Protein AF-A0A963KQA6-F1 (afdb_monomer)

Solvent-accessible surface area (backbone atoms only — not comparable to full-atom values): 34069 Å² total; per-residue (Å²): 137,82,85,87,90,82,85,82,78,75,80,79,76,77,71,79,74,76,83,60,56,83,59,70,49,80,40,62,25,62,43,46,56,51,53,88,53,93,81,78,79,62,32,14,60,64,45,44,49,56,56,30,46,63,32,47,53,59,20,36,39,36,57,32,83,93,31,38,45,35,68,31,43,32,53,55,78,69,81,72,63,94,81,64,87,68,85,68,62,51,34,57,47,72,38,65,25,22,33,32,41,41,26,44,66,65,81,31,28,20,30,44,28,44,71,58,74,77,36,32,26,26,52,39,36,36,47,64,23,48,37,36,42,32,26,32,35,39,42,31,41,10,44,42,56,64,24,28,32,35,31,35,51,18,41,40,36,38,32,45,28,37,37,40,23,70,6,51,32,16,21,33,33,36,30,39,29,44,30,39,40,38,34,46,26,36,38,44,19,40,12,47,70,32,28,26,32,36,32,45,61,17,39,37,40,38,31,28,22,35,36,32,10,59,11,89,56,19,26,25,15,34,33,44,31,34,37,42,38,40,31,25,24,21,40,36,8,32,31,32,77,47,8,23,22,31,35,40,34,36,40,39,40,40,30,22,21,34,42,30,20,47,63,72,81,78,89,82,78,85,91,55,71,38,33,24,32,32,36,33,37,58,76,12,43,36,40,37,34,18,28,26,37,39,58,26,39,85,35,75,84,40,26,18,27,29,38,32,32,70,60,9,36,40,37,43,24,19,20,24,40,30,34,40,36,55,68,46,72,60,26,47,80,42,82,70,47,20,60,34,43,13,76,84,71,75,44,53,46,51,62,37,40,34,83,83,65,64,80,35,80,78,81,32,71,29,48,39,61,66,51,50,76,45,97,81,18,71,39,60,51,37,19,42,62,93,77,54,67,69,46,31,28,51,66,46,76,46,69,88,54,24,29,19,14,16,45,60,58,78,62,56,79,56,64,87,66,39,64,49,72,90,67,42,90,82,41,57,62,58,73,93,67,43,58,14,41,58,42,85,68,33,28,26,14,78,90,37,36,36,37,45,27,43,53,50,52,46,36,80,50,38,24,20,37,30,36,31,39,34,47,95,84,38,31,46,38,75,43,45,74,76,36,73,52,47,36,39,41,56,51,63,86,55,90,86,62,54,58,69,29,24,64,35,71,38,82,40,53,71,69,45,68,49,44,48,65,80,80,42,59,89,86,75,52,50,55,68,35,37,39,35,40,34,36,24,33,34,19,40,77,63,36,64,86,62,58,83,78,52,63,44,47,37,43,19,65,89,50,85,91,33,72,42,79,44,45,63,82,74,55,58,79,75,71,70,45,66,37,50,28,39,32,40,90,88,65,53,57,42,77,56,49,54,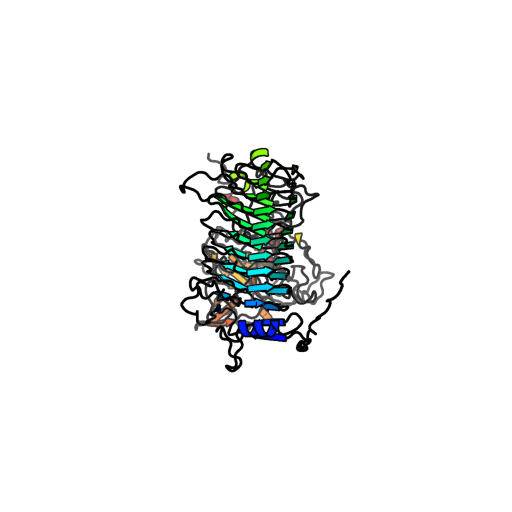55,60,42,54,56,48,32,86,42,53,92,38,25,60,36,19,56,58,18,65,80,29,44,43,48,33,31,43,19,37,46,99,86,71,42,36,36,38,25,25,44,68,45,72,81,59,69,89,71,65,103,71,86,70,57,58,54,26,29,42,36,37,29,36,35,46,50,30,66,94,44,63,74,68,57,73,67,66,75,78,81,86,133

Nearest PDB structures (foldseek):
  5awg-assembly2_F  TM=1.498E-01  e=8.376E+00  Escherichia coli K-12

pLDDT: mean 83.91, std 16.39, range [33.97, 98.62]

Structure (mmCIF, N/CA/C/O backbone):
data_AF-A0A963KQA6-F1
#
_entry.id   AF-A0A963KQA6-F1
#
loop_
_atom_site.group_PDB
_atom_site.id
_atom_site.type_symbol
_atom_site.label_atom_id
_atom_site.label_alt_id
_atom_site.label_comp_id
_atom_site.label_asym_id
_atom_site.label_entity_id
_atom_site.label_seq_id
_atom_site.pdbx_PDB_ins_code
_atom_site.Cartn_x
_atom_site.Cartn_y
_atom_site.Cartn_z
_atom_site.occupancy
_atom_site.B_iso_or_equiv
_atom_site.auth_seq_id
_atom_site.auth_comp_id
_atom_site.auth_asym_id
_atom_site.auth_atom_id
_atom_site.pdbx_PDB_model_num
ATOM 1 N N . MET A 1 1 ? 10.680 71.873 30.614 1.00 52.44 1 MET A N 1
ATOM 2 C CA . MET A 1 1 ? 10.136 72.318 31.913 1.00 52.44 1 MET A CA 1
ATOM 3 C C . MET A 1 1 ? 8.728 71.774 31.989 1.00 52.44 1 MET A C 1
ATOM 5 O O . MET A 1 1 ? 7.930 72.170 31.145 1.00 52.44 1 MET A O 1
ATOM 9 N N . ASN A 1 2 ? 8.526 70.881 32.966 1.00 46.56 2 ASN A N 1
ATOM 10 C CA . ASN A 1 2 ? 7.350 70.056 33.291 1.00 46.56 2 ASN A CA 1
ATOM 11 C C . ASN A 1 2 ? 7.265 68.816 32.386 1.00 46.56 2 ASN A C 1
ATOM 13 O O . ASN A 1 2 ? 6.827 68.946 31.248 1.00 46.56 2 ASN A O 1
ATOM 17 N N . ASP A 1 3 ? 7.879 67.670 32.706 1.00 50.66 3 ASP A N 1
ATOM 18 C CA . ASP A 1 3 ? 7.925 66.838 33.940 1.00 50.66 3 ASP A CA 1
ATOM 19 C C . ASP A 1 3 ? 6.566 66.278 34.403 1.00 50.66 3 ASP A C 1
ATOM 21 O O . ASP A 1 3 ? 5.619 67.037 34.606 1.00 50.66 3 ASP A O 1
ATOM 25 N N . ASP A 1 4 ? 6.600 64.953 34.605 1.00 52.75 4 ASP A N 1
ATOM 26 C CA . ASP A 1 4 ? 5.781 64.067 35.448 1.00 52.75 4 ASP A CA 1
ATOM 27 C C . ASP A 1 4 ? 4.352 63.684 35.015 1.00 52.75 4 ASP A C 1
ATOM 29 O O . ASP A 1 4 ? 3.392 64.418 35.229 1.00 52.75 4 ASP A O 1
ATOM 33 N N . ASP A 1 5 ? 4.205 62.470 34.458 1.00 51.72 5 ASP A N 1
ATOM 34 C CA . ASP A 1 5 ? 3.664 61.334 35.235 1.00 51.72 5 ASP A CA 1
ATOM 35 C C . ASP A 1 5 ? 3.871 59.997 34.487 1.00 51.72 5 ASP A C 1
ATOM 37 O O . ASP A 1 5 ? 3.194 59.672 33.509 1.00 51.72 5 ASP A O 1
ATOM 41 N N . HIS A 1 6 ? 4.857 59.236 34.968 1.00 47.31 6 HIS A N 1
ATOM 42 C CA . HIS A 1 6 ? 5.099 57.825 34.676 1.00 47.31 6 HIS A CA 1
ATOM 43 C C . HIS A 1 6 ? 4.475 56.959 35.789 1.00 47.31 6 HIS A C 1
ATOM 45 O O . HIS A 1 6 ? 4.415 57.370 36.944 1.00 47.31 6 HIS A O 1
ATOM 51 N N . ASP A 1 7 ? 4.123 55.727 35.423 1.00 48.31 7 ASP A N 1
ATOM 52 C CA . ASP A 1 7 ? 3.939 54.553 36.289 1.00 48.31 7 ASP A CA 1
ATOM 53 C C . ASP A 1 7 ? 2.629 54.397 37.078 1.00 48.31 7 ASP A C 1
ATOM 55 O O . ASP A 1 7 ? 2.525 54.651 38.276 1.00 48.31 7 ASP A O 1
ATOM 59 N N . ALA A 1 8 ? 1.673 53.732 36.423 1.00 40.78 8 ALA A N 1
ATOM 60 C CA . ALA A 1 8 ? 0.770 52.796 37.087 1.00 40.78 8 ALA A CA 1
ATOM 61 C C . ALA A 1 8 ? 0.924 51.405 36.449 1.00 40.78 8 ALA A C 1
ATOM 63 O O . ALA A 1 8 ? 0.098 50.964 35.652 1.00 40.78 8 ALA A O 1
ATOM 64 N N . HIS A 1 9 ? 2.007 50.705 36.803 1.00 42.94 9 HIS A N 1
ATOM 65 C CA . HIS A 1 9 ? 2.104 49.258 36.627 1.00 42.94 9 HIS A CA 1
ATOM 66 C C . HIS A 1 9 ? 1.026 48.593 37.492 1.00 42.94 9 HIS A C 1
ATOM 68 O O . HIS A 1 9 ? 1.182 48.439 38.705 1.00 42.94 9 HIS A O 1
ATOM 74 N N . ALA A 1 10 ? -0.085 48.207 36.865 1.00 42.97 10 ALA A N 1
ATOM 75 C CA . ALA A 1 10 ? -1.043 47.302 37.471 1.00 42.97 10 ALA A CA 1
ATOM 76 C C . ALA A 1 10 ? -0.316 45.990 37.797 1.00 42.97 10 ALA A C 1
ATOM 78 O O . ALA A 1 10 ? 0.193 45.299 36.916 1.00 42.97 10 ALA A O 1
ATOM 79 N N . SER A 1 11 ? -0.226 45.688 39.090 1.00 44.25 11 SER A N 1
ATOM 80 C CA . SER A 1 11 ? 0.264 44.421 39.613 1.00 44.25 11 SER A CA 1
ATOM 81 C C . SER A 1 11 ? -0.606 43.299 39.041 1.00 44.25 11 SER A C 1
ATOM 83 O O . SER A 1 11 ? -1.733 43.086 39.484 1.00 44.25 11 SER A O 1
ATOM 85 N N . SER A 1 12 ? -0.077 42.620 38.019 1.00 42.97 12 SER A N 1
ATOM 86 C CA . SER A 1 12 ? -0.545 41.321 37.547 1.00 42.97 12 SER A CA 1
ATOM 87 C C . SER A 1 12 ? -0.531 40.377 38.744 1.00 42.97 12 SER A C 1
ATOM 89 O O . SER A 1 12 ? 0.520 39.880 39.155 1.00 42.97 12 SER A O 1
ATOM 91 N N . THR A 1 13 ? -1.700 40.170 39.339 1.00 38.72 13 THR A N 1
ATOM 92 C CA . THR A 1 13 ? -1.926 39.074 40.269 1.00 38.72 13 THR A CA 1
ATOM 93 C C . THR A 1 13 ? -1.781 37.800 39.448 1.00 38.72 13 THR A C 1
ATOM 95 O O . THR A 1 13 ? -2.663 37.450 38.673 1.00 38.72 13 THR A O 1
ATOM 98 N N . SER A 1 14 ? -0.617 37.151 39.542 1.00 38.91 14 SER A N 1
ATOM 99 C CA . SER A 1 14 ? -0.393 35.840 38.947 1.00 38.91 14 SER A CA 1
ATOM 100 C C . SER A 1 14 ? -1.414 34.890 39.563 1.00 38.91 14 SER A C 1
ATOM 102 O O . SER A 1 14 ? -1.260 34.469 40.714 1.00 38.91 14 SER A O 1
ATOM 104 N N . VAL A 1 15 ? -2.489 34.611 38.828 1.00 48.22 15 VAL A N 1
ATOM 105 C CA . VAL A 1 15 ? -3.376 33.493 39.133 1.00 48.22 15 VAL A CA 1
ATOM 106 C C . VAL A 1 15 ? -2.466 32.265 39.206 1.00 48.22 15 VAL A C 1
ATOM 108 O O . VAL A 1 15 ? -1.697 32.052 38.266 1.00 48.22 15 VAL A O 1
ATOM 111 N N . PRO A 1 16 ? -2.456 31.508 40.317 1.00 39.22 16 PRO A N 1
ATOM 112 C CA . PRO A 1 16 ? -1.673 30.286 40.396 1.00 39.22 16 PRO A CA 1
ATOM 113 C C . PRO A 1 16 ? -2.120 29.390 39.245 1.00 39.22 16 PRO A C 1
ATOM 115 O O . PRO A 1 16 ? -3.266 28.942 39.233 1.00 39.22 16 PRO A O 1
ATOM 118 N N . GLN A 1 17 ? -1.247 29.184 38.258 1.00 47.00 17 GLN A N 1
ATOM 119 C CA . GLN A 1 17 ? -1.469 28.159 37.249 1.00 47.00 17 GLN A CA 1
ATOM 120 C C . GLN A 1 17 ? -1.639 26.838 38.011 1.00 47.00 17 GLN A C 1
ATOM 122 O O . GLN A 1 17 ? -0.791 26.529 38.861 1.00 47.00 17 GLN A O 1
ATOM 127 N N . PRO A 1 18 ? -2.755 26.114 37.818 1.00 51.25 18 PRO A N 1
ATOM 128 C CA . PRO A 1 18 ? -2.941 24.819 38.450 1.00 51.25 18 PRO A CA 1
ATOM 129 C C . PRO A 1 18 ? -1.727 23.954 38.110 1.00 51.25 18 PRO A C 1
ATOM 131 O O . PRO A 1 18 ? -1.306 23.883 36.960 1.00 51.25 18 PRO A O 1
ATOM 134 N N . SER A 1 19 ? -1.103 23.357 39.126 1.00 52.91 19 SER A N 1
ATOM 135 C CA . SER A 1 19 ? 0.041 22.475 38.917 1.00 52.91 19 SER A CA 1
ATOM 136 C C . SER A 1 19 ? -0.415 21.299 38.056 1.00 52.91 19 SER A C 1
ATOM 138 O O . SER A 1 19 ? -1.158 20.447 38.549 1.00 52.91 19 SER A O 1
ATOM 140 N N . HIS A 1 20 ? -0.006 21.268 36.789 1.00 57.28 20 HIS A N 1
ATOM 141 C CA . HIS A 1 20 ? -0.283 20.143 35.908 1.00 57.28 20 HIS A CA 1
ATOM 142 C C . HIS A 1 20 ? 0.322 18.868 36.501 1.00 57.28 20 HIS A C 1
ATOM 144 O O . HIS A 1 20 ? 1.460 18.861 36.981 1.00 57.28 20 HIS A O 1
ATOM 150 N N . ALA A 1 21 ? -0.458 17.791 36.504 1.00 58.19 21 ALA A N 1
ATOM 151 C CA . ALA A 1 21 ? 0.044 16.483 36.883 1.00 58.19 21 ALA A CA 1
ATOM 152 C C . ALA A 1 21 ? 1.054 16.018 35.823 1.00 58.19 21 ALA A C 1
ATOM 154 O O . ALA A 1 21 ? 0.752 16.024 34.634 1.00 58.19 21 ALA A O 1
ATOM 155 N N . THR A 1 22 ? 2.254 15.634 36.254 1.00 58.62 22 THR A N 1
ATOM 156 C CA . THR A 1 22 ? 3.278 15.050 35.382 1.00 58.62 22 THR A CA 1
ATOM 157 C C . THR A 1 22 ? 3.061 13.542 35.307 1.00 58.62 22 THR A C 1
ATOM 159 O O . THR A 1 22 ? 3.328 12.836 36.284 1.00 58.62 22 THR A O 1
ATOM 162 N N . GLY A 1 23 ? 2.569 13.048 34.176 1.00 75.19 23 GLY A N 1
ATOM 163 C CA . GLY A 1 23 ? 2.398 11.621 33.920 1.00 75.19 23 GLY A CA 1
ATOM 164 C C . GLY A 1 23 ? 1.507 11.375 32.707 1.00 75.19 23 GLY A C 1
ATOM 165 O O . GLY A 1 23 ? 0.468 12.012 32.592 1.00 75.19 23 GLY A O 1
ATOM 166 N N . HIS A 1 24 ? 1.919 10.440 31.851 1.00 86.62 24 HIS A N 1
ATOM 167 C CA . HIS A 1 24 ? 1.147 9.993 30.694 1.00 86.62 24 HIS A CA 1
ATOM 168 C C . HIS A 1 24 ? 0.010 9.076 31.155 1.00 86.62 24 HIS A C 1
ATOM 170 O O . HIS A 1 24 ? 0.245 8.103 31.880 1.00 86.62 24 HIS A O 1
ATOM 176 N N . ALA A 1 25 ? -1.215 9.375 30.744 1.00 91.44 25 ALA A N 1
ATOM 177 C CA . ALA A 1 25 ? -2.385 8.540 30.951 1.00 91.44 25 ALA A CA 1
ATOM 178 C C . ALA A 1 25 ? -2.748 7.787 29.665 1.00 91.44 25 ALA A C 1
ATOM 180 O O . ALA A 1 25 ? -2.559 8.279 28.555 1.00 91.44 25 ALA A O 1
ATOM 181 N N . THR A 1 26 ? -3.310 6.587 29.821 1.00 96.50 26 THR A N 1
ATOM 182 C CA . THR A 1 26 ? -4.077 5.937 28.754 1.00 96.50 26 THR A CA 1
ATOM 183 C C . THR A 1 26 ? -5.556 6.184 29.015 1.00 96.50 26 THR A C 1
ATOM 185 O O . THR A 1 26 ? -6.080 5.772 30.051 1.00 96.50 26 THR A O 1
ATOM 188 N N . LEU A 1 27 ? -6.208 6.881 28.093 1.00 97.19 27 LEU A N 1
ATOM 189 C CA . LEU A 1 27 ? -7.629 7.195 28.102 1.00 97.19 27 LEU A CA 1
ATOM 190 C C . LEU A 1 27 ? -8.317 6.256 27.114 1.00 97.19 27 LEU A C 1
ATOM 192 O O . LEU A 1 27 ? -7.967 6.237 25.939 1.00 97.19 27 LEU A O 1
ATOM 196 N N . VAL A 1 28 ? -9.252 5.441 27.597 1.00 97.88 28 VAL A N 1
ATOM 197 C CA . VAL A 1 28 ? -9.955 4.465 26.757 1.00 97.88 28 VAL A CA 1
ATOM 198 C C . VAL A 1 28 ? -11.353 4.989 26.476 1.00 97.88 28 VAL A C 1
ATOM 200 O O . VAL A 1 28 ? -12.156 5.074 27.401 1.00 97.88 28 VAL A O 1
ATOM 203 N N . VAL A 1 29 ? -11.628 5.346 25.224 1.00 98.12 29 VAL A N 1
ATOM 204 C CA . VAL A 1 29 ? -12.957 5.744 24.750 1.00 98.12 29 VAL A CA 1
ATOM 205 C C . VAL A 1 29 ? -13.867 4.520 24.785 1.00 98.12 29 VAL A C 1
ATOM 207 O O . VAL A 1 29 ? -13.525 3.471 24.235 1.00 98.12 29 VAL A O 1
ATOM 210 N N . THR A 1 30 ? -15.003 4.634 25.470 1.00 98.00 30 THR A N 1
ATOM 211 C CA . THR A 1 30 ? -15.922 3.511 25.734 1.00 98.00 30 THR A CA 1
ATOM 212 C C . THR A 1 30 ? -17.311 3.693 25.135 1.00 98.00 30 THR A C 1
ATOM 214 O O . THR A 1 30 ? -18.152 2.811 25.298 1.00 98.00 30 THR A O 1
ATOM 217 N N . THR A 1 31 ? -17.557 4.802 24.438 1.00 97.44 31 THR A N 1
ATOM 218 C CA . THR A 1 31 ? -18.813 5.074 23.734 1.00 97.44 31 THR A CA 1
ATOM 219 C C . THR A 1 31 ? -18.548 5.737 22.383 1.00 97.44 31 THR A C 1
ATOM 221 O O . THR A 1 31 ? -17.563 6.461 22.229 1.00 97.44 31 THR A O 1
ATOM 224 N N . THR A 1 32 ? -19.430 5.491 21.414 1.00 97.25 32 THR A N 1
ATOM 225 C CA . THR A 1 32 ? -19.478 6.203 20.125 1.00 97.25 32 THR A CA 1
ATOM 226 C C . THR A 1 32 ? -20.261 7.513 20.210 1.00 97.25 32 THR A C 1
ATOM 228 O O . THR A 1 32 ? -20.186 8.332 19.297 1.00 97.25 32 THR A O 1
ATOM 231 N N . GLU A 1 33 ? -21.008 7.724 21.298 1.00 94.81 33 GLU A N 1
ATOM 232 C CA . GLU A 1 33 ? -21.764 8.952 21.527 1.00 94.81 33 GLU A CA 1
ATOM 233 C C . GLU A 1 33 ? -20.811 10.111 21.862 1.00 94.81 33 GLU A C 1
ATOM 235 O O . GLU A 1 33 ? -20.040 10.046 22.823 1.00 94.81 33 GLU A O 1
ATOM 240 N N . ASP A 1 34 ? -20.886 11.206 21.103 1.00 93.75 34 ASP A N 1
ATOM 241 C CA . ASP A 1 34 ? -20.150 12.445 21.379 1.00 93.75 34 ASP A CA 1
ATOM 242 C C . ASP A 1 34 ? -20.886 13.314 22.415 1.00 93.75 34 ASP A C 1
ATOM 244 O O . ASP A 1 34 ? -21.336 14.430 22.149 1.00 93.75 34 ASP A O 1
ATOM 248 N N . ILE A 1 35 ? -21.054 12.761 23.617 1.00 92.38 35 ILE A N 1
ATOM 249 C CA . ILE A 1 35 ? -21.665 13.435 24.766 1.00 92.38 35 ILE A CA 1
ATOM 250 C C . ILE A 1 35 ? -20.576 13.728 25.801 1.00 92.38 35 ILE A C 1
ATOM 252 O O . ILE A 1 35 ? -19.715 12.898 26.084 1.00 92.38 35 ILE A O 1
ATOM 256 N N . VAL A 1 36 ? -20.596 14.942 26.356 1.00 92.00 36 VAL A N 1
ATOM 257 C CA . VAL A 1 36 ? -19.707 15.357 27.450 1.00 92.00 36 VAL A CA 1
ATOM 258 C C . VAL A 1 36 ? -20.507 15.335 28.753 1.00 92.00 36 VAL A C 1
ATOM 260 O O . VAL A 1 36 ? -21.131 16.333 29.122 1.00 92.00 36 VAL A O 1
ATOM 263 N N . ASP A 1 37 ? -20.509 14.194 29.439 1.00 92.62 37 ASP A N 1
ATOM 264 C CA . ASP A 1 37 ? -21.144 13.986 30.739 1.00 92.62 37 ASP A CA 1
ATOM 265 C C . ASP A 1 37 ? -20.314 13.030 31.605 1.00 92.62 37 ASP A C 1
ATOM 267 O O . ASP A 1 37 ? -20.575 11.836 31.698 1.00 92.62 37 ASP A O 1
ATOM 271 N N . ALA A 1 38 ? -19.393 13.594 32.387 1.00 90.88 38 ALA A N 1
ATOM 272 C CA . ALA A 1 38 ? -18.542 12.830 33.300 1.00 90.88 38 ALA A CA 1
ATOM 273 C C . ALA A 1 38 ? -19.295 11.999 34.375 1.00 90.88 38 ALA A C 1
ATOM 275 O O . ALA A 1 38 ? -18.648 11.363 35.214 1.00 90.88 38 ALA A O 1
ATOM 276 N N . SER A 1 39 ? -20.633 12.048 34.438 1.00 94.19 39 SER A N 1
ATOM 277 C CA . SER A 1 39 ? -21.463 11.282 35.373 1.00 94.19 39 SER A CA 1
ATOM 278 C C . SER A 1 39 ? -22.161 10.055 34.774 1.00 94.19 39 SER A C 1
ATOM 280 O O . SER A 1 39 ? -22.719 9.264 35.543 1.00 94.19 39 SER 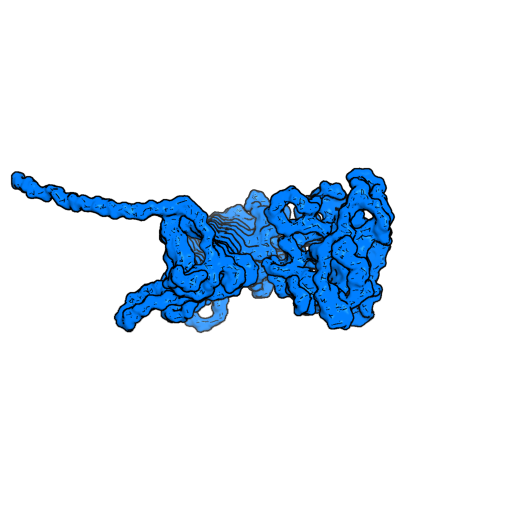A O 1
ATOM 282 N N . ASP A 1 40 ? -22.113 9.863 33.455 1.00 95.56 40 ASP A N 1
ATOM 283 C CA . ASP A 1 40 ? -22.796 8.763 32.761 1.00 95.56 40 ASP A CA 1
ATOM 284 C C . ASP A 1 40 ? -22.058 7.410 32.859 1.00 95.56 40 ASP A C 1
ATOM 286 O O . ASP A 1 40 ? -22.653 6.346 32.670 1.00 95.56 40 ASP A O 1
ATOM 290 N N . GLY A 1 41 ? -20.787 7.437 33.268 1.00 96.44 41 GLY A N 1
ATOM 291 C CA . GLY A 1 41 ? -19.959 6.252 33.476 1.00 96.44 41 GLY A CA 1
ATOM 292 C C . GLY A 1 41 ? -19.290 5.716 32.210 1.00 96.44 41 GLY A C 1
ATOM 293 O O . GLY A 1 41 ? -18.676 4.646 32.283 1.00 96.44 41 GLY A O 1
ATOM 294 N N . VAL A 1 42 ? -19.371 6.434 31.091 1.00 97.31 42 VAL A N 1
ATOM 295 C CA . VAL A 1 42 ? -18.594 6.179 29.875 1.00 97.31 42 VAL A CA 1
ATOM 296 C C . VAL A 1 42 ? -17.585 7.314 29.648 1.00 97.31 42 VAL A C 1
ATOM 298 O O . VAL A 1 42 ? -17.481 8.232 30.455 1.00 97.31 42 VAL A O 1
ATOM 301 N N . LEU A 1 43 ? -16.729 7.173 28.637 1.00 97.56 43 LEU A N 1
ATOM 302 C CA . LEU A 1 43 ? -15.776 8.199 28.220 1.00 97.56 43 LEU A CA 1
ATOM 303 C C . LEU A 1 43 ? -15.922 8.392 26.714 1.00 97.56 43 LEU A C 1
ATOM 305 O O . LEU A 1 43 ? -15.591 7.475 25.955 1.00 97.56 43 LEU A O 1
ATOM 309 N N . SER A 1 44 ? -16.399 9.559 26.287 1.00 97.19 44 SER A N 1
ATOM 310 C CA . SER A 1 44 ? -16.451 9.917 24.865 1.00 97.19 44 SER A CA 1
ATOM 311 C C . SER A 1 44 ? -15.083 10.372 24.344 1.00 97.19 44 SER A C 1
ATOM 313 O O . SER A 1 44 ? -14.173 10.709 25.112 1.00 97.19 44 SER A O 1
ATOM 315 N N . LEU A 1 45 ? -14.912 10.411 23.018 1.00 97.19 45 LEU A N 1
ATOM 316 C CA . LEU A 1 45 ? -13.677 10.907 22.397 1.00 97.19 45 LEU A CA 1
ATOM 317 C C . LEU A 1 45 ? -13.387 12.363 22.798 1.00 97.19 45 LEU A C 1
ATOM 319 O O . LEU A 1 45 ? -12.252 12.706 23.131 1.00 97.19 45 LEU A O 1
ATOM 323 N N . ARG A 1 46 ? -14.416 13.215 22.836 1.00 95.56 46 ARG A N 1
ATOM 324 C CA . ARG A 1 46 ? -14.283 14.628 23.209 1.00 95.56 46 ARG A CA 1
ATOM 325 C C . ARG A 1 46 ? -13.884 14.812 24.667 1.00 95.56 46 ARG A C 1
ATOM 327 O O . ARG A 1 46 ? -13.054 15.673 24.975 1.00 95.56 46 ARG A O 1
ATOM 334 N N . GLU A 1 47 ? -14.411 13.989 25.568 1.00 96.19 47 GLU A N 1
ATOM 335 C CA . GLU A 1 47 ? -13.965 13.961 26.961 1.00 96.19 47 GLU A CA 1
ATOM 336 C C . GLU A 1 47 ? -12.517 13.488 27.090 1.00 96.19 47 GLU A C 1
ATOM 338 O O . GLU A 1 47 ? -11.748 14.079 27.852 1.00 96.19 47 GLU A O 1
ATOM 343 N N . ALA A 1 48 ? -12.119 12.468 26.323 1.00 97.38 48 ALA A N 1
ATOM 344 C CA . ALA A 1 48 ? -10.749 11.973 26.312 1.00 97.38 48 ALA A CA 1
ATOM 345 C C . ALA A 1 48 ? -9.757 13.051 25.831 1.00 97.38 48 ALA A C 1
ATOM 347 O O . ALA A 1 48 ? -8.767 13.309 26.516 1.00 97.38 48 ALA A O 1
ATOM 348 N N . VAL A 1 49 ? -10.051 13.751 24.729 1.00 96.75 49 VAL A N 1
ATOM 349 C CA . VAL A 1 49 ? -9.231 14.878 24.236 1.00 96.75 49 VAL A CA 1
ATOM 350 C C . VAL A 1 49 ? -9.181 16.013 25.262 1.00 96.75 49 VAL A C 1
ATOM 352 O O . VAL A 1 49 ? -8.105 16.513 25.588 1.00 96.75 49 VAL A O 1
ATOM 355 N N . THR A 1 50 ? -10.324 16.374 25.853 1.00 95.44 50 THR A N 1
ATOM 356 C CA . THR A 1 50 ? -10.382 17.410 26.898 1.00 95.44 50 THR A CA 1
ATOM 357 C C . THR A 1 50 ? -9.520 17.035 28.106 1.00 95.44 50 THR A C 1
ATOM 359 O O . THR A 1 50 ? -8.809 17.878 28.653 1.00 95.44 50 THR A O 1
ATOM 362 N N . ALA A 1 51 ? -9.549 15.768 28.524 1.00 94.94 51 ALA A N 1
ATOM 363 C CA . ALA A 1 51 ? -8.729 15.280 29.623 1.00 94.94 51 ALA A CA 1
ATOM 364 C C . ALA A 1 51 ? -7.230 15.272 29.280 1.00 94.94 51 ALA A C 1
ATOM 366 O O . ALA A 1 51 ? -6.429 15.586 30.163 1.00 94.94 51 ALA A O 1
ATOM 367 N N . ALA A 1 52 ? -6.861 14.949 28.036 1.00 95.75 52 ALA A N 1
ATOM 368 C CA . ALA A 1 52 ? -5.480 14.991 27.553 1.00 95.75 52 ALA A CA 1
ATOM 369 C C . ALA A 1 52 ? -4.916 16.422 27.552 1.00 95.75 52 ALA A C 1
ATOM 371 O O . ALA A 1 52 ? -3.857 16.664 28.127 1.00 95.75 52 ALA A O 1
ATOM 372 N N . ASN A 1 53 ? -5.683 17.399 27.055 1.00 95.25 53 ASN A N 1
ATOM 373 C CA . ASN A 1 53 ? -5.295 18.818 27.033 1.00 95.25 53 ASN A CA 1
ATOM 374 C C . ASN A 1 53 ? -4.982 19.408 28.425 1.00 95.25 53 ASN A C 1
ATOM 376 O O . ASN A 1 53 ? -4.310 20.433 28.536 1.00 95.25 53 ASN A O 1
ATOM 380 N N . LEU A 1 54 ? -5.477 18.799 29.509 1.00 94.12 54 LEU A N 1
ATOM 381 C CA . LEU A 1 54 ? -5.236 19.259 30.882 1.00 94.12 54 LEU A CA 1
ATOM 382 C C . LEU A 1 54 ? -3.933 18.718 31.495 1.00 94.12 54 LEU A C 1
ATOM 384 O O . LEU A 1 54 ? -3.521 19.187 32.567 1.00 94.12 54 LEU A O 1
ATOM 388 N N . ARG A 1 55 ? -3.284 17.731 30.868 1.00 89.88 55 ARG A N 1
ATOM 389 C CA . ARG A 1 55 ? -2.060 17.091 31.371 1.00 89.88 55 ARG A CA 1
ATOM 390 C C . ARG A 1 55 ? -0.839 17.548 30.578 1.00 89.88 55 ARG A C 1
ATOM 392 O O . ARG A 1 55 ? -0.942 18.026 29.459 1.00 89.88 55 ARG A O 1
ATOM 399 N N . VAL A 1 56 ? 0.332 17.450 31.207 1.00 88.06 56 VAL A N 1
ATOM 400 C CA . VAL A 1 56 ? 1.612 17.726 30.540 1.00 88.06 56 VAL A CA 1
ATOM 401 C C . VAL A 1 56 ? 2.209 16.406 30.068 1.00 88.06 56 VAL A C 1
ATOM 403 O O . VAL A 1 56 ? 2.411 15.503 30.885 1.00 88.06 56 VAL A O 1
ATOM 406 N N . GLY A 1 57 ? 2.562 16.352 28.783 1.00 85.75 57 GLY A N 1
ATOM 407 C CA . GLY A 1 57 ? 3.104 15.180 28.096 1.00 85.75 57 GLY A CA 1
ATOM 408 C C . GLY A 1 57 ? 2.060 14.470 27.232 1.00 85.75 57 GLY A C 1
ATOM 409 O O . GLY A 1 57 ? 0.867 14.691 27.393 1.00 85.75 57 GLY A O 1
ATOM 410 N N . ALA A 1 58 ? 2.531 13.614 26.321 1.00 86.94 58 ALA A N 1
ATOM 411 C CA . ALA A 1 58 ? 1.685 12.911 25.357 1.00 86.94 58 ALA A CA 1
ATOM 412 C C . ALA A 1 58 ? 0.805 11.840 26.020 1.00 86.94 58 ALA A C 1
ATOM 414 O O . ALA A 1 58 ? 1.288 10.750 26.341 1.00 86.94 58 ALA A O 1
ATOM 415 N N . ASP A 1 59 ? -0.472 12.134 26.244 1.00 95.94 59 ASP A N 1
ATOM 416 C CA . ASP A 1 59 ? -1.447 11.120 26.654 1.00 95.94 59 ASP A CA 1
ATOM 417 C C . ASP A 1 59 ? -1.790 10.202 25.469 1.00 95.94 59 ASP A C 1
ATOM 419 O O . ASP A 1 59 ? -1.770 10.626 24.314 1.00 95.94 59 ASP A O 1
ATOM 423 N N . ARG A 1 60 ? -2.118 8.933 25.746 1.00 96.88 60 ARG A N 1
ATOM 424 C CA . ARG A 1 60 ? -2.594 7.983 24.728 1.00 96.88 60 ARG A CA 1
ATOM 425 C C . ARG A 1 60 ? -4.105 7.830 24.829 1.00 96.88 60 ARG A C 1
ATOM 427 O O . ARG A 1 60 ? -4.599 7.366 25.854 1.00 96.88 60 ARG A O 1
ATOM 434 N N . ILE A 1 61 ? -4.822 8.137 23.761 1.00 98.00 61 ILE A N 1
ATOM 435 C CA . ILE A 1 61 ? -6.227 7.792 23.568 1.00 98.00 61 ILE A CA 1
ATOM 436 C C . ILE A 1 61 ? -6.295 6.488 22.766 1.00 98.00 61 ILE A C 1
ATOM 438 O O . ILE A 1 61 ? -5.652 6.352 21.728 1.00 98.00 61 ILE A O 1
ATOM 442 N N . ALA A 1 62 ? -7.056 5.523 23.270 1.00 96.88 62 ALA A N 1
ATOM 443 C CA . ALA A 1 62 ? -7.358 4.262 22.600 1.00 96.88 62 ALA A CA 1
ATOM 444 C C . ALA A 1 62 ? -8.866 3.996 22.659 1.00 96.88 62 ALA A C 1
ATOM 446 O O . ALA A 1 62 ? -9.563 4.575 23.490 1.00 96.88 62 ALA A O 1
ATOM 447 N N . PHE A 1 63 ? -9.361 3.081 21.834 1.00 97.00 63 PHE A N 1
ATOM 448 C CA . PHE A 1 63 ? -10.772 2.690 21.826 1.00 97.00 63 PHE A CA 1
ATOM 449 C C . PHE A 1 63 ? -10.967 1.327 22.497 1.00 97.00 63 PHE A C 1
ATOM 451 O O . PHE A 1 63 ? -10.122 0.430 22.375 1.00 97.00 63 PHE A O 1
ATOM 458 N N . ALA A 1 64 ? -12.053 1.191 23.258 1.00 97.00 64 ALA A N 1
ATOM 459 C CA . ALA A 1 64 ? -12.503 -0.091 23.787 1.00 97.00 64 ALA A CA 1
ATOM 460 C C . ALA A 1 64 ? -12.989 -1.001 22.650 1.00 97.00 64 ALA A C 1
ATOM 462 O O . ALA A 1 64 ? -13.423 -0.512 21.611 1.00 97.00 64 ALA A O 1
ATOM 463 N N . ASP A 1 65 ? -12.987 -2.317 22.869 1.00 93.19 65 ASP A N 1
ATOM 464 C CA . ASP A 1 65 ? -13.350 -3.297 21.832 1.00 93.19 65 ASP A CA 1
ATOM 465 C C . ASP A 1 65 ? -14.773 -3.094 21.277 1.00 93.19 65 ASP A C 1
ATOM 467 O O . ASP A 1 65 ? -15.026 -3.401 20.124 1.00 93.19 65 ASP A O 1
ATOM 471 N N . GLY A 1 66 ? -15.700 -2.536 22.070 1.00 92.25 66 GLY A N 1
ATOM 472 C CA . GLY A 1 66 ? -17.059 -2.204 21.614 1.00 92.25 66 GLY A CA 1
ATOM 473 C C . GLY A 1 66 ? -17.192 -0.881 20.846 1.00 92.25 66 GLY A C 1
ATOM 474 O O . GLY A 1 66 ? -18.310 -0.502 20.521 1.00 92.25 66 GLY A O 1
ATOM 475 N N . VAL A 1 67 ? -16.089 -0.155 20.640 1.00 95.50 67 VAL A N 1
ATOM 476 C CA . VAL A 1 67 ? -16.023 1.098 19.862 1.00 95.50 67 VAL A CA 1
ATOM 477 C C . VAL A 1 67 ? -15.095 0.951 18.650 1.00 95.50 67 VAL A C 1
ATOM 479 O O . VAL A 1 67 ? -15.258 1.662 17.666 1.00 95.50 67 VAL A O 1
ATOM 482 N N . ARG A 1 68 ? -14.121 0.035 18.693 1.00 92.19 68 ARG A N 1
ATOM 483 C CA . ARG A 1 68 ? -13.267 -0.260 17.535 1.00 92.19 68 ARG A CA 1
ATOM 484 C C . ARG A 1 68 ? -14.090 -0.773 16.357 1.00 92.19 68 ARG A C 1
ATOM 486 O O . ARG A 1 68 ? -15.006 -1.564 16.545 1.00 92.19 68 ARG A O 1
ATOM 493 N N . GLY A 1 69 ? -13.740 -0.322 15.157 1.00 90.12 69 GLY A N 1
ATOM 494 C CA . GLY A 1 69 ? -14.482 -0.602 13.925 1.00 90.12 69 GLY A CA 1
ATOM 495 C C . GLY A 1 69 ? -15.835 0.111 13.822 1.00 90.12 69 GLY A C 1
ATOM 496 O O . GLY A 1 69 ? -16.498 -0.005 12.796 1.00 90.12 69 GLY A O 1
ATOM 497 N N . GLU A 1 70 ? -16.252 0.857 14.850 1.00 96.25 70 GLU A N 1
ATOM 498 C CA . GLU A 1 70 ? -17.482 1.647 14.826 1.00 96.25 70 GLU A CA 1
ATOM 499 C C . GLU A 1 70 ? -17.205 3.101 14.401 1.00 96.25 70 GLU A C 1
ATOM 501 O O . GLU A 1 70 ? -16.069 3.589 14.418 1.00 96.25 70 GLU A O 1
ATOM 506 N N . THR A 1 71 ? -18.274 3.818 14.050 1.00 96.31 71 THR A N 1
ATOM 507 C CA . THR A 1 71 ? -18.241 5.255 13.743 1.00 96.31 71 THR A CA 1
ATOM 508 C C . THR A 1 71 ? -18.483 6.082 15.010 1.00 96.31 71 THR A C 1
ATOM 510 O O . THR A 1 71 ? -19.558 6.020 15.613 1.00 96.31 71 THR A O 1
ATOM 513 N N . VAL A 1 72 ? -17.533 6.945 15.367 1.00 96.12 72 VAL A N 1
ATOM 514 C CA . VAL A 1 72 ? -17.729 8.052 16.311 1.00 96.12 72 VAL A CA 1
ATOM 515 C C . VAL A 1 72 ? -18.215 9.268 15.527 1.00 96.12 72 VAL A C 1
ATOM 517 O O . VAL A 1 72 ? -17.449 9.878 14.780 1.00 96.12 72 VAL A O 1
ATOM 520 N N . ILE A 1 73 ? -19.490 9.622 15.686 1.00 93.56 73 ILE A N 1
ATOM 521 C CA . ILE A 1 73 ? -20.060 10.816 15.051 1.00 93.56 73 ILE A CA 1
ATOM 522 C C . ILE A 1 73 ? -19.876 11.996 16.000 1.00 93.56 73 ILE A C 1
ATOM 524 O O . ILE A 1 73 ? -20.404 11.987 17.111 1.00 93.56 73 ILE A O 1
ATOM 528 N N . LEU A 1 74 ? -19.150 13.017 15.556 1.00 92.25 74 LEU A N 1
ATOM 529 C CA . LEU A 1 74 ? -19.007 14.270 16.286 1.00 92.25 74 LEU A CA 1
ATOM 530 C C . LEU A 1 74 ? -20.304 15.067 16.144 1.00 92.25 74 LEU A C 1
ATOM 532 O O . LEU A 1 74 ? -20.730 15.370 15.034 1.00 92.25 74 LEU A O 1
ATOM 536 N N . THR A 1 75 ? -20.958 15.349 17.269 1.00 84.56 75 THR A N 1
ATOM 537 C CA . THR A 1 75 ? -22.280 15.985 17.320 1.00 84.56 75 THR A CA 1
ATOM 538 C C . THR A 1 75 ? -22.292 17.038 18.417 1.00 84.56 75 THR A C 1
ATOM 540 O O . THR A 1 75 ? -22.951 16.863 19.450 1.00 84.56 75 THR A O 1
ATOM 543 N N . ARG A 1 76 ? -21.554 18.143 18.271 1.00 68.88 76 ARG A N 1
ATOM 544 C CA . ARG A 1 76 ? -21.635 19.167 19.320 1.00 68.88 76 ARG A CA 1
ATOM 545 C C . ARG A 1 76 ? -22.908 19.990 19.163 1.00 68.88 76 ARG A C 1
ATOM 547 O O . ARG A 1 76 ? -22.987 20.970 18.438 1.00 68.88 76 ARG A O 1
ATOM 554 N N . LEU A 1 77 ? -23.909 19.624 19.951 1.00 52.22 77 LEU A N 1
ATOM 555 C CA . LEU A 1 77 ? -25.126 20.394 20.181 1.00 52.22 77 LEU A CA 1
ATOM 556 C C . LEU A 1 77 ? -24.858 21.557 21.153 1.00 52.22 77 LEU A C 1
ATOM 558 O O . LEU A 1 77 ? -25.463 21.606 22.225 1.00 52.22 77 LEU A O 1
ATOM 562 N N . GLU A 1 78 ? -23.972 22.507 20.836 1.00 57.31 78 GLU A N 1
ATOM 563 C CA . GLU A 1 78 ? -24.196 23.827 21.440 1.00 57.31 78 GLU A CA 1
ATOM 564 C C . GLU A 1 78 ? -25.456 24.401 20.779 1.00 57.31 78 GLU A C 1
ATOM 566 O O . GLU A 1 78 ? -25.526 24.450 19.549 1.00 57.31 78 GLU A O 1
ATOM 571 N N . PRO A 1 79 ? -26.514 24.743 21.546 1.00 53.12 79 PRO A N 1
ATOM 572 C CA . PRO A 1 79 ? -27.726 25.285 20.961 1.00 53.12 79 PRO A CA 1
ATOM 573 C C . PRO A 1 79 ? -27.356 26.567 20.230 1.00 53.12 79 PRO A C 1
ATOM 575 O O . PRO A 1 79 ? -27.087 27.584 20.868 1.00 53.12 79 PRO A O 1
ATOM 578 N N . LYS A 1 80 ? -27.339 26.501 18.898 1.00 52.62 80 LYS A N 1
ATOM 579 C CA . LYS A 1 80 ? -27.182 27.663 18.035 1.00 52.62 80 LYS A CA 1
ATOM 580 C C . LYS A 1 80 ? -28.168 28.725 18.511 1.00 52.62 80 LYS A C 1
ATOM 582 O O . LYS A 1 80 ? -29.382 28.499 18.476 1.00 52.62 80 LYS A O 1
ATOM 587 N N . GLU A 1 81 ? -27.659 29.861 18.985 1.00 62.56 81 GLU A N 1
ATOM 588 C CA . GLU A 1 81 ? -28.480 31.062 19.115 1.00 62.56 81 GLU A CA 1
ATOM 589 C C . GLU A 1 81 ? -29.050 31.308 17.706 1.00 62.56 81 GLU A C 1
ATOM 591 O O . GLU A 1 81 ? -28.275 31.491 16.767 1.00 62.56 81 GLU A O 1
ATOM 596 N N . PRO A 1 82 ? -30.378 31.227 17.502 1.00 59.66 82 PRO A N 1
ATOM 597 C CA . PRO A 1 82 ? -30.985 31.035 16.179 1.00 59.66 82 PRO A CA 1
ATOM 598 C C . PRO A 1 82 ? -30.723 32.160 15.163 1.00 59.66 82 PRO A C 1
ATOM 600 O O . PRO A 1 82 ? -31.090 32.014 13.997 1.00 59.66 82 PRO A O 1
ATOM 603 N N . ASP A 1 83 ? -30.062 33.241 15.579 1.00 64.69 83 ASP A N 1
ATOM 604 C CA . ASP A 1 83 ? -29.864 34.454 14.797 1.00 64.69 83 ASP A CA 1
ATOM 605 C C . ASP A 1 83 ? -28.380 34.846 14.601 1.00 64.69 83 ASP A C 1
ATOM 607 O O . ASP A 1 83 ? -28.127 35.872 13.960 1.00 64.69 83 ASP A O 1
ATOM 611 N N . SER A 1 84 ? -27.389 34.083 15.101 1.00 60.97 84 SER A N 1
ATOM 612 C CA . SER A 1 84 ? -25.982 34.356 14.756 1.00 60.97 84 SER A CA 1
ATOM 613 C C . SER A 1 84 ? -25.614 33.677 13.430 1.00 60.97 84 SER A C 1
ATOM 615 O O . SER A 1 84 ? -25.704 32.464 13.251 1.00 60.97 84 SER A O 1
ATOM 617 N N . TYR A 1 85 ? -25.204 34.506 12.471 1.00 61.09 85 TYR A N 1
ATOM 618 C CA . TYR A 1 85 ? -24.426 34.102 11.295 1.00 61.09 85 TYR A CA 1
ATOM 619 C C . TYR A 1 85 ? -22.948 33.883 11.665 1.00 61.09 85 TYR A C 1
ATOM 621 O O . TYR A 1 85 ? -22.099 33.927 10.783 1.00 61.09 85 TYR A O 1
ATOM 629 N N . ASP A 1 86 ? -22.636 33.724 12.958 1.00 56.75 86 ASP A N 1
ATOM 630 C CA . ASP A 1 86 ? -21.287 33.344 13.352 1.00 56.75 86 ASP A CA 1
ATOM 631 C C . ASP A 1 86 ? -21.091 31.882 12.961 1.00 56.75 86 ASP A C 1
ATOM 633 O O . ASP A 1 86 ? -21.832 30.986 13.376 1.00 56.75 86 ASP A O 1
ATOM 637 N N . ASP A 1 87 ? -20.113 31.723 12.082 1.00 56.28 87 ASP A N 1
ATOM 638 C CA . ASP A 1 87 ? -19.516 30.517 11.528 1.00 56.28 87 ASP A CA 1
ATOM 639 C C . ASP A 1 87 ? -18.814 29.694 12.628 1.00 56.28 87 ASP A C 1
ATOM 641 O O . ASP A 1 87 ? -17.645 29.326 12.513 1.00 56.28 87 ASP A O 1
ATOM 645 N N . ASP A 1 88 ? -19.506 29.435 13.739 1.00 60.16 88 ASP A N 1
ATOM 646 C CA . ASP A 1 88 ? -18.963 28.622 14.818 1.00 60.16 88 ASP A CA 1
ATOM 647 C C . ASP A 1 88 ? -18.801 27.190 14.303 1.00 60.16 88 ASP A C 1
ATOM 649 O O . ASP A 1 88 ? -19.765 26.527 13.914 1.00 60.16 88 ASP A O 1
ATOM 653 N N . VAL A 1 89 ? -17.552 26.730 14.262 1.00 60.84 89 VAL A N 1
ATOM 654 C CA . VAL A 1 89 ? -17.189 25.382 13.835 1.00 60.84 89 VAL A CA 1
ATOM 655 C C . VAL A 1 89 ? -17.731 24.380 14.852 1.00 60.84 89 VAL A C 1
ATOM 657 O O . VAL A 1 89 ? -17.265 24.322 15.989 1.00 60.84 89 VAL A O 1
ATOM 660 N N . ILE A 1 90 ? -18.748 23.616 14.452 1.00 65.50 90 ILE A N 1
ATOM 661 C CA . ILE A 1 90 ? -19.585 22.845 15.380 1.00 65.50 90 ILE A CA 1
ATOM 662 C C . ILE A 1 90 ? -18.888 21.544 15.817 1.00 65.50 90 ILE A C 1
ATOM 664 O O . ILE A 1 90 ? -18.993 21.161 16.977 1.00 65.50 90 ILE A O 1
ATOM 668 N N . ASP A 1 91 ? -18.072 20.917 14.964 1.00 77.44 91 ASP A N 1
ATOM 669 C CA . ASP A 1 91 ? -17.616 19.539 15.210 1.00 77.44 91 ASP A CA 1
ATOM 670 C C . ASP A 1 91 ? -16.141 19.389 15.654 1.00 77.44 91 ASP A C 1
ATOM 672 O O . ASP A 1 91 ? -15.709 18.277 15.951 1.00 77.44 91 ASP A O 1
ATOM 676 N N . THR A 1 92 ? -15.383 20.477 15.843 1.00 90.06 92 THR A N 1
ATOM 677 C CA . THR A 1 92 ? -13.925 20.423 16.106 1.00 90.06 92 THR A CA 1
ATOM 678 C C . THR A 1 92 ? -13.530 19.778 17.438 1.00 90.06 92 THR A C 1
ATOM 680 O O . THR A 1 92 ? -14.058 20.108 18.506 1.00 90.06 92 THR A O 1
ATOM 683 N N . LEU A 1 93 ? -12.506 18.924 17.397 1.00 93.94 93 LEU A N 1
ATOM 684 C CA . LEU A 1 93 ? -11.683 18.509 18.532 1.00 93.94 93 LEU A CA 1
ATOM 685 C C . LEU A 1 93 ? -10.403 19.362 18.571 1.00 93.94 93 LEU A C 1
ATOM 687 O O . LEU A 1 93 ? -9.441 19.088 17.855 1.00 93.94 93 LEU A O 1
ATOM 691 N N . SER A 1 94 ? -10.389 20.402 19.410 1.00 95.38 94 SER A N 1
ATOM 692 C CA . SER A 1 94 ? -9.199 21.242 19.609 1.00 95.38 94 SER A CA 1
ATOM 693 C C . SER A 1 94 ? -8.186 20.536 20.512 1.00 95.38 94 SER A C 1
ATOM 695 O O . SER A 1 94 ? -8.495 20.176 21.652 1.00 95.38 94 SER A O 1
ATOM 697 N N . VAL A 1 95 ? -6.967 20.355 20.015 1.00 96.69 95 VAL A N 1
ATOM 698 C CA . VAL A 1 95 ? -5.859 19.668 20.679 1.00 96.69 95 VAL A CA 1
ATOM 699 C C . VAL A 1 95 ? -4.769 20.690 20.996 1.00 96.69 95 VAL A C 1
ATOM 701 O O . VAL A 1 95 ? -4.076 21.192 20.114 1.00 96.69 95 VAL A O 1
ATOM 704 N N . THR A 1 96 ? -4.631 20.996 22.285 1.00 96.62 96 THR A N 1
ATOM 705 C CA . THR A 1 96 ? -3.699 22.006 22.822 1.00 96.62 96 THR A CA 1
ATOM 706 C C . THR A 1 96 ? -2.667 21.405 23.781 1.00 96.62 96 THR A C 1
ATOM 708 O O . THR A 1 96 ? -1.861 22.130 24.361 1.00 96.62 96 THR A O 1
ATOM 711 N N . GLY A 1 97 ? -2.720 20.090 24.006 1.00 94.25 97 GLY A N 1
ATOM 712 C CA . GLY A 1 97 ? -1.680 19.311 24.673 1.00 94.25 97 GLY A CA 1
ATOM 713 C C . GLY A 1 97 ? -1.173 18.192 23.767 1.00 94.25 97 GLY A C 1
ATOM 714 O O . GLY A 1 97 ? -1.864 17.785 22.834 1.00 94.25 97 GLY A O 1
ATOM 715 N N . ASP A 1 98 ? 0.032 17.694 24.045 1.00 96.06 98 ASP A N 1
ATOM 716 C CA . ASP A 1 98 ? 0.596 16.568 23.301 1.00 96.06 98 ASP A CA 1
ATOM 717 C C . ASP A 1 98 ? -0.330 15.347 23.387 1.00 96.06 98 ASP A C 1
ATOM 719 O O . ASP A 1 98 ? -0.858 15.016 24.456 1.00 96.06 98 ASP A O 1
ATOM 723 N N . LEU A 1 99 ? -0.508 14.648 22.269 1.00 96.88 99 LEU A N 1
ATOM 724 C CA . LEU A 1 99 ? -1.537 13.621 22.157 1.00 96.88 99 LEU A CA 1
ATOM 725 C C . LEU A 1 99 ? -1.134 12.500 21.203 1.00 96.88 99 LEU A C 1
ATOM 727 O O . LEU A 1 99 ? -0.618 12.745 20.119 1.00 96.88 99 LEU A O 1
ATOM 731 N N . ARG A 1 100 ? -1.455 11.260 21.568 1.00 97.44 100 ARG A N 1
ATOM 732 C CA . ARG A 1 100 ? -1.461 10.118 20.654 1.00 97.44 100 ARG A CA 1
ATOM 733 C C . ARG A 1 100 ? -2.850 9.499 20.603 1.00 97.44 100 ARG A C 1
ATOM 735 O O . ARG A 1 100 ? -3.386 9.157 21.652 1.00 97.44 100 ARG A O 1
ATOM 742 N N . ILE A 1 101 ? -3.399 9.285 19.414 1.00 97.56 101 ILE A N 1
ATOM 743 C CA . ILE A 1 101 ? -4.639 8.531 19.197 1.00 97.56 101 ILE A CA 1
ATOM 744 C C . ILE A 1 101 ? -4.314 7.264 18.404 1.00 97.56 101 ILE A C 1
ATOM 746 O O . ILE A 1 101 ? -3.539 7.298 17.450 1.00 97.56 101 ILE A O 1
ATOM 750 N N . ASP A 1 102 ? -4.889 6.142 18.825 1.00 96.75 102 ASP A N 1
ATOM 751 C CA . ASP A 1 102 ? -4.745 4.840 18.179 1.00 96.75 102 ASP A CA 1
ATOM 752 C C . ASP A 1 102 ? -6.128 4.230 17.939 1.00 96.75 102 ASP A C 1
ATOM 754 O O . ASP A 1 102 ? -6.824 3.872 18.895 1.00 96.75 102 ASP A O 1
ATOM 758 N N . GLY A 1 103 ? -6.526 4.173 16.667 1.00 92.75 103 GLY A N 1
ATOM 759 C CA . GLY A 1 103 ? -7.848 3.740 16.228 1.00 92.75 103 GLY A CA 1
ATOM 760 C C . GLY A 1 103 ? -8.051 2.230 16.125 1.00 92.75 103 GLY A C 1
ATOM 761 O O . GLY A 1 103 ? -9.186 1.831 15.878 1.00 92.75 103 GLY A O 1
ATOM 762 N N . GLY A 1 104 ? -7.021 1.406 16.359 1.00 85.62 104 GLY A N 1
ATOM 763 C CA . GLY A 1 104 ? -7.065 -0.046 16.115 1.00 85.62 104 GLY A CA 1
ATOM 764 C C . GLY A 1 104 ? -6.677 -0.425 14.679 1.00 85.62 104 GLY A C 1
ATOM 765 O O . GLY A 1 104 ? -6.747 0.399 13.779 1.00 85.62 104 GLY A O 1
ATOM 766 N N . GLU A 1 105 ? -6.218 -1.657 14.455 1.00 76.38 105 GLU A N 1
ATOM 767 C CA . GLU A 1 105 ? -5.661 -2.102 13.164 1.00 76.38 105 GLU A CA 1
ATOM 768 C C . GLU A 1 105 ? -6.721 -2.735 12.238 1.00 76.38 105 GLU A C 1
ATOM 770 O O . GLU A 1 105 ? -7.731 -3.273 12.689 1.00 76.38 105 GLU A O 1
ATOM 775 N N . GLY A 1 106 ? -6.486 -2.701 10.921 1.00 72.75 106 GLY A N 1
ATOM 776 C CA . GLY A 1 106 ? -7.329 -3.388 9.933 1.00 72.75 106 GLY A CA 1
ATOM 777 C C . GLY A 1 106 ? -8.805 -2.960 9.955 1.00 72.75 106 GLY A C 1
ATOM 778 O O . GLY A 1 106 ? -9.112 -1.769 9.985 1.00 72.75 106 GLY A O 1
ATOM 779 N N . ALA A 1 107 ? -9.720 -3.937 9.940 1.00 68.31 107 ALA A N 1
ATOM 780 C CA . ALA A 1 107 ? -11.172 -3.715 9.990 1.00 68.31 107 ALA A CA 1
ATOM 781 C C . ALA A 1 107 ? -11.667 -3.143 11.334 1.00 68.31 107 ALA A C 1
ATOM 783 O O . ALA A 1 107 ? -12.799 -2.679 11.427 1.00 68.31 107 ALA A O 1
ATOM 784 N N . GLU A 1 108 ? -10.824 -3.156 12.371 1.00 81.44 108 GLU A N 1
ATOM 785 C CA . GLU A 1 108 ? -11.113 -2.536 13.667 1.00 81.44 108 GLU A CA 1
ATOM 786 C C . GLU A 1 108 ? -10.759 -1.042 13.704 1.00 81.44 108 GLU A C 1
ATOM 788 O O . GLU A 1 108 ? -10.910 -0.397 14.746 1.00 81.44 108 GLU A O 1
ATOM 793 N N . ARG A 1 109 ? -10.300 -0.477 12.580 1.00 87.06 109 ARG A N 1
ATOM 794 C CA . ARG A 1 109 ? -10.027 0.951 12.440 1.00 87.06 109 ARG A CA 1
ATOM 795 C C . ARG A 1 109 ? -11.267 1.756 12.813 1.00 87.06 109 ARG A C 1
ATOM 797 O O . ARG A 1 109 ? -12.311 1.654 12.178 1.00 87.06 109 ARG A O 1
ATOM 804 N N . THR A 1 110 ? -11.129 2.581 13.840 1.00 94.12 110 THR A N 1
ATOM 805 C CA . THR A 1 110 ? -12.205 3.470 14.276 1.00 94.12 110 THR A CA 1
ATOM 806 C C . THR A 1 110 ? -12.388 4.597 13.264 1.00 94.12 110 THR A C 1
ATOM 808 O O . THR A 1 110 ? -11.421 5.260 12.867 1.00 94.12 110 THR A O 1
ATOM 811 N N . GLU A 1 111 ? -13.637 4.830 12.872 1.00 96.50 111 GLU A N 1
ATOM 812 C CA . GLU A 1 111 ? -14.016 5.968 12.048 1.00 96.50 111 GLU A CA 1
ATOM 813 C C . GLU A 1 111 ? -14.399 7.158 12.933 1.00 96.50 111 GLU A C 1
ATOM 815 O O . GLU A 1 111 ? -15.178 7.022 13.875 1.00 96.50 111 GLU A O 1
ATOM 820 N N . ILE A 1 112 ? -13.887 8.345 12.611 1.00 96.00 112 ILE A N 1
ATOM 821 C CA . ILE A 1 112 ? -14.317 9.611 13.203 1.00 96.00 112 ILE A CA 1
ATOM 822 C C . ILE A 1 112 ? -14.971 10.423 12.094 1.00 96.00 112 ILE A C 1
ATOM 824 O O . ILE A 1 112 ? -14.309 10.808 11.131 1.00 96.00 112 ILE A O 1
ATOM 828 N N . ARG A 1 113 ? -16.270 10.683 12.239 1.00 94.06 113 ARG A N 1
ATOM 829 C CA . ARG A 1 113 ? -17.083 11.347 11.221 1.00 94.06 113 ARG A CA 1
ATOM 830 C C . ARG A 1 113 ? -17.698 12.633 11.763 1.00 94.06 113 ARG A C 1
ATOM 832 O O . ARG A 1 113 ? -18.165 12.678 12.900 1.00 94.06 113 ARG A O 1
ATOM 839 N N . THR A 1 114 ? -17.736 13.675 10.941 1.00 90.12 114 THR A N 1
ATOM 840 C CA . THR A 1 114 ? -18.532 14.889 11.228 1.00 90.12 114 THR A CA 1
ATOM 841 C C . THR A 1 114 ? -20.039 14.616 11.114 1.00 90.12 114 THR A C 1
ATOM 843 O O . THR A 1 114 ? -20.463 13.697 10.420 1.00 90.12 114 THR A O 1
ATOM 846 N N . SER A 1 115 ? -20.894 15.403 11.765 1.00 86.06 115 SER A N 1
ATOM 847 C CA . SER A 1 115 ? -22.351 15.157 11.752 1.00 86.06 115 SER A CA 1
ATOM 848 C C . SER A 1 115 ? -23.008 15.278 10.364 1.00 86.06 115 SER A C 1
ATOM 850 O O . SER A 1 115 ? -24.108 14.765 10.154 1.00 86.06 115 SER A O 1
ATOM 852 N N . GLY A 1 116 ? -22.348 15.940 9.408 1.00 74.50 116 GLY A N 1
ATOM 853 C CA . GLY A 1 116 ? -22.858 16.169 8.051 1.00 74.50 116 GLY A CA 1
ATOM 854 C C . GLY A 1 116 ? -23.932 17.261 7.948 1.00 74.50 116 GLY A C 1
ATOM 855 O O . GLY A 1 116 ? -24.439 17.521 6.855 1.00 74.50 116 GLY A O 1
ATOM 856 N N . ASP A 1 117 ? -24.272 17.936 9.050 1.00 71.25 117 ASP A N 1
ATOM 857 C CA . ASP A 1 117 ? -25.279 19.000 9.085 1.00 71.25 117 ASP A CA 1
ATOM 858 C C . ASP A 1 117 ? -24.742 20.310 8.473 1.00 71.25 117 ASP A C 1
ATOM 860 O O . ASP A 1 117 ? -24.432 21.242 9.201 1.00 71.25 117 ASP A O 1
ATOM 864 N N . ALA A 1 118 ? -24.636 20.385 7.135 1.00 56.06 118 ALA A N 1
ATOM 865 C CA . ALA A 1 118 ? -24.437 21.577 6.272 1.00 56.06 118 ALA A CA 1
ATOM 866 C C . ALA A 1 118 ? -23.434 22.666 6.734 1.00 56.06 118 ALA A C 1
ATOM 868 O O . ALA A 1 118 ? -23.456 23.792 6.229 1.00 56.06 118 ALA A O 1
ATOM 869 N N . GLY A 1 119 ? -22.584 22.356 7.704 1.00 63.31 119 GLY A N 1
ATOM 870 C CA . GLY A 1 119 ? -21.779 23.305 8.447 1.00 63.31 119 GLY A CA 1
ATOM 871 C C . GLY A 1 119 ? -20.297 23.124 8.189 1.00 63.31 119 GLY A C 1
ATOM 872 O O . GLY A 1 119 ? -19.863 22.406 7.283 1.00 63.31 119 GLY A O 1
ATOM 873 N N . ILE A 1 120 ? -19.530 23.813 9.022 1.00 67.12 120 ILE A N 1
ATOM 874 C CA . ILE A 1 120 ? -18.082 23.774 9.010 1.00 67.12 120 ILE A CA 1
ATOM 875 C C . ILE A 1 120 ? -17.615 22.495 9.701 1.00 67.12 120 ILE A C 1
ATOM 877 O O . ILE A 1 120 ? -17.676 22.385 10.925 1.00 67.12 120 ILE A O 1
ATOM 881 N N . GLY A 1 121 ? -17.201 21.511 8.905 1.00 70.19 121 GLY A N 1
ATOM 882 C CA . GLY A 1 121 ? -16.741 20.212 9.384 1.00 70.19 121 GLY A CA 1
ATOM 883 C C . GLY A 1 121 ? -15.222 20.167 9.503 1.00 70.19 121 GLY A C 1
ATOM 884 O O . GLY A 1 121 ? -14.540 19.778 8.564 1.00 70.19 121 GLY A O 1
ATOM 885 N N . ARG A 1 122 ? -14.689 20.522 10.671 1.00 89.88 122 ARG A N 1
ATOM 886 C CA . ARG A 1 122 ? -13.306 20.207 11.046 1.00 89.88 122 ARG A CA 1
ATOM 887 C C . ARG A 1 122 ? -13.343 19.106 12.096 1.00 89.88 122 ARG A C 1
ATOM 889 O O . ARG A 1 122 ? -14.085 19.229 13.065 1.00 89.88 122 ARG A O 1
ATOM 896 N N . ILE A 1 123 ? -12.544 18.055 11.929 1.00 93.75 123 ILE A N 1
ATOM 897 C CA . ILE A 1 123 ? -12.411 17.008 12.950 1.00 93.75 123 ILE A CA 1
ATOM 898 C C . ILE A 1 123 ? -11.354 17.423 13.967 1.00 93.75 123 ILE A C 1
ATOM 900 O O . ILE A 1 123 ? -11.652 17.480 15.156 1.00 93.75 123 ILE A O 1
ATOM 904 N N . PHE A 1 124 ? -10.137 17.744 13.520 1.00 96.25 124 PHE A N 1
ATOM 905 C CA . PHE A 1 124 ? -9.022 18.069 14.414 1.00 96.25 124 PHE A CA 1
ATOM 906 C C . PHE A 1 124 ? -8.439 19.454 14.141 1.00 96.25 124 PHE A C 1
ATOM 908 O O . PHE A 1 124 ? -8.201 19.831 12.994 1.00 96.25 124 PHE A O 1
ATOM 915 N N . GLU A 1 125 ? -8.152 20.177 15.221 1.00 96.50 125 GLU A N 1
ATOM 916 C CA . GLU A 1 125 ? -7.350 21.401 15.216 1.00 96.50 125 GLU A CA 1
ATOM 917 C C . GLU A 1 125 ? -6.189 21.243 16.196 1.00 96.50 125 GLU A C 1
ATOM 919 O O . GLU A 1 125 ? -6.413 21.076 17.394 1.00 96.50 125 GLU A O 1
ATOM 924 N N . PHE A 1 126 ? -4.958 21.288 15.692 1.00 97.31 126 PHE A N 1
ATOM 925 C CA . PHE A 1 126 ? -3.737 21.202 16.489 1.00 97.31 126 PHE A CA 1
ATOM 926 C C . PHE A 1 126 ? -3.065 22.573 16.574 1.00 97.31 126 PHE A C 1
ATOM 928 O O . PHE A 1 126 ? -2.799 23.194 15.544 1.00 97.31 126 PHE A O 1
ATOM 935 N N . GLU A 1 127 ? -2.746 23.031 17.786 1.00 97.56 127 GLU A N 1
ATOM 936 C CA . GLU A 1 127 ? -2.087 24.325 18.008 1.00 97.56 127 GLU A CA 1
ATOM 937 C C . GLU A 1 127 ? -0.870 24.195 18.927 1.00 97.56 127 GLU A C 1
ATOM 939 O O . GLU A 1 127 ? -1.008 24.031 20.138 1.00 97.56 127 GLU A O 1
ATOM 944 N N . SER A 1 128 ? 0.335 24.345 18.366 1.00 97.00 128 SER A N 1
ATOM 945 C CA . SER A 1 128 ? 1.602 24.299 19.113 1.00 97.00 128 SER A CA 1
ATOM 946 C C . SER A 1 128 ? 1.799 23.024 19.955 1.00 97.00 128 SER A C 1
ATOM 948 O O . SER A 1 128 ? 2.274 23.094 21.092 1.00 97.00 128 SER A O 1
ATOM 950 N N . VAL A 1 129 ? 1.446 21.857 19.403 1.00 97.06 129 VAL A N 1
ATOM 951 C CA . VAL A 1 129 ? 1.520 20.544 20.079 1.00 97.06 129 VAL A CA 1
ATOM 952 C C . VAL A 1 129 ? 2.347 19.521 19.304 1.00 97.06 129 VAL A C 1
ATOM 954 O O . VAL A 1 129 ? 2.611 19.685 18.116 1.00 97.06 129 VAL A O 1
ATOM 957 N N . SER A 1 130 ? 2.722 18.420 19.958 1.00 97.50 130 SER A N 1
ATOM 958 C CA . SER A 1 130 ? 3.129 17.184 19.284 1.00 97.50 130 SER A CA 1
ATOM 959 C C . SER A 1 130 ? 1.969 16.188 19.274 1.00 97.50 130 SER A C 1
ATOM 961 O O . SER A 1 130 ? 1.544 15.722 20.333 1.00 97.50 130 SER A O 1
ATOM 963 N N . ALA A 1 131 ? 1.479 15.827 18.089 1.00 97.88 131 ALA A N 1
ATOM 964 C CA . ALA A 1 131 ? 0.345 14.923 17.924 1.00 97.88 131 ALA A CA 1
ATOM 965 C C . ALA A 1 131 ? 0.673 13.725 17.022 1.00 97.88 131 ALA A C 1
ATOM 967 O O . ALA A 1 131 ? 1.350 13.866 16.006 1.00 97.88 131 ALA A O 1
ATOM 968 N N . GLU A 1 132 ? 0.171 12.546 17.382 1.00 98.31 132 GLU A N 1
ATOM 969 C CA . GLU A 1 132 ? 0.312 11.305 16.616 1.00 98.31 132 GLU A CA 1
ATOM 970 C C . GLU A 1 132 ? -1.062 10.649 16.431 1.00 98.31 132 GLU A C 1
ATOM 972 O O . GLU A 1 132 ? -1.723 10.301 17.410 1.00 98.31 132 GLU A O 1
ATOM 977 N N . LEU A 1 133 ? -1.498 10.466 15.188 1.00 98.12 133 LEU A N 1
ATOM 978 C CA . LEU A 1 133 ? -2.734 9.771 14.838 1.00 98.12 133 LEU A CA 1
ATOM 979 C C . LEU A 1 133 ? -2.389 8.475 14.103 1.00 98.12 133 LEU A C 1
ATOM 981 O O . LEU A 1 133 ? -1.737 8.513 13.061 1.00 98.12 133 LEU A O 1
ATOM 985 N N . ASN A 1 134 ? -2.834 7.339 14.639 1.00 97.25 134 ASN A N 1
ATOM 986 C CA . ASN A 1 134 ? -2.556 6.020 14.077 1.00 97.25 134 ASN A CA 1
ATOM 987 C C . ASN A 1 134 ? -3.837 5.271 13.753 1.00 97.25 134 ASN A C 1
ATOM 989 O O . ASN A 1 134 ? -4.724 5.193 14.606 1.00 97.25 134 ASN A O 1
ATOM 993 N N . ASN A 1 135 ? -3.866 4.642 12.578 1.00 95.06 135 ASN A N 1
ATOM 994 C CA . ASN A 1 135 ? -4.904 3.701 12.172 1.00 95.06 135 ASN A CA 1
ATOM 995 C C . ASN A 1 135 ? -6.316 4.278 12.369 1.00 95.06 135 ASN A C 1
ATOM 997 O O . ASN A 1 135 ? -7.117 3.746 13.133 1.00 95.06 135 ASN A O 1
ATOM 1001 N N . LEU A 1 136 ? -6.606 5.407 11.722 1.00 96.25 136 LEU A N 1
ATOM 1002 C CA . LEU A 1 136 ? -7.905 6.084 11.798 1.00 96.25 136 LEU A CA 1
ATOM 1003 C C . LEU A 1 136 ? -8.504 6.253 10.406 1.00 96.25 136 LEU A C 1
ATOM 1005 O O . LEU A 1 136 ? -7.778 6.354 9.415 1.00 96.25 136 LEU A O 1
ATOM 1009 N N . TYR A 1 137 ? -9.832 6.285 10.344 1.00 96.94 137 TYR A N 1
ATOM 1010 C CA . TYR A 1 137 ? -10.570 6.754 9.175 1.00 96.94 137 TYR A CA 1
ATOM 1011 C C . TYR A 1 137 ? -11.259 8.071 9.543 1.00 96.94 137 TYR A C 1
ATOM 1013 O O . TYR A 1 137 ? -12.030 8.117 10.499 1.00 96.94 137 TYR A O 1
ATOM 1021 N N . LEU A 1 138 ? -10.921 9.157 8.854 1.00 95.94 138 LEU A N 1
ATOM 1022 C CA . LEU A 1 138 ? -11.438 10.500 9.111 1.00 95.94 138 LEU A CA 1
ATOM 1023 C C . LEU A 1 138 ? -12.391 10.878 7.980 1.00 95.94 138 LEU A C 1
ATOM 1025 O O . LEU A 1 138 ? -11.953 10.988 6.840 1.00 95.94 138 LEU A O 1
ATOM 1029 N N . ASP A 1 139 ? -13.668 11.075 8.298 1.00 93.56 139 ASP A N 1
ATOM 1030 C CA . ASP A 1 139 ? -14.724 11.293 7.304 1.00 93.56 139 ASP A CA 1
ATOM 1031 C C . ASP A 1 139 ? -15.415 12.654 7.497 1.00 93.56 139 ASP A C 1
ATOM 1033 O O . ASP A 1 139 ? -16.152 12.911 8.462 1.00 93.56 139 ASP A O 1
ATOM 1037 N N . GLY A 1 140 ? -15.118 13.562 6.574 1.00 89.81 140 GLY A N 1
ATOM 1038 C CA . GLY A 1 140 ? -15.619 14.925 6.523 1.00 89.81 140 GLY A CA 1
ATOM 1039 C C . GLY A 1 140 ? -16.676 15.136 5.445 1.00 89.81 140 GLY A C 1
ATOM 1040 O O . GLY A 1 140 ? -16.593 14.600 4.346 1.00 89.81 140 GLY A O 1
ATOM 1041 N N . ASN A 1 141 ? -17.651 15.999 5.734 1.00 83.44 141 ASN A N 1
ATOM 1042 C CA . ASN A 1 141 ? -18.579 16.526 4.727 1.00 83.44 141 ASN A CA 1
ATOM 1043 C C . ASN A 1 141 ? -18.768 18.043 4.909 1.00 83.44 141 ASN A C 1
ATOM 1045 O O . ASN A 1 141 ? -19.878 18.564 5.076 1.00 83.44 141 ASN A O 1
ATOM 1049 N N . ALA A 1 142 ? -17.647 18.761 4.975 1.00 72.44 142 ALA A N 1
ATOM 1050 C CA . ALA A 1 142 ? -17.634 20.189 5.267 1.00 72.44 142 ALA A CA 1
ATOM 1051 C C . ALA A 1 142 ? -18.055 21.009 4.039 1.00 72.44 142 ALA A C 1
ATOM 1053 O O . ALA A 1 142 ? -17.308 21.167 3.077 1.00 72.44 142 ALA A O 1
ATOM 1054 N N . HIS A 1 143 ? -19.261 21.576 4.071 1.00 75.50 143 HIS A N 1
ATOM 1055 C CA . HIS A 1 143 ? -19.773 22.370 2.948 1.00 75.50 143 HIS A CA 1
ATOM 1056 C C . HIS A 1 143 ? -19.055 23.719 2.794 1.00 75.50 143 HIS A C 1
ATOM 1058 O O . HIS A 1 143 ? -18.894 24.203 1.677 1.00 75.50 143 HIS A O 1
ATOM 1064 N N . TYR A 1 144 ? -18.633 24.318 3.910 1.00 73.94 144 TYR A N 1
ATOM 1065 C CA . TYR A 1 144 ? -17.913 25.590 3.979 1.00 73.94 144 TYR A CA 1
ATOM 1066 C C . TYR A 1 144 ? -16.929 25.544 5.148 1.00 73.94 144 TYR A C 1
ATOM 1068 O O . TYR A 1 144 ? -17.260 24.957 6.169 1.00 73.94 144 TYR A O 1
ATOM 1076 N N . GLY A 1 145 ? -15.758 26.175 5.031 1.00 71.94 145 GLY A N 1
ATOM 1077 C CA . GLY A 1 145 ? -14.834 26.402 6.150 1.00 71.94 145 GLY A CA 1
ATOM 1078 C C . GLY A 1 145 ? -13.453 25.750 5.990 1.00 71.94 145 GLY A C 1
ATOM 1079 O O . GLY A 1 145 ? -13.032 25.537 4.857 1.00 71.94 145 GLY A O 1
ATOM 1080 N N . PRO A 1 146 ? -12.706 25.542 7.092 1.00 78.81 146 PRO A N 1
ATOM 1081 C CA . PRO A 1 146 ? -11.334 25.073 7.058 1.00 78.81 146 PRO A CA 1
ATOM 1082 C C . PRO A 1 146 ? -11.262 23.586 6.715 1.00 78.81 146 PRO A C 1
ATOM 1084 O O . PRO A 1 146 ? -12.254 22.861 6.803 1.00 78.81 146 PRO A O 1
ATOM 1087 N N . ASP A 1 147 ? -10.056 23.152 6.373 1.00 88.12 147 ASP A N 1
ATOM 1088 C CA . ASP A 1 147 ? -9.752 21.773 6.006 1.00 88.12 147 ASP A CA 1
ATOM 1089 C C . ASP A 1 147 ? -10.030 20.809 7.180 1.00 88.12 147 ASP A C 1
ATOM 1091 O O . ASP A 1 147 ? -10.011 21.206 8.354 1.00 88.12 147 ASP A O 1
ATOM 1095 N N . LEU A 1 148 ? -10.309 19.536 6.869 1.00 92.25 148 LEU A N 1
ATOM 1096 C CA . LEU A 1 148 ? -10.783 18.540 7.842 1.00 92.25 148 LEU A CA 1
ATOM 1097 C C . LEU A 1 148 ? -9.832 18.365 9.038 1.00 92.25 148 LEU A C 1
ATOM 1099 O O . LEU A 1 148 ? -10.275 18.167 10.177 1.00 92.25 148 LEU A O 1
ATOM 1103 N N . VAL A 1 149 ? -8.530 18.463 8.773 1.00 95.56 149 VAL A N 1
ATOM 1104 C CA . VAL A 1 149 ? -7.468 18.527 9.777 1.00 95.56 149 VAL A CA 1
ATOM 1105 C C . VAL A 1 149 ? -6.697 19.829 9.598 1.00 95.56 149 VAL A C 1
ATOM 1107 O O . VAL A 1 149 ? -6.162 20.091 8.529 1.00 95.56 149 VAL A O 1
ATOM 1110 N N . THR A 1 150 ? -6.583 20.629 10.656 1.00 96.12 150 THR A N 1
ATOM 1111 C CA . THR A 1 150 ? -5.735 21.831 10.670 1.00 96.12 150 THR A CA 1
ATOM 1112 C C . THR A 1 150 ? -4.636 21.676 11.715 1.00 96.12 150 THR A C 1
ATOM 1114 O O . THR A 1 150 ? -4.905 21.276 12.847 1.00 96.12 150 THR A O 1
ATOM 1117 N N . SER A 1 151 ? -3.399 22.020 11.365 1.00 97.75 151 SER A N 1
ATOM 1118 C CA . SER A 1 151 ? -2.253 21.998 12.274 1.00 97.75 151 SER A CA 1
ATOM 1119 C C . SER A 1 151 ? -1.448 23.287 12.157 1.00 97.75 151 SER A C 1
ATOM 1121 O O . SER A 1 151 ? -0.825 23.533 11.129 1.00 97.75 151 SER A O 1
ATOM 1123 N N . THR A 1 152 ? -1.413 24.076 13.233 1.00 98.31 152 THR A N 1
ATOM 1124 C CA . THR A 1 152 ? -0.647 25.328 13.320 1.00 98.31 152 THR A CA 1
ATOM 1125 C C . THR A 1 152 ? 0.528 25.175 14.284 1.00 98.31 152 THR A C 1
ATOM 1127 O O . THR A 1 152 ? 0.340 24.788 15.442 1.00 98.31 152 THR A O 1
ATOM 1130 N N . ASP A 1 153 ? 1.743 25.459 13.809 1.00 98.00 153 ASP A N 1
ATOM 1131 C CA . ASP A 1 153 ? 3.006 25.418 14.565 1.00 98.00 153 ASP A CA 1
ATOM 1132 C C . ASP A 1 153 ? 3.214 24.117 15.372 1.00 98.00 153 ASP A C 1
ATOM 1134 O O . ASP A 1 153 ? 3.828 24.114 16.440 1.00 98.00 153 ASP A O 1
ATOM 1138 N N . SER A 1 154 ? 2.685 22.998 14.868 1.00 98.12 154 SER A N 1
ATOM 1139 C CA . SER A 1 154 ? 2.669 21.700 15.555 1.00 98.12 154 SER A CA 1
ATOM 1140 C C . SER A 1 154 ? 3.596 20.676 14.892 1.00 98.12 154 SER A C 1
ATOM 1142 O O . SER A 1 154 ? 4.025 20.840 13.750 1.00 98.12 154 SER A O 1
ATOM 1144 N N . HIS A 1 155 ? 3.906 19.602 15.617 1.00 98.19 155 HIS A N 1
ATOM 1145 C CA . HIS A 1 155 ? 4.558 18.402 15.098 1.00 98.19 155 HIS A CA 1
ATOM 1146 C C . HIS A 1 155 ? 3.509 17.296 14.934 1.00 98.19 155 HIS A C 1
ATOM 1148 O O . HIS A 1 155 ? 3.153 16.636 15.909 1.00 98.19 155 HIS A O 1
ATOM 1154 N N . LEU A 1 156 ? 3.002 17.104 13.716 1.00 98.44 156 LEU A N 1
ATOM 1155 C CA . LEU A 1 156 ? 1.944 16.136 13.422 1.00 98.44 156 LEU A CA 1
ATOM 1156 C C . LEU A 1 156 ? 2.520 14.862 12.793 1.00 98.44 156 LEU A C 1
ATOM 1158 O O . LEU A 1 156 ? 3.229 14.921 11.796 1.00 98.44 156 LEU A O 1
ATOM 1162 N N . THR A 1 157 ? 2.199 13.695 13.339 1.00 98.56 157 THR A N 1
ATOM 1163 C CA . THR A 1 157 ? 2.475 12.401 12.701 1.00 98.56 157 THR A CA 1
ATOM 1164 C C . THR A 1 157 ? 1.163 11.702 12.388 1.00 98.56 157 THR A C 1
ATOM 1166 O O . THR A 1 157 ? 0.354 11.493 13.289 1.00 98.56 157 THR A O 1
ATOM 1169 N N . LEU A 1 158 ? 0.961 11.334 11.126 1.00 98.31 158 LEU A N 1
ATOM 1170 C CA . LEU A 1 158 ? -0.156 10.505 10.681 1.00 98.31 158 LEU A CA 1
ATOM 1171 C C . LEU A 1 158 ? 0.406 9.190 10.149 1.00 98.31 158 LEU A C 1
ATOM 1173 O O . LEU A 1 158 ? 1.253 9.199 9.254 1.00 98.31 158 LEU A O 1
ATOM 1177 N N . GLN A 1 159 ? -0.064 8.072 10.691 1.00 97.44 159 GLN A N 1
ATOM 1178 C CA . GLN A 1 159 ? 0.346 6.745 10.250 1.00 97.44 159 GLN A CA 1
ATOM 1179 C C . GLN A 1 159 ? -0.875 5.871 9.985 1.00 97.44 159 GLN A C 1
ATOM 1181 O O . GLN A 1 159 ? -1.723 5.698 10.863 1.00 97.44 159 GLN A O 1
ATOM 1186 N N . ASN A 1 160 ? -0.958 5.307 8.779 1.00 93.69 160 ASN A N 1
ATOM 1187 C CA . ASN A 1 160 ? -2.078 4.469 8.348 1.00 93.69 160 ASN A CA 1
ATOM 1188 C C . ASN A 1 160 ? -3.433 5.170 8.538 1.00 93.69 160 ASN A C 1
ATOM 1190 O O . ASN A 1 160 ? -4.412 4.566 8.982 1.00 93.69 160 ASN A O 1
ATOM 1194 N N . VAL A 1 161 ? -3.477 6.474 8.267 1.00 96.94 161 VAL A N 1
ATOM 1195 C CA . VAL A 1 161 ? -4.693 7.283 8.371 1.00 96.94 161 VAL A CA 1
ATOM 1196 C C . VAL A 1 161 ? -5.294 7.427 6.984 1.00 96.94 161 VAL A C 1
ATOM 1198 O O . VAL A 1 161 ? -4.617 7.850 6.053 1.00 96.94 161 VAL A O 1
ATOM 1201 N N . ALA A 1 162 ? -6.570 7.090 6.857 1.00 96.12 162 ALA A N 1
ATOM 1202 C CA . ALA A 1 162 ? -7.349 7.410 5.674 1.00 96.12 162 ALA A CA 1
ATOM 1203 C C . ALA A 1 162 ? -8.214 8.633 5.979 1.00 96.12 162 ALA A C 1
ATOM 1205 O O . ALA A 1 162 ? -8.838 8.704 7.038 1.00 96.12 162 ALA A O 1
ATOM 1206 N N . LEU A 1 163 ? -8.220 9.596 5.071 1.00 95.56 163 LEU A N 1
ATOM 1207 C CA . LEU A 1 163 ? -8.993 10.818 5.149 1.00 95.56 163 LEU A CA 1
ATOM 1208 C C . LEU A 1 163 ? -9.874 10.903 3.916 1.00 95.56 163 LEU A C 1
ATOM 1210 O O . LEU A 1 163 ? -9.371 10.809 2.800 1.00 95.56 163 LEU A O 1
ATOM 1214 N N . ARG A 1 164 ? -11.165 11.124 4.132 1.00 93.44 164 ARG A N 1
ATOM 1215 C CA . ARG A 1 164 ? -12.126 11.424 3.085 1.00 93.44 164 ARG A CA 1
ATOM 1216 C C . ARG A 1 164 ? -12.813 12.746 3.389 1.00 93.44 164 ARG A C 1
ATOM 1218 O O . ARG A 1 164 ? -13.240 12.969 4.522 1.00 93.44 164 ARG A O 1
ATOM 1225 N N . ASN A 1 165 ? -12.928 13.617 2.394 1.00 90.00 165 ASN A N 1
ATOM 1226 C CA . ASN A 1 165 ? -13.759 14.810 2.496 1.00 90.00 165 ASN A CA 1
ATOM 1227 C C . ASN A 1 165 ? -14.577 15.011 1.218 1.00 90.00 165 ASN A C 1
ATOM 1229 O O . ASN A 1 165 ? -14.036 15.397 0.185 1.00 90.00 165 ASN A O 1
ATOM 1233 N N . ASP A 1 166 ? -15.890 14.809 1.324 1.00 85.94 166 ASP A N 1
ATOM 1234 C CA . ASP A 1 166 ? -16.851 15.025 0.228 1.00 85.94 166 ASP A CA 1
ATOM 1235 C C . ASP A 1 166 ? -17.459 16.448 0.259 1.00 85.94 166 ASP A C 1
ATOM 1237 O O . ASP A 1 166 ? -18.492 16.732 -0.354 1.00 85.94 166 ASP A O 1
ATOM 1241 N N . GLY A 1 167 ? -16.874 17.337 1.064 1.00 81.50 167 GLY A N 1
ATOM 1242 C CA . GLY A 1 167 ? -17.347 18.693 1.284 1.00 81.50 167 GLY A CA 1
ATOM 1243 C C . GLY A 1 167 ? -17.036 19.651 0.130 1.00 81.50 167 GLY A C 1
ATOM 1244 O O . GLY A 1 167 ? -15.953 19.631 -0.434 1.00 81.50 167 GLY A O 1
ATOM 1245 N N . VAL A 1 168 ? -17.961 20.567 -0.174 1.00 78.38 168 VAL A N 1
ATOM 1246 C CA . VAL A 1 168 ? -17.872 21.457 -1.351 1.00 78.38 168 VAL A CA 1
ATOM 1247 C C . VAL A 1 168 ? -16.708 22.459 -1.298 1.00 78.38 168 VAL A C 1
ATOM 1249 O O . VAL A 1 168 ? -16.290 22.925 -2.347 1.00 78.38 168 VAL A O 1
ATOM 1252 N N . ALA A 1 169 ? -16.204 22.874 -0.132 1.00 78.19 169 ALA A N 1
ATOM 1253 C CA . ALA A 1 169 ? -15.262 24.008 -0.072 1.00 78.19 169 ALA A CA 1
ATOM 1254 C C . ALA A 1 169 ? -14.082 23.861 0.896 1.00 78.19 169 ALA A C 1
ATOM 1256 O O . ALA A 1 169 ? -13.268 24.780 0.985 1.00 78.19 169 ALA A O 1
ATOM 1257 N N . ALA A 1 170 ? -13.996 22.754 1.627 1.00 78.69 170 ALA A N 1
ATOM 1258 C CA . ALA A 1 170 ? -12.898 22.484 2.548 1.00 78.69 170 ALA A CA 1
ATOM 1259 C C . ALA A 1 170 ? -11.909 21.507 1.906 1.00 78.69 170 ALA A C 1
ATOM 1261 O O . ALA A 1 170 ? -12.335 20.575 1.228 1.00 78.69 170 ALA A O 1
ATOM 1262 N N . GLY A 1 171 ? -10.611 21.705 2.118 1.00 88.25 171 GLY A N 1
ATOM 1263 C CA . GLY A 1 171 ? -9.575 20.748 1.744 1.00 88.25 171 GLY A CA 1
ATOM 1264 C C . GLY A 1 171 ? -9.502 19.559 2.707 1.00 88.25 171 GLY A C 1
ATOM 1265 O O . GLY A 1 171 ? -10.349 19.381 3.590 1.00 88.25 171 GLY A O 1
ATOM 1266 N N . GLY A 1 172 ? -8.471 18.731 2.552 1.00 92.94 172 GLY A N 1
ATOM 1267 C CA . GLY A 1 172 ? -8.222 17.598 3.450 1.00 92.94 172 GLY A CA 1
ATOM 1268 C C . GLY A 1 172 ? -7.439 18.009 4.692 1.00 92.94 172 GLY A C 1
ATOM 1269 O O . GLY A 1 172 ? -7.945 17.934 5.813 1.00 92.94 172 GLY A O 1
ATOM 1270 N N . ILE A 1 173 ? -6.201 18.458 4.490 1.00 95.50 173 ILE A N 1
ATOM 1271 C CA . ILE A 1 173 ? -5.267 18.816 5.563 1.00 95.50 173 ILE A CA 1
ATOM 1272 C C . ILE A 1 173 ? -4.665 20.201 5.308 1.00 95.50 173 ILE A C 1
ATOM 1274 O O . ILE A 1 173 ? -4.097 20.420 4.243 1.00 95.50 173 ILE A O 1
ATOM 1278 N N . ASP A 1 174 ? -4.697 21.075 6.316 1.00 96.06 174 ASP A N 1
ATOM 1279 C CA . ASP A 1 174 ? -4.005 22.371 6.331 1.00 96.06 174 ASP A CA 1
ATOM 1280 C C . ASP A 1 174 ? -2.855 22.374 7.345 1.00 96.06 174 ASP A C 1
ATOM 1282 O O . ASP A 1 174 ? -3.066 22.134 8.541 1.00 96.06 174 ASP A O 1
ATOM 1286 N N . LEU A 1 175 ? -1.637 22.659 6.888 1.00 97.69 175 LEU A N 1
ATOM 1287 C CA . LEU A 1 175 ? -0.439 22.731 7.723 1.00 97.69 175 LEU A CA 1
ATOM 1288 C C . LEU A 1 175 ? 0.154 24.139 7.688 1.00 97.69 175 LEU A C 1
ATOM 1290 O O . LEU A 1 175 ? 0.783 24.515 6.704 1.00 97.69 175 LEU A O 1
ATOM 1294 N N . VAL A 1 176 ? 0.053 24.881 8.787 1.00 97.94 176 VAL A N 1
ATOM 1295 C CA . VAL A 1 176 ? 0.601 26.237 8.913 1.00 97.94 176 VAL A CA 1
ATOM 1296 C C . VAL A 1 176 ? 1.795 26.215 9.867 1.00 97.94 176 VAL A C 1
ATOM 1298 O O . VAL A 1 176 ? 1.639 26.097 11.080 1.00 97.94 176 VAL A O 1
ATOM 1301 N N . GLY A 1 177 ? 3.011 26.317 9.335 1.00 97.50 177 GLY A N 1
ATOM 1302 C CA . GLY A 1 177 ? 4.249 26.182 10.105 1.00 97.50 177 GLY A CA 1
ATOM 1303 C C . GLY A 1 177 ? 4.474 24.769 10.665 1.00 97.50 177 GLY A C 1
ATOM 1304 O O . GLY A 1 177 ? 3.853 23.793 10.249 1.00 97.50 177 GLY A O 1
ATOM 1305 N N . GLY A 1 178 ? 5.398 24.635 11.619 1.00 98.00 178 GLY A N 1
ATOM 1306 C CA . GLY A 1 178 ? 5.692 23.348 12.265 1.00 98.00 178 GLY A CA 1
ATOM 1307 C C . GLY A 1 178 ? 6.252 22.268 11.322 1.00 98.00 178 GLY A C 1
ATOM 1308 O O . GLY A 1 178 ? 7.006 22.556 10.386 1.00 98.00 178 GLY A O 1
ATOM 1309 N N . SER A 1 179 ? 5.932 21.001 11.600 1.00 98.50 179 SER A N 1
ATOM 1310 C CA . SER A 1 179 ? 6.312 19.868 10.750 1.00 98.50 179 SER A CA 1
ATOM 1311 C C . SER A 1 179 ? 5.265 18.760 10.734 1.00 98.50 179 SER A C 1
ATOM 1313 O O . SER A 1 179 ? 4.660 18.477 11.767 1.00 98.50 179 SER A O 1
ATOM 1315 N N . ALA A 1 180 ? 5.164 18.035 9.624 1.00 98.56 180 ALA A N 1
ATOM 1316 C CA . ALA A 1 180 ? 4.331 16.849 9.511 1.00 98.56 180 ALA A CA 1
ATOM 1317 C C . ALA A 1 180 ? 5.104 15.636 8.972 1.00 98.56 180 ALA A C 1
ATOM 1319 O O . ALA A 1 180 ? 5.977 15.770 8.114 1.00 98.56 180 ALA A O 1
ATOM 1320 N N . ARG A 1 181 ? 4.769 14.442 9.467 1.00 98.38 181 ARG A N 1
ATOM 1321 C CA . ARG A 1 181 ? 5.224 13.159 8.925 1.00 98.38 181 ARG A CA 1
ATOM 1322 C C . ARG A 1 181 ? 4.019 12.282 8.610 1.00 98.38 181 ARG A C 1
ATOM 1324 O O . ARG A 1 181 ? 3.261 11.938 9.513 1.00 98.38 181 ARG A O 1
ATOM 1331 N N . PHE A 1 182 ? 3.884 11.894 7.353 1.00 98.44 182 PHE A N 1
ATOM 1332 C CA . PHE A 1 182 ? 2.827 11.034 6.841 1.00 98.44 182 PHE A CA 1
ATOM 1333 C C . PHE A 1 182 ? 3.427 9.705 6.382 1.00 98.44 182 PHE A C 1
ATOM 1335 O O . PHE A 1 182 ? 4.422 9.695 5.656 1.00 98.44 182 PHE A O 1
ATOM 1342 N N . VAL A 1 183 ? 2.866 8.594 6.856 1.00 96.62 183 VAL A N 1
ATOM 1343 C CA . VAL A 1 183 ? 3.305 7.235 6.512 1.00 96.62 183 VAL A CA 1
ATOM 1344 C C . VAL A 1 183 ? 2.077 6.379 6.236 1.00 96.62 183 VAL A C 1
ATOM 1346 O O . VAL A 1 183 ? 1.239 6.236 7.128 1.00 96.62 183 VAL A O 1
ATOM 1349 N N . GLY A 1 184 ? 1.951 5.806 5.040 1.00 93.44 184 GLY A N 1
ATOM 1350 C CA . GLY A 1 184 ? 0.810 4.933 4.749 1.00 93.44 184 GLY A CA 1
ATOM 1351 C C . GLY A 1 184 ? -0.534 5.666 4.752 1.00 93.44 184 GLY A C 1
ATOM 1352 O O . GLY A 1 184 ? -1.542 5.068 5.130 1.00 93.44 184 GLY A O 1
ATOM 1353 N N . ILE A 1 185 ? -0.566 6.978 4.476 1.00 97.44 185 ILE A N 1
ATOM 1354 C CA . ILE A 1 185 ? -1.831 7.727 4.508 1.00 97.44 185 ILE A CA 1
ATOM 1355 C C . ILE A 1 185 ? -2.538 7.680 3.158 1.00 97.44 185 ILE A C 1
ATOM 1357 O O . ILE A 1 185 ? -1.889 7.632 2.119 1.00 97.44 185 ILE A O 1
ATOM 1361 N N . SER A 1 186 ? -3.864 7.771 3.183 1.00 96.19 186 SER A N 1
ATOM 1362 C CA . SER A 1 186 ? -4.684 8.011 1.994 1.00 96.19 186 SER A CA 1
ATOM 1363 C C . SER A 1 186 ? -5.499 9.274 2.216 1.00 96.19 186 SER A C 1
ATOM 1365 O O . SER A 1 186 ? -6.188 9.370 3.227 1.00 96.19 186 SER A O 1
ATOM 1367 N N . ILE A 1 187 ? -5.434 10.235 1.303 1.00 94.88 187 ILE A N 1
ATOM 1368 C CA . ILE A 1 187 ? -6.272 11.436 1.321 1.00 94.88 187 ILE A CA 1
ATOM 1369 C C . ILE A 1 187 ? -7.117 11.422 0.055 1.00 94.88 187 ILE A C 1
ATOM 1371 O O . ILE A 1 187 ? -6.558 11.460 -1.032 1.00 94.88 187 ILE A O 1
ATOM 1375 N N . ASP A 1 188 ? -8.434 11.392 0.201 1.00 92.88 188 ASP A N 1
ATOM 1376 C CA . ASP A 1 188 ? -9.397 11.506 -0.893 1.00 92.88 188 ASP A CA 1
ATOM 1377 C C . ASP A 1 188 ? -10.290 12.722 -0.635 1.00 92.88 188 ASP A C 1
ATOM 1379 O O . ASP A 1 188 ? -11.051 12.768 0.337 1.00 92.88 188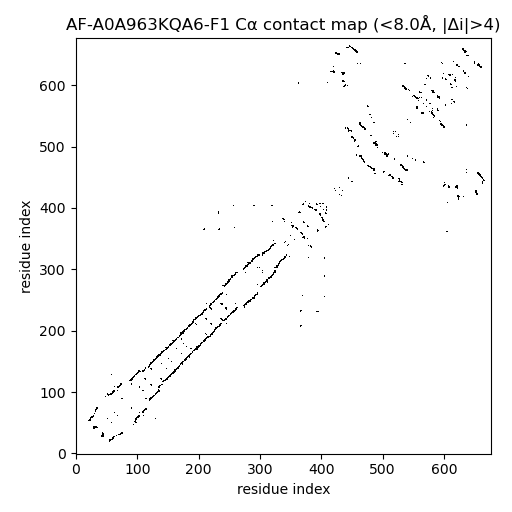 ASP A O 1
ATOM 1383 N N . VAL A 1 189 ? -10.129 13.761 -1.448 1.00 89.00 189 VAL A N 1
ATOM 1384 C CA . VAL A 1 189 ? -10.842 15.028 -1.272 1.00 89.00 189 VAL A CA 1
ATOM 1385 C C . VAL A 1 189 ? -11.526 15.416 -2.570 1.00 89.00 189 VAL A C 1
ATOM 1387 O O . VAL A 1 189 ? -10.874 15.669 -3.583 1.00 89.00 189 VAL A O 1
ATOM 1390 N N . ALA A 1 190 ? -12.849 15.530 -2.499 1.00 86.19 190 ALA A N 1
ATOM 1391 C CA . ALA A 1 190 ? -13.713 15.996 -3.573 1.00 86.19 190 ALA A CA 1
ATOM 1392 C C . ALA A 1 190 ? -14.230 17.410 -3.247 1.00 86.19 190 ALA A C 1
ATOM 1394 O O . ALA A 1 190 ? -15.414 17.599 -2.964 1.00 86.19 190 ALA A O 1
ATOM 1395 N N . SER A 1 191 ? -13.331 18.401 -3.243 1.00 80.31 191 SER A N 1
ATOM 1396 C CA . SER A 1 191 ? -13.651 19.798 -2.911 1.00 80.31 191 SER A CA 1
ATOM 1397 C C . SER A 1 191 ? -13.793 20.675 -4.157 1.00 80.31 191 SER A C 1
ATOM 1399 O O . SER A 1 191 ? -13.571 20.245 -5.282 1.00 80.31 191 SER A O 1
ATOM 1401 N N . TYR A 1 192 ? -14.256 21.912 -4.000 1.00 80.88 192 TYR A N 1
ATOM 1402 C CA . TYR A 1 192 ? -14.314 22.900 -5.087 1.00 80.88 192 TYR A CA 1
ATOM 1403 C C . TYR A 1 192 ? -13.326 24.062 -4.886 1.00 80.88 192 TYR A C 1
ATOM 1405 O O . TYR A 1 192 ? -13.024 24.781 -5.841 1.00 80.88 192 TYR A O 1
ATOM 1413 N N . TYR A 1 193 ? -12.856 24.294 -3.653 1.00 79.50 193 TYR A N 1
ATOM 1414 C CA . TYR A 1 193 ? -12.023 25.449 -3.307 1.00 79.50 193 TYR A CA 1
ATOM 1415 C C . TYR A 1 193 ? -10.720 25.150 -2.533 1.00 79.50 193 TYR A C 1
ATOM 1417 O O . TYR A 1 193 ? -9.975 26.097 -2.259 1.00 79.50 193 TYR A O 1
ATOM 1425 N N . GLY A 1 194 ? -10.410 23.902 -2.172 1.00 84.06 194 GLY A N 1
ATOM 1426 C CA . GLY A 1 194 ? -9.288 23.564 -1.287 1.00 84.06 194 GLY A CA 1
ATOM 1427 C C . GLY A 1 194 ? -8.466 22.368 -1.772 1.00 84.06 194 GLY A C 1
ATOM 1428 O O . GLY A 1 194 ? -9.043 21.382 -2.207 1.00 84.06 194 GLY A O 1
ATOM 1429 N N . PRO A 1 195 ? -7.122 22.406 -1.676 1.00 90.44 195 PRO A N 1
ATOM 1430 C CA . PRO A 1 195 ? -6.311 21.251 -2.030 1.00 90.44 195 PRO A CA 1
ATOM 1431 C C . PRO A 1 195 ? -6.559 20.095 -1.054 1.00 90.44 195 PRO A C 1
ATOM 1433 O O . PRO A 1 195 ? -6.954 20.300 0.099 1.00 90.44 195 PRO A O 1
ATOM 1436 N N . ALA A 1 196 ? -6.241 18.875 -1.480 1.00 92.75 196 ALA A N 1
ATOM 1437 C CA . ALA A 1 196 ? -6.257 17.730 -0.575 1.00 92.75 196 ALA A CA 1
ATOM 1438 C C . ALA A 1 196 ? -5.247 17.923 0.579 1.00 92.75 196 ALA A C 1
ATOM 1440 O O . ALA A 1 196 ? -5.544 17.607 1.733 1.00 92.75 196 ALA A O 1
ATOM 1441 N N . LEU A 1 197 ? -4.097 18.538 0.285 1.00 94.94 197 LEU A N 1
ATOM 1442 C CA . LEU A 1 197 ? -3.083 18.949 1.254 1.00 94.94 197 LEU A CA 1
ATOM 1443 C C . LEU A 1 197 ? -2.592 20.381 0.979 1.00 94.94 197 LEU A C 1
ATOM 1445 O O . LEU A 1 197 ? -2.005 20.663 -0.069 1.00 94.94 197 LEU A O 1
ATOM 1449 N N . ARG A 1 198 ? -2.777 21.281 1.949 1.00 95.50 198 ARG A N 1
ATOM 1450 C CA . ARG A 1 198 ? -2.204 22.630 1.973 1.00 95.50 198 ARG A CA 1
ATOM 1451 C C . ARG A 1 198 ? -0.996 22.689 2.910 1.00 95.50 198 ARG A C 1
ATOM 1453 O O . ARG A 1 198 ? -1.039 22.198 4.036 1.00 95.50 198 ARG A O 1
ATOM 1460 N N . ILE A 1 199 ? 0.087 23.307 2.442 1.00 97.12 199 ILE A N 1
ATOM 1461 C CA . ILE A 1 199 ? 1.331 23.496 3.198 1.00 97.12 199 ILE A CA 1
ATOM 1462 C C . ILE A 1 199 ? 1.669 24.988 3.216 1.00 97.12 199 ILE A C 1
ATOM 1464 O O . ILE A 1 199 ? 1.890 25.585 2.172 1.00 97.12 199 ILE A O 1
ATOM 1468 N N . GLU A 1 200 ? 1.756 25.607 4.386 1.00 97.62 200 GLU A N 1
ATOM 1469 C CA . GLU A 1 200 ? 2.095 27.022 4.552 1.00 97.62 200 GLU A CA 1
ATOM 1470 C C . GLU A 1 200 ? 3.261 27.184 5.532 1.00 97.62 200 GLU A C 1
ATOM 1472 O O . GLU A 1 200 ? 3.094 27.322 6.741 1.00 97.62 200 GLU A O 1
ATOM 1477 N N . GLY A 1 201 ? 4.487 27.133 5.015 1.00 97.69 201 GLY A N 1
ATOM 1478 C CA . GLY A 1 201 ? 5.712 27.289 5.799 1.00 97.69 201 GLY A CA 1
ATOM 1479 C C . GLY A 1 201 ? 6.075 26.076 6.663 1.00 97.69 201 GLY A C 1
ATOM 1480 O O . GLY A 1 201 ? 6.949 26.192 7.524 1.00 97.69 201 GLY A O 1
ATOM 1481 N N . ALA A 1 202 ? 5.431 24.926 6.447 1.00 98.19 202 ALA A N 1
ATOM 1482 C CA . ALA A 1 202 ? 5.699 23.688 7.176 1.00 98.19 202 ALA A CA 1
ATOM 1483 C C . ALA A 1 202 ? 6.815 22.841 6.530 1.00 98.19 202 ALA A C 1
ATOM 1485 O O . ALA A 1 202 ? 7.152 22.991 5.350 1.00 98.19 202 ALA A O 1
ATOM 1486 N N . VAL A 1 203 ? 7.380 21.922 7.322 1.00 98.56 203 VAL A N 1
ATOM 1487 C CA . VAL A 1 203 ? 8.267 20.845 6.847 1.00 98.56 203 VAL A CA 1
ATOM 1488 C C . VAL A 1 203 ? 7.499 19.530 6.821 1.00 98.56 203 VAL A C 1
ATOM 1490 O O . VAL A 1 203 ? 7.133 19.019 7.876 1.00 98.56 203 VAL A O 1
ATOM 1493 N N . VAL A 1 204 ? 7.282 18.963 5.640 1.00 98.62 204 VAL A N 1
ATOM 1494 C CA . VAL A 1 204 ? 6.456 17.771 5.440 1.00 98.62 204 VAL A CA 1
ATOM 1495 C C . VAL A 1 204 ? 7.293 16.632 4.875 1.00 98.62 204 VAL A C 1
ATOM 1497 O O . VAL A 1 204 ? 8.002 16.802 3.886 1.00 98.62 204 VAL A O 1
ATOM 1500 N N . GLN A 1 205 ? 7.192 15.460 5.499 1.00 98.62 205 GLN A N 1
ATOM 1501 C CA . GLN A 1 205 ? 7.702 14.202 4.965 1.00 98.62 205 GLN A CA 1
ATOM 1502 C C . GLN A 1 205 ? 6.536 13.254 4.696 1.00 98.62 205 GLN A C 1
ATOM 1504 O O . GLN A 1 205 ? 5.750 12.995 5.603 1.00 98.62 205 GLN A O 1
ATOM 1509 N N . MET A 1 206 ? 6.463 12.702 3.491 1.00 98.38 206 MET A N 1
ATOM 1510 C CA . MET A 1 206 ? 5.462 11.721 3.084 1.00 98.38 206 MET A CA 1
ATOM 1511 C C . MET A 1 206 ? 6.153 10.459 2.591 1.00 98.38 206 MET A C 1
ATOM 1513 O O . MET A 1 206 ? 7.095 10.536 1.806 1.00 98.38 206 MET A O 1
ATOM 1517 N N . VAL A 1 207 ? 5.706 9.311 3.081 1.00 97.44 207 VAL A N 1
ATOM 1518 C CA . VAL A 1 207 ? 6.222 7.996 2.698 1.00 97.44 207 VAL A CA 1
ATOM 1519 C C . VAL A 1 207 ? 5.031 7.073 2.496 1.00 97.44 207 VAL A C 1
ATOM 1521 O O . VAL A 1 207 ? 4.092 7.132 3.296 1.00 97.44 207 VAL A O 1
ATOM 1524 N N . ASP A 1 208 ? 5.041 6.246 1.453 1.00 95.62 208 ASP A N 1
ATOM 1525 C CA . ASP A 1 208 ? 4.012 5.218 1.244 1.00 95.62 208 ASP A CA 1
ATOM 1526 C C . ASP A 1 208 ? 2.588 5.805 1.228 1.00 95.62 208 ASP A C 1
ATOM 1528 O O . ASP A 1 208 ? 1.658 5.226 1.775 1.00 95.62 208 ASP A O 1
ATOM 1532 N N . SER A 1 209 ? 2.422 7.028 0.717 1.00 98.06 209 SER A N 1
ATOM 1533 C CA . SER A 1 209 ? 1.189 7.805 0.883 1.00 98.06 209 SER A CA 1
ATOM 1534 C C . SER A 1 209 ? 0.492 8.074 -0.446 1.00 98.06 209 SER A C 1
ATOM 1536 O O . SER A 1 209 ? 1.143 8.380 -1.441 1.00 98.06 209 SER A O 1
ATOM 1538 N N . HIS A 1 210 ? -0.835 8.015 -0.448 1.00 96.50 210 HIS A N 1
ATOM 1539 C CA . HIS A 1 210 ? -1.678 8.328 -1.594 1.00 96.50 210 HIS A CA 1
ATOM 1540 C C . HIS A 1 210 ? -2.470 9.618 -1.341 1.00 96.50 210 HIS A C 1
ATOM 1542 O O . HIS A 1 210 ? -3.120 9.761 -0.304 1.00 96.50 210 HIS A O 1
ATOM 1548 N N . VAL A 1 211 ? -2.419 10.572 -2.272 1.00 95.25 211 VAL A N 1
ATOM 1549 C CA . VAL A 1 211 ? -3.242 11.788 -2.227 1.00 95.25 211 VAL A CA 1
ATOM 1550 C C . VAL A 1 211 ? -3.987 11.936 -3.538 1.00 95.25 211 VAL A C 1
ATOM 1552 O O . VAL A 1 211 ? -3.368 12.074 -4.590 1.00 95.25 211 VAL A O 1
ATOM 1555 N N . GLN A 1 212 ? -5.306 11.984 -3.439 1.00 90.88 212 GLN A N 1
ATOM 1556 C CA . GLN A 1 212 ? -6.223 12.184 -4.538 1.00 90.88 212 GLN A CA 1
ATOM 1557 C C . GLN A 1 212 ? -7.026 13.472 -4.320 1.00 90.88 212 GLN A C 1
ATOM 1559 O O . GLN A 1 212 ? -7.696 13.645 -3.299 1.00 90.88 212 GLN A O 1
ATOM 1564 N N . GLY A 1 213 ? -6.946 14.389 -5.284 1.00 82.19 213 GLY A N 1
ATOM 1565 C CA . GLY A 1 213 ? -7.806 15.573 -5.362 1.00 82.19 213 GLY A CA 1
ATOM 1566 C C . GLY A 1 213 ? -8.748 15.464 -6.559 1.00 82.19 213 GLY A C 1
ATOM 1567 O O . GLY A 1 213 ? -8.280 15.453 -7.695 1.00 82.19 213 GLY A O 1
ATOM 1568 N N . SER A 1 214 ? -10.059 15.377 -6.330 1.00 71.06 214 SER A N 1
ATOM 1569 C CA . SER A 1 214 ? -11.059 15.044 -7.363 1.00 71.06 214 SER A CA 1
ATOM 1570 C C . SER A 1 214 ? -12.125 16.131 -7.601 1.00 71.06 214 SER A C 1
ATOM 1572 O O . SER A 1 214 ? -13.228 15.861 -8.073 1.00 71.06 214 SER A O 1
ATOM 1574 N N . GLY A 1 215 ? -11.796 17.390 -7.313 1.00 67.50 215 GLY A N 1
ATOM 1575 C CA . GLY A 1 215 ? -12.728 18.514 -7.381 1.00 67.50 215 GLY A CA 1
ATOM 1576 C C . GLY A 1 215 ? -13.141 19.012 -8.773 1.00 67.50 215 GLY A C 1
ATOM 1577 O O . GLY A 1 215 ? -12.289 19.271 -9.623 1.00 67.50 215 GLY A O 1
ATOM 1578 N N . GLU A 1 216 ? -14.440 19.297 -8.975 1.00 63.56 216 GLU A N 1
ATOM 1579 C CA . GLU A 1 216 ? -14.990 19.973 -10.178 1.00 63.56 216 GLU A CA 1
ATOM 1580 C C . GLU A 1 216 ? -14.477 21.423 -10.365 1.00 63.56 216 GLU A C 1
ATOM 1582 O O . GLU A 1 216 ? -14.670 22.033 -11.421 1.00 63.56 216 GLU A O 1
ATOM 1587 N N . GLY A 1 217 ? -13.834 21.999 -9.341 1.00 61.69 217 GLY A N 1
ATOM 1588 C CA . GLY A 1 217 ? -13.303 23.366 -9.345 1.00 61.69 217 GLY A CA 1
ATOM 1589 C C . GLY A 1 217 ? -11.908 23.524 -9.961 1.00 61.69 217 GLY A C 1
ATOM 1590 O O . GLY A 1 217 ? -11.445 24.654 -10.125 1.00 61.69 217 GLY A O 1
ATOM 1591 N N . GLY A 1 218 ? -11.251 22.421 -10.323 1.00 55.22 218 GLY A N 1
ATOM 1592 C CA . GLY A 1 218 ? -9.894 22.422 -10.862 1.00 55.22 218 GLY A CA 1
ATOM 1593 C C . GLY A 1 218 ? -8.826 22.492 -9.792 1.00 55.22 218 GLY A C 1
ATOM 1594 O O . GLY A 1 218 ? -8.031 23.433 -9.741 1.00 55.22 218 GLY A O 1
ATOM 1595 N N . GLU A 1 219 ? -8.830 21.492 -8.918 1.00 66.38 219 GLU A N 1
ATOM 1596 C CA . GLU A 1 219 ? -8.042 21.513 -7.695 1.00 66.38 219 GLU A CA 1
ATOM 1597 C C . GLU A 1 219 ? -6.694 20.820 -7.804 1.00 66.38 219 GLU A C 1
ATOM 1599 O O . GLU A 1 219 ? -6.487 19.881 -8.571 1.00 66.38 219 GLU A O 1
ATOM 1604 N N . VAL A 1 220 ? -5.776 21.328 -6.987 1.00 79.06 220 VAL A N 1
ATOM 1605 C CA . VAL A 1 220 ? -4.430 20.808 -6.821 1.00 79.06 220 VAL A CA 1
ATOM 1606 C C . VAL A 1 220 ? -4.442 19.808 -5.676 1.00 79.06 220 VAL A C 1
ATOM 1608 O O . VAL A 1 220 ? -4.920 20.139 -4.595 1.00 79.06 220 VAL A O 1
ATOM 1611 N N . ALA A 1 221 ? -3.896 18.608 -5.870 1.00 88.62 221 ALA A N 1
ATOM 1612 C CA . ALA A 1 221 ? -3.801 17.638 -4.782 1.00 88.62 221 ALA A CA 1
ATOM 1613 C C . ALA A 1 221 ? -2.915 18.181 -3.644 1.00 88.62 221 ALA A C 1
ATOM 1615 O O . ALA A 1 221 ? -3.306 18.134 -2.479 1.00 88.62 221 ALA A O 1
ATOM 1616 N N . ILE A 1 222 ? -1.766 18.785 -3.975 1.00 93.06 222 ILE A N 1
ATOM 1617 C CA . ILE A 1 222 ? -0.878 19.434 -2.997 1.00 93.06 222 ILE A CA 1
ATOM 1618 C C . ILE A 1 222 ? -0.555 20.875 -3.393 1.00 93.06 222 ILE A C 1
ATOM 1620 O O . ILE A 1 222 ? 0.075 21.107 -4.426 1.00 93.06 222 ILE A O 1
ATOM 1624 N N . ALA A 1 223 ? -0.888 21.841 -2.534 1.00 93.69 223 ALA A N 1
ATOM 1625 C CA . ALA A 1 223 ? -0.588 23.250 -2.779 1.00 93.69 223 ALA A CA 1
ATOM 1626 C C . ALA A 1 223 ? 0.124 23.946 -1.613 1.00 93.69 223 ALA A C 1
ATOM 1628 O O . ALA A 1 223 ? -0.148 2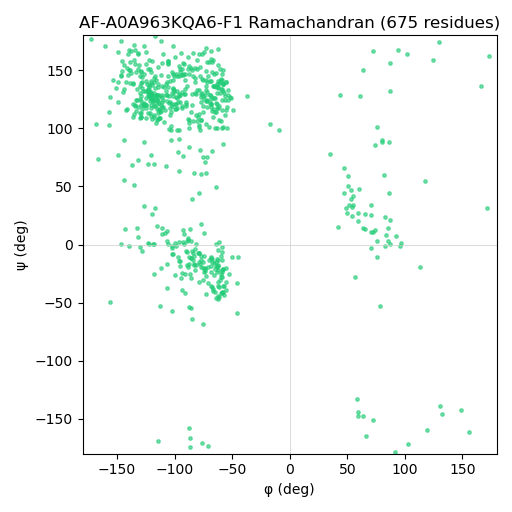3.674 -0.444 1.00 93.69 223 ALA A O 1
ATOM 1629 N N . GLY A 1 224 ? 0.971 24.925 -1.936 1.00 94.00 224 GLY A N 1
ATOM 1630 C CA . GLY A 1 224 ? 1.435 25.931 -0.981 1.00 94.00 224 GLY A CA 1
ATOM 1631 C C . GLY A 1 224 ? 2.943 26.153 -0.998 1.00 94.00 224 GLY A C 1
ATOM 1632 O O . GLY A 1 224 ? 3.560 26.109 -2.058 1.00 94.00 224 GLY A O 1
ATOM 1633 N N . HIS A 1 225 ? 3.530 26.449 0.161 1.00 96.94 225 HIS A N 1
ATOM 1634 C CA . HIS A 1 225 ? 4.946 26.761 0.296 1.00 96.94 225 HIS A CA 1
ATOM 1635 C C . HIS A 1 225 ? 5.608 26.109 1.511 1.00 96.94 225 HIS A C 1
ATOM 1637 O O . HIS A 1 225 ? 4.989 25.959 2.560 1.00 96.94 225 HIS A O 1
ATOM 1643 N N . GLY A 1 226 ? 6.892 25.758 1.405 1.00 97.69 226 GLY A N 1
ATOM 1644 C CA . GLY A 1 226 ? 7.641 25.138 2.506 1.00 97.69 226 GLY A CA 1
ATOM 1645 C C . GLY A 1 226 ? 8.727 24.163 2.051 1.00 97.69 226 GLY A C 1
ATOM 1646 O O . GLY A 1 226 ? 9.427 24.407 1.065 1.00 97.69 226 GLY A O 1
ATOM 1647 N N . LEU A 1 227 ? 8.887 23.069 2.802 1.00 98.31 227 LEU A N 1
ATOM 1648 C CA . LEU A 1 227 ? 9.719 21.920 2.433 1.00 98.31 227 LEU A CA 1
ATOM 1649 C C . LEU A 1 227 ? 8.840 20.671 2.371 1.00 98.31 227 LEU A C 1
ATOM 1651 O O . LEU A 1 227 ? 8.284 20.284 3.394 1.00 98.31 227 LEU A O 1
ATOM 1655 N N . LEU A 1 228 ? 8.769 20.029 1.209 1.00 98.50 228 LEU A N 1
ATOM 1656 C CA . LEU A 1 228 ? 8.080 18.757 1.014 1.00 98.50 228 LEU A CA 1
ATOM 1657 C C . LEU A 1 228 ? 9.079 17.693 0.547 1.00 98.50 228 LEU A C 1
ATOM 1659 O O . LEU A 1 228 ? 9.759 17.873 -0.462 1.00 98.50 228 LEU A O 1
ATOM 1663 N N . THR A 1 229 ? 9.171 16.588 1.284 1.00 98.62 229 THR A N 1
ATOM 1664 C CA . THR A 1 229 ? 9.905 15.383 0.883 1.00 98.62 229 THR A CA 1
ATOM 1665 C C . THR A 1 229 ? 8.931 14.225 0.728 1.00 98.62 229 THR A C 1
ATOM 1667 O O . THR A 1 229 ? 8.169 13.954 1.653 1.00 98.62 229 THR A O 1
ATOM 1670 N N . MET A 1 230 ? 8.967 13.538 -0.409 1.00 98.44 230 MET A N 1
ATOM 1671 C CA . MET A 1 230 ? 8.073 12.427 -0.733 1.00 98.44 230 MET A CA 1
ATOM 1672 C C . MET A 1 230 ? 8.857 11.203 -1.202 1.00 98.44 230 MET A C 1
ATOM 1674 O O . MET A 1 230 ? 9.806 11.336 -1.975 1.00 98.44 230 MET A O 1
ATOM 1678 N N . GLU A 1 231 ? 8.444 10.021 -0.758 1.00 98.19 231 GLU A N 1
ATOM 1679 C CA . GLU A 1 231 ? 9.039 8.737 -1.131 1.00 98.19 231 GLU A CA 1
ATOM 1680 C C . GLU A 1 231 ? 7.949 7.671 -1.286 1.00 98.19 231 GLU A C 1
ATOM 1682 O O . GLU A 1 231 ? 7.001 7.655 -0.497 1.00 98.19 231 GLU A O 1
ATOM 1687 N N . SER A 1 232 ? 8.052 6.802 -2.295 1.00 96.75 232 SER A N 1
ATOM 1688 C CA . SER A 1 232 ? 7.135 5.660 -2.485 1.00 96.75 232 SER A CA 1
ATOM 1689 C C . SER A 1 232 ? 5.646 6.039 -2.458 1.00 96.75 232 SER A C 1
ATOM 1691 O O . SER A 1 232 ? 4.798 5.313 -1.944 1.00 96.75 232 SER A O 1
ATOM 1693 N N . SER A 1 233 ? 5.325 7.233 -2.960 1.00 98.31 233 SER A N 1
ATOM 1694 C CA . SER A 1 233 ? 4.012 7.862 -2.807 1.00 98.31 233 SER A CA 1
ATOM 1695 C C . SER A 1 233 ? 3.346 8.117 -4.156 1.00 98.31 233 SER A C 1
ATOM 1697 O O . SER A 1 233 ? 4.017 8.247 -5.182 1.00 98.31 233 SER A O 1
ATOM 1699 N N . THR A 1 234 ? 2.023 8.252 -4.142 1.00 97.31 234 THR A N 1
ATOM 1700 C CA . THR A 1 234 ? 1.224 8.514 -5.340 1.00 97.31 234 THR A CA 1
ATOM 1701 C C . THR A 1 234 ? 0.393 9.766 -5.168 1.00 97.31 234 THR A C 1
ATOM 1703 O O . THR A 1 234 ? -0.277 9.938 -4.150 1.00 97.31 234 THR A O 1
ATOM 1706 N N . ILE A 1 235 ? 0.430 10.638 -6.171 1.00 95.50 235 ILE A N 1
ATOM 1707 C CA . ILE A 1 235 ? -0.430 11.815 -6.252 1.00 95.50 235 ILE A CA 1
ATOM 1708 C C . ILE A 1 235 ? -1.276 11.708 -7.506 1.00 95.50 235 ILE A C 1
ATOM 1710 O O . ILE A 1 235 ? -0.741 11.610 -8.610 1.00 95.50 235 ILE A O 1
ATOM 1714 N N . GLU A 1 236 ? -2.582 11.797 -7.325 1.00 90.75 236 GLU A N 1
ATOM 1715 C CA . GLU A 1 236 ? -3.553 11.858 -8.401 1.00 90.75 236 GLU A CA 1
ATOM 1716 C C . GLU A 1 236 ? -4.357 13.155 -8.282 1.00 90.75 236 GLU A C 1
ATOM 1718 O O . GLU A 1 236 ? -4.895 13.491 -7.227 1.00 90.75 236 GLU A O 1
ATOM 1723 N N . ALA A 1 237 ? -4.453 13.906 -9.373 1.00 83.94 237 ALA A N 1
ATOM 1724 C CA . ALA A 1 237 ? -5.352 15.048 -9.447 1.00 83.94 237 ALA A CA 1
ATOM 1725 C C . ALA A 1 237 ? -6.269 14.937 -10.660 1.00 83.94 237 ALA A C 1
ATOM 1727 O O . ALA A 1 237 ? -5.799 14.734 -11.781 1.00 83.94 237 ALA A O 1
ATOM 1728 N N . ALA A 1 238 ? -7.566 15.147 -10.443 1.00 73.88 238 ALA A N 1
ATOM 1729 C CA . ALA A 1 238 ? -8.517 15.368 -11.518 1.00 73.88 238 ALA A CA 1
ATOM 1730 C C . ALA A 1 238 ? -8.284 16.771 -12.096 1.00 73.88 238 ALA A C 1
ATOM 1732 O O . ALA A 1 238 ? -8.651 17.799 -11.519 1.00 73.88 238 ALA A O 1
ATOM 1733 N N . ALA A 1 239 ? -7.641 16.826 -13.258 1.00 59.53 239 ALA A N 1
ATOM 1734 C CA . ALA A 1 239 ? -7.356 18.057 -13.970 1.00 59.53 239 ALA A CA 1
ATOM 1735 C C . ALA A 1 239 ? -8.609 18.549 -14.702 1.00 59.53 239 ALA A C 1
ATOM 1737 O O . ALA A 1 239 ? -8.766 18.350 -15.912 1.00 59.53 239 ALA A O 1
ATOM 1738 N N . CYS A 1 240 ? -9.510 19.228 -13.992 1.00 64.94 240 CYS A N 1
ATOM 1739 C CA . CYS A 1 240 ? -10.482 20.097 -14.645 1.00 64.94 240 CYS A CA 1
ATOM 1740 C C . CYS A 1 240 ? -10.056 21.576 -14.537 1.00 64.94 240 CYS A C 1
ATOM 1742 O O . CYS A 1 240 ? -9.391 22.002 -13.608 1.00 64.94 240 CYS A O 1
ATOM 1744 N N . CYS A 1 241 ? -10.369 22.363 -15.561 1.00 59.03 241 CYS A N 1
ATOM 1745 C CA . CYS A 1 241 ? -10.286 23.829 -15.643 1.00 59.03 241 CYS A CA 1
ATOM 1746 C C . CYS A 1 241 ? -8.965 24.606 -15.380 1.00 59.03 241 CYS A C 1
ATOM 1748 O O . CYS A 1 241 ? -8.870 25.668 -15.987 1.00 59.03 241 CYS A O 1
ATOM 1750 N N . SER A 1 242 ? -7.971 24.180 -14.582 1.00 59.50 242 SER A N 1
ATOM 1751 C CA . SER A 1 242 ? -6.631 24.837 -14.450 1.00 59.50 242 SER A CA 1
ATOM 1752 C C . SER A 1 242 ? -5.751 24.260 -13.316 1.00 59.50 242 SER A C 1
ATOM 1754 O O . SER A 1 242 ? -5.031 25.012 -12.645 1.00 59.50 242 SER A O 1
ATOM 1756 N N . SER A 1 243 ? -5.872 22.968 -13.002 1.00 69.00 243 SER A N 1
ATOM 1757 C CA . SER A 1 243 ? -5.122 22.367 -11.894 1.00 69.00 243 SER A CA 1
ATOM 1758 C C . SER A 1 243 ? -3.777 21.774 -12.294 1.00 69.00 243 SER A C 1
ATOM 1760 O O . SER A 1 243 ? -3.609 21.198 -13.369 1.00 69.00 243 SER A O 1
ATOM 1762 N N . SER A 1 244 ? -2.862 21.890 -11.334 1.00 83.19 244 SER A N 1
ATOM 1763 C CA . SER A 1 244 ? -1.634 21.112 -11.198 1.00 83.19 244 SER A CA 1
ATOM 1764 C C . SER A 1 244 ? -1.904 19.916 -10.283 1.00 83.19 244 SER A C 1
ATOM 1766 O O . SER A 1 244 ? -2.689 20.078 -9.357 1.00 83.19 244 SER A O 1
ATOM 1768 N N . ALA A 1 245 ? -1.235 18.768 -10.407 1.00 89.56 245 ALA A N 1
ATOM 1769 C CA . ALA A 1 245 ? -1.267 17.792 -9.305 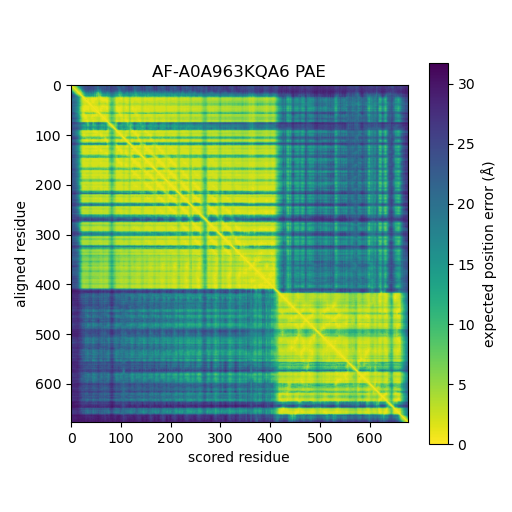1.00 89.56 245 ALA A CA 1
ATOM 1770 C C . ALA A 1 245 ? -0.550 18.351 -8.062 1.00 89.56 245 ALA A C 1
ATOM 1772 O O . ALA A 1 245 ? -1.039 18.248 -6.936 1.00 89.56 245 ALA A O 1
ATOM 1773 N N . ILE A 1 246 ? 0.572 19.038 -8.288 1.00 93.12 246 ILE A N 1
ATOM 1774 C CA . ILE A 1 246 ? 1.334 19.755 -7.268 1.00 93.12 246 ILE A CA 1
ATOM 1775 C C . ILE A 1 246 ? 1.593 21.190 -7.736 1.00 93.12 246 ILE A C 1
ATOM 1777 O O . ILE A 1 246 ? 2.157 21.404 -8.807 1.00 93.12 246 ILE A O 1
ATOM 1781 N N . ARG A 1 247 ? 1.250 22.175 -6.900 1.00 93.31 247 ARG A N 1
ATOM 1782 C CA . ARG A 1 247 ? 1.636 23.586 -7.066 1.00 93.31 247 ARG A CA 1
ATOM 1783 C C . ARG A 1 247 ? 2.423 24.037 -5.848 1.00 93.31 247 ARG A C 1
ATOM 1785 O O . ARG A 1 247 ? 1.860 24.128 -4.759 1.00 93.31 247 ARG A O 1
ATOM 1792 N N . PHE A 1 248 ? 3.706 24.334 -6.015 1.00 95.19 248 PHE A N 1
ATOM 1793 C CA . PHE A 1 248 ? 4.579 24.525 -4.861 1.00 95.19 248 PHE A CA 1
ATOM 1794 C C . PHE A 1 248 ? 5.550 25.699 -5.006 1.00 95.19 248 PHE A C 1
ATOM 1796 O O . PHE A 1 248 ? 6.168 25.886 -6.056 1.00 95.19 248 PHE A O 1
ATOM 1803 N N . GLU A 1 249 ? 5.718 26.449 -3.914 1.00 97.50 249 GLU A N 1
ATOM 1804 C CA . GLU A 1 249 ? 6.776 27.440 -3.719 1.00 97.50 249 GLU A CA 1
ATOM 1805 C C . GLU A 1 249 ? 7.733 26.994 -2.595 1.00 97.50 249 GLU A C 1
ATOM 1807 O O . GLU A 1 249 ? 7.364 26.894 -1.429 1.00 97.50 249 GLU A O 1
ATOM 1812 N N . GLY A 1 250 ? 9.002 26.743 -2.901 1.00 97.62 250 GLY A N 1
ATOM 1813 C CA . GLY A 1 250 ? 9.998 26.362 -1.894 1.00 97.62 250 GLY A CA 1
ATOM 1814 C C . GLY A 1 250 ? 10.791 25.134 -2.300 1.00 97.62 250 GLY A C 1
ATOM 1815 O O . GLY A 1 250 ? 11.219 25.029 -3.446 1.00 97.62 250 GLY A O 1
ATOM 1816 N N . ARG A 1 251 ? 11.058 24.220 -1.363 1.00 98.38 251 ARG A N 1
ATOM 1817 C CA . ARG A 1 251 ? 11.876 23.032 -1.642 1.00 98.38 251 ARG A CA 1
ATOM 1818 C C . ARG A 1 251 ? 11.028 21.770 -1.758 1.00 98.38 251 ARG A C 1
ATOM 1820 O O . ARG A 1 251 ? 10.294 21.443 -0.831 1.00 98.38 251 ARG A O 1
ATOM 1827 N N . LEU A 1 252 ? 11.203 21.045 -2.857 1.00 98.38 252 LEU A N 1
ATOM 1828 C CA . LEU A 1 252 ? 10.488 19.810 -3.165 1.00 98.38 252 LEU A CA 1
ATOM 1829 C C . LEU A 1 252 ? 11.485 18.690 -3.489 1.00 98.38 252 LEU A C 1
ATOM 1831 O O . LEU A 1 252 ? 12.253 18.811 -4.433 1.00 98.38 252 LEU A O 1
ATOM 1835 N N . ASP A 1 253 ? 11.489 17.597 -2.737 1.00 98.50 253 ASP A N 1
ATOM 1836 C CA . ASP A 1 253 ? 12.329 16.427 -3.023 1.00 98.50 253 ASP A CA 1
ATOM 1837 C C . ASP A 1 253 ? 11.426 15.189 -3.152 1.00 98.50 253 ASP A C 1
ATOM 1839 O O . ASP A 1 253 ? 10.808 14.786 -2.171 1.00 98.50 253 ASP A O 1
ATOM 1843 N N . ILE A 1 254 ? 11.324 14.594 -4.343 1.00 98.62 254 ILE A N 1
ATOM 1844 C CA . ILE A 1 254 ? 10.469 13.423 -4.606 1.00 98.62 254 ILE A CA 1
ATOM 1845 C C . ILE A 1 254 ? 11.327 12.257 -5.102 1.00 98.62 254 ILE A C 1
ATOM 1847 O O . ILE A 1 254 ? 12.135 12.419 -6.022 1.00 98.62 254 ILE A O 1
ATOM 1851 N N . ALA A 1 255 ? 11.125 11.083 -4.508 1.00 98.44 255 ALA A N 1
ATOM 1852 C CA . ALA A 1 255 ? 11.791 9.838 -4.867 1.00 98.44 255 ALA A CA 1
ATOM 1853 C C . ALA A 1 255 ? 10.790 8.690 -5.065 1.00 98.44 255 ALA A C 1
ATOM 1855 O O . ALA A 1 255 ? 9.803 8.625 -4.334 1.00 98.44 255 ALA A O 1
ATOM 1856 N N . ASN A 1 256 ? 11.041 7.773 -6.008 1.00 97.62 256 ASN A N 1
ATOM 1857 C CA . ASN A 1 256 ? 10.262 6.531 -6.179 1.00 97.62 256 ASN A CA 1
ATOM 1858 C C . ASN A 1 256 ? 8.739 6.757 -6.150 1.00 97.62 256 ASN A C 1
ATOM 1860 O O . ASN A 1 256 ? 8.025 6.080 -5.426 1.00 97.62 256 ASN A O 1
ATOM 1864 N N . SER A 1 257 ? 8.235 7.781 -6.834 1.00 98.44 257 SER A N 1
ATOM 1865 C CA . SER A 1 257 ? 6.837 8.209 -6.678 1.00 98.44 257 SER A CA 1
ATOM 1866 C C . SER A 1 257 ? 6.151 8.396 -8.021 1.00 98.44 257 SER A C 1
ATOM 1868 O O . SER A 1 257 ? 6.786 8.771 -9.010 1.00 98.44 257 SER A O 1
ATOM 1870 N N . THR A 1 258 ? 4.838 8.194 -8.040 1.00 97.44 258 THR A N 1
ATOM 1871 C CA . THR A 1 258 ? 4.005 8.357 -9.233 1.00 97.44 258 THR A CA 1
ATOM 1872 C C . THR A 1 258 ? 3.153 9.619 -9.113 1.00 97.44 258 THR A C 1
ATOM 1874 O O . THR A 1 258 ? 2.468 9.823 -8.114 1.00 97.44 258 THR A O 1
ATOM 1877 N N . LEU A 1 259 ? 3.189 10.482 -10.129 1.00 95.19 259 LEU A N 1
ATOM 1878 C CA . LEU A 1 259 ? 2.375 11.694 -10.219 1.00 95.19 259 LEU A CA 1
ATOM 1879 C C . LEU A 1 259 ? 1.491 11.624 -11.466 1.00 95.19 259 LEU A C 1
ATOM 1881 O O . LEU A 1 259 ? 1.983 11.408 -12.577 1.00 95.19 259 LEU A O 1
ATOM 1885 N N . VAL A 1 260 ? 0.193 11.841 -11.288 1.00 89.50 260 VAL A N 1
ATOM 1886 C CA . VAL A 1 260 ? -0.804 11.733 -12.356 1.00 89.50 260 VAL A CA 1
ATOM 1887 C C . VAL A 1 260 ? -1.717 12.947 -12.330 1.00 89.50 260 VAL A C 1
ATOM 1889 O O . VAL A 1 260 ? -2.230 13.331 -11.280 1.00 89.50 260 VAL A O 1
ATOM 1892 N N . ALA A 1 261 ? -1.955 13.529 -13.502 1.00 79.12 261 ALA A N 1
ATOM 1893 C CA . ALA A 1 261 ? -3.046 14.472 -13.701 1.00 79.12 261 ALA A CA 1
ATOM 1894 C C . ALA A 1 261 ? -4.027 13.855 -14.699 1.00 79.12 261 ALA A C 1
ATOM 1896 O O . ALA A 1 261 ? -3.725 13.744 -15.884 1.00 79.12 261 ALA A O 1
ATOM 1897 N N . SER A 1 262 ? -5.193 13.412 -14.237 1.00 69.25 262 SER A N 1
ATOM 1898 C CA . SER A 1 262 ? -6.221 12.873 -15.121 1.00 69.25 262 SER A CA 1
ATOM 1899 C C . SER A 1 262 ? -6.950 14.029 -15.799 1.00 69.25 262 SER A C 1
ATOM 1901 O O . SER A 1 262 ? -7.644 14.821 -15.165 1.00 69.25 262 SER A O 1
ATOM 1903 N N . VAL A 1 263 ? -6.786 14.167 -17.114 1.00 64.12 263 VAL A N 1
ATOM 1904 C CA . VAL A 1 263 ? -7.577 15.132 -17.880 1.00 64.12 263 VAL A CA 1
ATOM 1905 C C . VAL A 1 263 ? -8.976 14.554 -18.044 1.00 64.12 263 VAL A C 1
ATOM 1907 O O . VAL A 1 263 ? -9.149 13.550 -18.730 1.00 64.12 263 VAL A O 1
ATOM 1910 N N . HIS A 1 264 ? -9.983 15.184 -17.436 1.00 61.62 264 HIS A N 1
ATOM 1911 C CA . HIS A 1 264 ? -11.366 14.843 -17.756 1.00 61.62 264 HIS A CA 1
ATOM 1912 C C . HIS A 1 264 ? -11.637 15.194 -19.221 1.00 61.62 264 HIS A C 1
ATOM 1914 O O . HIS A 1 264 ? -11.571 16.362 -19.620 1.00 61.62 264 HIS A O 1
ATOM 1920 N N . ASP A 1 265 ? -11.882 14.151 -20.013 1.00 54.84 265 ASP A N 1
ATOM 1921 C CA . ASP A 1 265 ? -12.205 14.255 -21.426 1.00 54.84 265 ASP A CA 1
ATOM 1922 C C . ASP A 1 265 ? -13.601 14.885 -21.583 1.00 54.84 265 ASP A C 1
ATOM 1924 O O . ASP A 1 265 ? -14.583 14.449 -20.984 1.00 54.84 265 ASP A O 1
ATOM 1928 N N . GLU A 1 266 ? -13.649 15.920 -22.415 1.00 50.78 266 GLU A N 1
ATOM 1929 C CA . GLU A 1 266 ? -14.836 16.498 -23.052 1.00 50.78 266 GLU A CA 1
ATOM 1930 C C . GLU A 1 266 ? -15.692 17.596 -22.352 1.00 50.78 266 GLU A C 1
ATOM 1932 O O . GLU A 1 266 ? -16.171 17.534 -21.222 1.00 50.78 266 GLU A O 1
ATOM 1937 N N . ASP A 1 267 ? -15.951 18.624 -23.171 1.00 54.19 267 ASP A N 1
ATOM 1938 C CA . ASP A 1 267 ? -17.138 19.488 -23.241 1.00 54.19 267 ASP A CA 1
ATOM 1939 C C . ASP A 1 267 ? -17.418 20.607 -22.221 1.00 54.19 267 ASP A C 1
ATOM 1941 O O . ASP A 1 267 ? -18.249 21.478 -22.524 1.00 54.19 267 ASP A O 1
ATOM 1945 N N . TYR A 1 268 ? -16.708 20.730 -21.095 1.00 53.09 268 TYR A N 1
ATOM 1946 C CA . TYR A 1 268 ? -16.949 21.859 -20.175 1.00 53.09 268 TYR A CA 1
ATOM 1947 C C . TYR A 1 268 ? -16.139 23.132 -20.516 1.00 53.09 268 TYR A C 1
ATOM 1949 O O . TYR A 1 268 ? -15.064 23.403 -20.000 1.00 53.09 268 TYR A O 1
ATOM 1957 N N . PHE A 1 269 ? -16.687 23.919 -21.447 1.00 48.41 269 PHE A N 1
ATOM 1958 C CA . PHE A 1 269 ? -16.541 25.379 -21.628 1.00 48.41 269 PHE A CA 1
ATOM 1959 C C . PHE A 1 269 ? -15.177 26.057 -21.308 1.00 48.41 269 PHE A C 1
ATOM 1961 O O . PHE A 1 269 ? -15.043 26.801 -20.347 1.00 48.41 269 PHE A O 1
ATOM 1968 N N . SER A 1 270 ? -14.229 25.911 -22.240 1.00 47.66 270 SER A N 1
ATOM 1969 C CA . SER A 1 270 ? -13.275 26.913 -22.770 1.00 47.66 270 SER A CA 1
ATOM 1970 C C . SER A 1 270 ? -12.521 27.898 -21.833 1.00 47.66 270 SER A C 1
ATOM 1972 O O . SER A 1 270 ? -13.133 28.764 -21.211 1.00 47.66 270 SER A O 1
ATOM 1974 N N . VAL A 1 271 ? -11.187 27.914 -22.019 1.00 41.28 271 VAL A N 1
ATOM 1975 C CA . VAL A 1 271 ? -10.204 29.030 -21.916 1.00 41.28 271 VAL A CA 1
ATOM 1976 C C . VAL A 1 271 ? -9.546 29.418 -20.577 1.00 41.28 271 VAL A C 1
ATOM 1978 O O . VAL A 1 271 ? -9.302 30.605 -20.351 1.00 41.28 271 VAL A O 1
ATOM 1981 N N . SER A 1 272 ? -9.086 28.464 -19.767 1.00 47.91 272 SER A N 1
ATOM 1982 C CA . SER A 1 272 ? -7.963 28.738 -18.847 1.00 47.91 272 SER A CA 1
ATOM 1983 C C . SER A 1 272 ? -6.778 27.813 -19.112 1.00 47.91 272 SER A C 1
ATOM 1985 O O . SER A 1 272 ? -6.869 26.597 -19.012 1.00 47.91 272 SER A O 1
ATOM 1987 N N . SER A 1 273 ? -5.671 28.445 -19.496 1.00 49.56 273 SER A N 1
ATOM 1988 C CA . SER A 1 273 ? -4.323 27.895 -19.623 1.00 49.56 273 SER A CA 1
ATOM 1989 C C . SER A 1 273 ? -3.828 27.311 -18.297 1.00 49.56 273 SER A C 1
ATOM 1991 O O . SER A 1 273 ? -3.982 27.986 -17.276 1.00 49.56 273 SER A O 1
ATOM 1993 N N . GLY A 1 274 ? -3.168 26.149 -18.325 1.00 55.91 274 GLY A N 1
ATOM 1994 C CA . GLY A 1 274 ? -2.425 25.609 -17.177 1.00 55.91 274 GLY A CA 1
ATOM 1995 C C . GLY A 1 274 ? -2.963 24.281 -16.659 1.00 55.91 274 GLY A C 1
ATOM 1996 O O . GLY A 1 274 ? -3.322 24.180 -15.492 1.00 55.91 274 GLY A O 1
ATOM 1997 N N . LYS A 1 275 ? -3.072 23.278 -17.533 1.00 69.94 275 LYS A N 1
ATOM 1998 C CA . LYS A 1 275 ? -3.115 21.882 -17.102 1.00 69.94 275 LYS A CA 1
ATOM 1999 C C . LYS A 1 275 ? -1.662 21.437 -16.962 1.00 69.94 275 LYS A C 1
ATOM 2001 O O . LYS A 1 275 ? -0.941 21.390 -17.955 1.00 69.94 275 LYS A O 1
ATOM 2006 N N . ASP A 1 276 ? -1.212 21.145 -15.759 1.00 81.00 276 ASP A N 1
ATOM 2007 C CA . ASP A 1 276 ? 0.134 20.628 -15.533 1.00 81.00 276 ASP A CA 1
ATOM 2008 C C . ASP A 1 276 ? 0.109 19.550 -14.453 1.00 81.00 276 ASP A C 1
ATOM 2010 O O . ASP A 1 276 ? -0.893 19.364 -13.771 1.00 81.00 276 ASP A O 1
ATOM 2014 N N . VAL A 1 277 ? 1.165 18.750 -14.338 1.00 87.50 277 VAL A N 1
ATOM 2015 C CA . VAL A 1 277 ? 1.282 17.818 -13.206 1.00 87.50 277 VAL A CA 1
ATOM 2016 C C . VAL A 1 277 ? 2.024 18.516 -12.074 1.00 87.50 277 VAL A C 1
ATOM 2018 O O . VAL A 1 277 ? 1.621 18.424 -10.916 1.00 87.50 277 VAL A O 1
ATOM 2021 N N . LEU A 1 278 ? 3.073 19.266 -12.409 1.00 91.94 278 LEU A N 1
ATOM 2022 C CA . LEU A 1 278 ? 3.899 19.986 -11.452 1.00 91.94 278 LEU A CA 1
ATOM 2023 C C . LEU A 1 278 ? 4.129 21.440 -11.881 1.00 91.94 278 LEU A C 1
ATOM 2025 O O . LEU A 1 278 ? 4.828 21.695 -12.862 1.00 91.94 278 LEU A O 1
ATOM 2029 N N . LEU A 1 279 ? 3.663 22.384 -11.065 1.00 92.31 279 LEU A N 1
ATOM 2030 C CA . LEU A 1 279 ? 3.951 23.811 -11.190 1.00 92.31 279 LEU A CA 1
ATOM 2031 C C . LEU A 1 279 ? 4.866 24.270 -10.053 1.00 92.31 279 LEU A C 1
ATOM 2033 O O . LEU A 1 279 ? 4.492 24.234 -8.878 1.00 92.31 279 LEU A O 1
ATOM 2037 N N . LEU A 1 280 ? 6.058 24.747 -10.418 1.00 94.12 280 LEU A N 1
ATOM 2038 C CA . LEU A 1 280 ? 7.015 25.356 -9.495 1.00 94.12 280 LEU A CA 1
ATOM 2039 C C . LEU A 1 280 ? 7.026 26.877 -9.656 1.00 94.12 280 LEU A C 1
ATOM 2041 O O . LEU A 1 280 ? 7.383 27.415 -10.712 1.00 94.12 280 LEU A O 1
ATOM 2045 N N . GLU A 1 281 ? 6.653 27.567 -8.582 1.00 93.56 281 GLU A N 1
ATOM 2046 C CA . GLU A 1 281 ? 6.532 29.025 -8.539 1.00 93.56 281 GLU A CA 1
ATOM 2047 C C . GLU A 1 281 ? 7.687 29.662 -7.753 1.00 93.56 281 GLU A C 1
ATOM 2049 O O . GLU A 1 281 ? 8.341 29.025 -6.926 1.00 93.56 281 GLU A O 1
ATOM 2054 N N . GLY A 1 282 ? 7.958 30.942 -8.009 1.00 94.19 282 GLY A N 1
ATOM 2055 C CA . GLY A 1 282 ? 8.954 31.711 -7.263 1.00 94.19 282 GLY A CA 1
ATOM 2056 C C . GLY A 1 282 ? 10.372 31.126 -7.327 1.00 94.19 282 GLY A C 1
ATOM 2057 O O . GLY A 1 282 ? 10.810 30.595 -8.349 1.00 94.19 282 GLY A O 1
ATOM 2058 N N . GLU A 1 283 ? 11.110 31.239 -6.222 1.00 96.38 283 GLU A N 1
ATOM 2059 C CA . GLU A 1 283 ? 12.487 30.732 -6.075 1.00 96.38 283 GLU A CA 1
ATOM 2060 C C . GLU A 1 283 ? 12.521 29.243 -5.668 1.00 96.38 283 GLU A C 1
ATOM 2062 O O . GLU A 1 283 ? 13.321 28.831 -4.824 1.00 96.38 283 GLU A O 1
ATOM 2067 N N . SER A 1 284 ? 11.623 28.429 -6.234 1.00 97.38 284 SER A N 1
ATOM 2068 C CA . SER A 1 284 ? 11.527 27.006 -5.904 1.00 97.38 284 SER A CA 1
ATOM 2069 C C . SER A 1 284 ? 12.755 26.203 -6.318 1.00 97.38 284 SER A C 1
ATOM 2071 O O . SER A 1 284 ? 13.365 26.458 -7.354 1.00 97.38 284 SER A O 1
ATOM 2073 N N . VAL A 1 285 ? 13.088 25.175 -5.540 1.00 98.19 285 VAL A N 1
ATOM 2074 C CA . VAL A 1 285 ? 14.133 24.196 -5.852 1.00 98.19 285 VAL A CA 1
ATOM 2075 C C . VAL A 1 285 ? 13.556 22.796 -5.707 1.00 98.19 285 VAL A C 1
ATOM 2077 O O . VAL A 1 285 ? 13.205 22.388 -4.601 1.00 98.19 285 VAL A O 1
ATOM 2080 N N . ALA A 1 286 ? 13.502 22.057 -6.810 1.00 98.19 286 ALA A N 1
ATOM 2081 C CA . ALA A 1 286 ? 13.003 20.694 -6.841 1.00 98.19 286 ALA A CA 1
ATOM 2082 C C . ALA A 1 286 ? 14.064 19.671 -7.264 1.00 98.19 286 ALA A C 1
ATOM 2084 O O . ALA A 1 286 ? 14.869 19.931 -8.165 1.00 98.19 286 ALA A O 1
ATOM 2085 N N . THR A 1 287 ? 14.009 18.491 -6.649 1.00 98.50 287 THR A N 1
ATOM 2086 C CA . THR A 1 287 ? 14.737 17.284 -7.057 1.00 98.50 287 THR A CA 1
ATOM 2087 C C . THR A 1 287 ? 13.738 16.153 -7.260 1.00 98.50 287 THR A C 1
ATOM 2089 O O . THR A 1 287 ? 12.976 15.840 -6.349 1.00 98.50 287 THR A O 1
ATOM 2092 N N . LEU A 1 288 ? 13.756 15.527 -8.432 1.00 98.44 288 LEU A N 1
ATOM 2093 C CA . LEU A 1 288 ? 12.936 14.363 -8.760 1.00 98.44 288 LEU A CA 1
ATOM 2094 C C . LEU A 1 288 ? 13.866 13.203 -9.146 1.00 98.44 288 LEU A C 1
ATOM 2096 O O . LEU A 1 288 ? 14.685 13.366 -10.053 1.00 98.44 288 LEU A O 1
ATOM 2100 N N . ASN A 1 289 ? 13.765 12.063 -8.457 1.00 98.44 289 ASN A N 1
ATOM 2101 C CA . ASN A 1 289 ? 14.570 10.865 -8.724 1.00 98.44 289 ASN A CA 1
ATOM 2102 C C . ASN A 1 289 ? 13.695 9.605 -8.773 1.00 98.44 289 ASN A C 1
ATOM 2104 O O . ASN A 1 289 ? 13.002 9.333 -7.799 1.00 98.44 289 ASN A O 1
ATOM 2108 N N . HIS A 1 290 ? 13.722 8.819 -9.853 1.00 98.31 290 HIS A N 1
ATOM 2109 C CA . HIS A 1 290 ? 12.780 7.695 -10.029 1.00 98.31 290 HIS A CA 1
ATOM 2110 C C . HIS A 1 290 ? 11.314 8.111 -9.876 1.00 98.31 290 HIS A C 1
ATOM 2112 O O . HIS A 1 290 ? 10.532 7.496 -9.155 1.00 98.31 290 HIS A O 1
ATOM 2118 N N . VAL A 1 291 ? 10.940 9.206 -10.534 1.00 98.31 291 VAL A N 1
ATOM 2119 C CA . VAL A 1 291 ? 9.556 9.678 -10.559 1.00 98.31 291 VAL A CA 1
ATOM 2120 C C . VAL A 1 291 ? 8.918 9.289 -11.883 1.00 98.31 291 VAL A C 1
ATOM 2122 O O . VAL A 1 291 ? 9.521 9.484 -12.938 1.00 98.31 291 VAL A O 1
ATOM 2125 N N . THR A 1 292 ? 7.698 8.765 -11.826 1.00 97.12 292 THR A N 1
ATOM 2126 C CA . THR A 1 292 ? 6.852 8.568 -13.005 1.00 97.12 292 THR A CA 1
ATOM 2127 C C . THR A 1 292 ? 5.839 9.701 -13.080 1.00 97.12 292 THR A C 1
ATOM 2129 O O . THR A 1 292 ? 5.044 9.879 -12.162 1.00 97.12 292 THR A O 1
ATOM 2132 N N . ILE A 1 293 ? 5.846 10.457 -14.176 1.00 94.25 293 ILE A N 1
ATOM 2133 C CA . ILE A 1 293 ? 4.814 11.437 -14.517 1.00 94.25 293 ILE A CA 1
ATOM 2134 C C . ILE A 1 293 ? 4.122 10.960 -15.788 1.00 94.25 293 ILE A C 1
ATOM 2136 O O . ILE A 1 293 ? 4.756 10.862 -16.840 1.00 94.25 293 ILE A O 1
ATOM 2140 N N . ALA A 1 294 ? 2.829 10.664 -15.694 1.00 89.62 294 ALA A N 1
ATOM 2141 C CA . ALA A 1 294 ? 2.056 10.121 -16.805 1.00 89.62 294 ALA A CA 1
ATOM 2142 C C . ALA A 1 294 ? 0.698 10.814 -16.962 1.00 89.62 294 ALA A C 1
ATOM 2144 O O . ALA A 1 294 ? 0.256 11.570 -16.094 1.00 89.62 294 ALA A O 1
ATOM 2145 N N . LYS A 1 295 ? 0.057 10.559 -18.111 1.00 80.06 295 LYS A N 1
ATOM 2146 C CA . LYS A 1 295 ? -1.207 11.184 -18.544 1.00 80.06 295 LYS A CA 1
ATOM 2147 C C . LYS A 1 295 ? -1.164 12.721 -18.538 1.00 80.06 295 LYS A C 1
ATOM 2149 O O . LYS A 1 295 ? -2.176 13.380 -18.324 1.00 80.06 295 LYS A O 1
ATOM 2154 N N . ALA A 1 296 ? 0.006 13.296 -18.822 1.00 68.19 296 ALA A N 1
ATOM 2155 C CA . ALA A 1 296 ? 0.151 14.738 -18.982 1.00 68.19 296 ALA A CA 1
ATOM 2156 C C . ALA A 1 296 ? -0.775 15.286 -20.099 1.00 68.19 296 ALA A C 1
ATOM 2158 O O . ALA A 1 296 ? -1.098 14.565 -21.048 1.00 68.19 296 ALA A O 1
ATOM 2159 N N . PRO A 1 297 ? -1.228 16.547 -19.991 1.00 64.81 297 PRO A N 1
ATOM 2160 C CA . PRO A 1 297 ? -2.243 17.112 -20.875 1.00 64.81 297 PRO A CA 1
ATOM 2161 C C . PRO A 1 297 ? -1.823 17.171 -22.347 1.00 64.81 297 PRO A C 1
ATOM 2163 O O . PRO A 1 297 ? -0.733 17.598 -22.694 1.00 64.81 297 PRO A O 1
ATOM 2166 N N . THR A 1 298 ? -2.758 16.816 -23.230 1.00 59.06 298 THR A N 1
ATOM 2167 C CA . THR A 1 298 ? -2.541 16.464 -24.647 1.00 59.06 298 THR A CA 1
ATOM 2168 C C . THR A 1 298 ? -2.233 17.628 -25.605 1.00 59.06 298 THR A C 1
ATOM 2170 O O . THR A 1 298 ? -2.268 17.473 -26.827 1.00 59.06 298 THR A O 1
ATOM 2173 N N . SER A 1 299 ? -1.986 18.840 -25.101 1.00 60.50 299 SER A N 1
ATOM 2174 C CA . SER A 1 299 ? -1.932 20.043 -25.937 1.00 60.50 299 SER A CA 1
ATOM 2175 C C . SER A 1 299 ? -0.951 21.087 -25.387 1.00 60.50 299 SER A C 1
ATOM 2177 O O . SER A 1 299 ? -1.143 21.580 -24.274 1.00 60.50 299 SER A O 1
ATOM 2179 N N . PRO A 1 300 ? 0.063 21.510 -26.174 1.00 55.72 300 PRO A N 1
ATOM 2180 C CA . PRO A 1 300 ? 1.008 22.553 -25.767 1.00 55.72 300 PRO A CA 1
ATOM 2181 C C . PRO A 1 300 ? 0.368 23.947 -25.654 1.00 55.72 300 PRO A C 1
ATOM 2183 O O . PRO A 1 300 ? 1.003 24.870 -25.148 1.00 55.72 300 PRO A O 1
ATOM 2186 N N . GLU A 1 301 ? -0.868 24.128 -26.137 1.00 61.41 301 GLU A N 1
ATOM 2187 C CA . GLU A 1 301 ? -1.649 25.347 -25.886 1.00 61.41 301 GLU A CA 1
ATOM 2188 C C . GLU A 1 301 ? -2.373 25.298 -24.523 1.00 61.41 301 GLU A C 1
ATOM 2190 O O . GLU A 1 301 ? -2.758 26.350 -24.008 1.00 61.41 301 GLU A O 1
ATOM 2195 N N . ASP A 1 302 ? -2.503 24.109 -23.918 1.00 61.41 302 ASP A N 1
ATOM 2196 C CA . ASP A 1 302 ? -3.255 23.858 -22.682 1.00 61.41 302 ASP A CA 1
ATOM 2197 C C . ASP A 1 302 ? -2.367 23.600 -21.446 1.00 61.41 302 ASP A C 1
ATOM 2199 O O . ASP A 1 302 ? -2.851 23.774 -20.325 1.00 61.41 302 ASP A O 1
ATOM 2203 N N . GLY A 1 303 ? -1.074 23.287 -21.613 1.00 70.75 303 GLY A N 1
ATOM 2204 C CA . GLY A 1 303 ? -0.087 23.230 -20.524 1.00 70.75 303 GLY A CA 1
ATOM 2205 C C . GLY A 1 303 ? 1.124 22.327 -20.806 1.00 70.75 303 GLY A C 1
ATOM 2206 O O . GLY A 1 303 ? 1.436 22.053 -21.963 1.00 70.75 303 GLY A O 1
ATOM 2207 N N . ALA A 1 304 ? 1.843 21.921 -19.756 1.00 82.44 304 ALA A N 1
ATOM 2208 C CA . ALA A 1 304 ? 2.994 21.010 -19.820 1.00 82.44 304 ALA A CA 1
ATOM 2209 C C . ALA A 1 304 ? 3.010 20.106 -18.579 1.00 82.44 304 ALA A C 1
ATOM 2211 O O . ALA A 1 304 ? 2.530 20.524 -17.535 1.00 82.44 304 ALA A O 1
ATOM 2212 N N . ALA A 1 305 ? 3.598 18.909 -18.638 1.00 88.19 305 ALA A N 1
ATOM 2213 C CA . ALA A 1 305 ? 3.716 18.021 -17.480 1.00 88.19 305 ALA A CA 1
ATOM 2214 C C . ALA A 1 305 ? 4.403 18.732 -16.303 1.00 88.19 305 ALA A C 1
ATOM 2216 O O . ALA A 1 305 ? 3.975 18.599 -15.157 1.00 88.19 305 ALA A O 1
ATOM 2217 N N . ILE A 1 306 ? 5.426 19.539 -16.600 1.00 91.19 306 ILE A N 1
ATOM 2218 C CA . ILE A 1 306 ? 6.116 20.382 -15.626 1.00 91.19 306 ILE A CA 1
ATOM 2219 C C . ILE A 1 306 ? 6.182 21.831 -16.123 1.00 91.19 306 ILE A C 1
ATOM 2221 O O . ILE A 1 306 ? 6.589 22.093 -17.256 1.00 91.19 306 ILE A O 1
ATOM 2225 N N . ILE A 1 307 ? 5.873 22.789 -15.252 1.00 90.81 307 ILE A N 1
ATOM 2226 C CA . ILE A 1 307 ? 6.041 24.224 -15.498 1.00 90.81 307 ILE A CA 1
ATOM 2227 C C . ILE A 1 307 ? 6.992 24.817 -14.455 1.00 90.81 307 ILE A C 1
ATOM 2229 O O . ILE A 1 307 ? 6.795 24.665 -13.250 1.00 90.81 307 ILE A O 1
ATOM 2233 N N . LEU A 1 308 ? 8.026 25.518 -14.929 1.00 92.69 308 LEU A N 1
ATOM 2234 C CA . LEU A 1 308 ? 9.017 26.203 -14.096 1.00 92.69 308 LEU A CA 1
ATOM 2235 C C . LEU A 1 308 ? 8.931 27.711 -14.310 1.00 92.69 308 LEU A C 1
ATOM 2237 O O . LEU A 1 308 ? 9.190 28.173 -15.421 1.00 92.69 308 LEU A O 1
ATOM 2241 N N . SER A 1 309 ? 8.660 28.478 -13.253 1.00 92.75 309 SER A N 1
ATOM 2242 C CA . SER A 1 309 ? 8.783 29.943 -13.301 1.00 92.75 309 SER A CA 1
ATOM 2243 C C . SER A 1 309 ? 10.249 30.408 -13.419 1.00 92.75 309 SER A C 1
ATOM 2245 O O . SER A 1 309 ? 11.161 29.664 -13.058 1.00 92.75 309 SER A O 1
ATOM 2247 N N . ASP A 1 310 ? 10.491 31.647 -13.875 1.00 92.62 310 ASP A N 1
ATOM 2248 C CA . ASP A 1 310 ? 11.826 32.226 -14.161 1.00 92.62 310 ASP A CA 1
ATOM 2249 C C . ASP A 1 310 ? 12.904 31.994 -13.081 1.00 92.62 310 ASP A C 1
ATOM 2251 O O . ASP A 1 310 ? 14.095 31.923 -13.390 1.00 92.62 310 ASP A O 1
ATOM 2255 N N . ALA A 1 311 ? 12.513 31.945 -11.804 1.00 95.19 311 ALA A N 1
ATOM 2256 C CA . ALA A 1 311 ? 13.435 31.819 -10.674 1.00 95.19 311 ALA A CA 1
ATOM 2257 C C . ALA A 1 311 ? 13.505 30.398 -10.089 1.00 95.19 311 ALA A C 1
ATOM 2259 O O . ALA A 1 311 ? 14.300 30.151 -9.180 1.00 95.19 311 ALA A O 1
ATOM 2260 N N . SER A 1 312 ? 12.700 29.471 -10.609 1.00 96.88 312 SER A N 1
ATOM 2261 C CA . SER A 1 312 ? 12.639 28.093 -10.135 1.00 96.88 312 SER A CA 1
ATOM 2262 C C . SER A 1 312 ? 13.753 27.237 -10.737 1.00 96.88 312 SER A C 1
ATOM 2264 O O . SER A 1 312 ? 14.215 27.473 -11.854 1.00 96.88 312 SER A O 1
ATOM 2266 N N . LYS A 1 313 ? 14.171 26.206 -10.001 1.00 97.56 313 LYS A N 1
ATOM 2267 C CA . LYS A 1 313 ? 15.164 25.216 -10.416 1.00 97.56 313 LYS A CA 1
ATOM 2268 C C . LYS A 1 313 ? 14.617 23.806 -10.235 1.00 97.56 313 LYS A C 1
ATOM 2270 O O . LYS A 1 313 ? 14.167 23.465 -9.148 1.00 97.56 313 LYS A O 1
ATOM 2275 N N . LEU A 1 314 ? 14.756 22.966 -11.253 1.00 97.69 314 LEU A N 1
ATOM 2276 C CA . LEU A 1 314 ? 14.451 21.539 -11.194 1.00 97.69 314 LEU A CA 1
ATOM 2277 C C . LEU A 1 314 ? 15.684 20.715 -11.569 1.00 97.69 314 LEU A C 1
ATOM 2279 O O . LEU A 1 314 ? 16.327 20.987 -12.580 1.00 97.69 314 LEU A O 1
ATOM 2283 N N . THR A 1 315 ? 15.990 19.693 -10.772 1.00 98.00 315 THR A N 1
ATOM 2284 C CA . THR A 1 315 ? 16.900 18.600 -11.138 1.00 98.00 315 THR A CA 1
ATOM 2285 C C . THR A 1 315 ? 16.103 17.313 -11.287 1.00 98.00 315 THR A C 1
ATOM 2287 O O . THR A 1 315 ? 15.373 16.942 -10.372 1.00 98.00 315 THR A O 1
ATOM 2290 N N . LEU A 1 316 ? 16.248 16.640 -12.425 1.00 97.94 316 LEU A N 1
ATOM 2291 C CA . LEU A 1 316 ? 15.534 15.406 -12.749 1.00 97.94 316 LEU A CA 1
ATOM 2292 C C . LEU A 1 316 ? 16.544 14.286 -13.020 1.00 97.94 316 LEU A C 1
ATOM 2294 O O . LEU A 1 316 ? 17.429 14.475 -13.853 1.00 97.94 316 LEU A O 1
ATOM 2298 N N . SER A 1 317 ? 16.424 13.134 -12.366 1.00 98.44 317 SER A N 1
ATOM 2299 C CA . SER A 1 317 ? 17.252 11.946 -12.630 1.00 98.44 317 SER A CA 1
ATOM 2300 C C . SER A 1 317 ? 16.431 10.662 -12.603 1.00 98.44 317 SER A C 1
ATOM 2302 O O . SER A 1 317 ? 15.433 10.580 -11.888 1.00 98.44 317 SER A O 1
ATOM 2304 N N . ASN A 1 318 ? 16.849 9.654 -13.370 1.00 98.50 318 ASN A N 1
ATOM 2305 C CA . ASN A 1 318 ? 16.268 8.305 -13.369 1.00 98.50 318 ASN A CA 1
ATOM 2306 C C . ASN A 1 318 ? 14.735 8.262 -13.503 1.00 98.50 318 ASN A C 1
ATOM 2308 O O . ASN A 1 318 ? 14.087 7.372 -12.968 1.00 98.50 318 ASN A O 1
ATOM 2312 N N . SER A 1 319 ? 14.130 9.265 -14.136 1.00 98.06 319 SER A N 1
ATOM 2313 C CA . SER A 1 319 ? 12.686 9.505 -14.101 1.00 98.06 319 SER A CA 1
ATOM 2314 C C . SER A 1 319 ? 12.045 9.327 -15.472 1.00 98.06 319 SER A C 1
ATOM 2316 O O . SER A 1 319 ? 12.670 9.559 -16.508 1.00 98.06 319 SER A O 1
ATOM 2318 N N . LEU A 1 320 ? 10.769 8.962 -15.463 1.00 96.69 320 LEU A N 1
ATOM 2319 C CA . LEU A 1 320 ? 9.952 8.739 -16.645 1.00 96.69 320 LEU A CA 1
ATOM 2320 C C . LEU A 1 320 ? 8.879 9.822 -16.729 1.00 96.69 320 LEU A C 1
ATOM 2322 O O . LEU A 1 320 ? 8.052 9.951 -15.832 1.00 96.69 320 LEU A O 1
ATOM 2326 N N . ILE A 1 321 ? 8.876 10.597 -17.810 1.00 94.12 321 ILE A N 1
ATOM 2327 C CA . ILE A 1 321 ? 7.837 11.594 -18.087 1.00 94.12 321 ILE A CA 1
ATOM 2328 C C . ILE A 1 321 ? 7.260 11.294 -19.466 1.00 94.12 321 ILE A C 1
ATOM 2330 O O . ILE A 1 321 ? 7.929 11.511 -20.479 1.00 94.12 321 ILE A O 1
ATOM 2334 N N . VAL A 1 322 ? 6.023 10.802 -19.502 1.00 89.44 322 VAL A N 1
ATOM 2335 C CA . VAL A 1 322 ? 5.332 10.366 -20.723 1.00 89.44 322 VAL A CA 1
ATOM 2336 C C . VAL A 1 322 ? 3.951 11.012 -20.853 1.00 89.44 322 VAL A C 1
ATOM 2338 O O . VAL A 1 322 ? 3.218 11.180 -19.880 1.00 89.44 322 VAL A O 1
ATOM 2341 N N . GLY A 1 323 ? 3.604 11.394 -22.081 1.00 78.31 323 GLY A N 1
ATOM 2342 C CA . GLY A 1 323 ? 2.460 12.249 -22.413 1.00 78.31 323 GLY A CA 1
ATOM 2343 C C . GLY A 1 323 ? 2.893 13.394 -23.332 1.00 78.31 323 GLY A C 1
ATOM 2344 O O . GLY A 1 323 ? 4.087 13.544 -23.605 1.00 78.31 323 GLY A O 1
ATOM 2345 N N . ASP A 1 324 ? 1.941 14.187 -23.820 1.00 66.56 324 ASP A N 1
ATOM 2346 C CA . ASP A 1 324 ? 2.257 15.338 -24.671 1.00 66.56 324 ASP A CA 1
ATOM 2347 C C . ASP A 1 324 ? 2.661 16.548 -23.809 1.00 66.56 324 ASP A C 1
ATOM 2349 O O . ASP A 1 324 ? 2.108 16.771 -22.735 1.00 66.56 324 ASP A O 1
ATOM 2353 N N . GLY A 1 325 ? 3.621 17.352 -24.280 1.00 68.12 325 GLY A N 1
ATOM 2354 C CA . GLY A 1 325 ? 3.994 18.613 -23.633 1.00 68.12 325 GLY A CA 1
ATOM 2355 C C . GLY A 1 325 ? 4.798 18.405 -22.351 1.00 68.12 325 GLY A C 1
ATOM 2356 O O . GLY A 1 325 ? 4.269 18.404 -21.249 1.00 68.12 325 GLY A O 1
ATOM 2357 N N . MET A 1 326 ? 6.111 18.260 -22.477 1.00 74.19 326 MET A N 1
ATOM 2358 C CA . MET A 1 326 ? 6.959 17.825 -21.365 1.00 74.19 326 MET A CA 1
ATOM 2359 C C . MET A 1 326 ? 7.254 18.864 -20.278 1.00 74.19 326 MET A C 1
ATOM 2361 O O . MET A 1 326 ? 6.873 18.701 -19.121 1.00 74.19 326 MET A O 1
ATOM 2365 N N . VAL A 1 327 ? 8.022 19.899 -20.615 1.00 77.44 327 VAL A N 1
ATOM 2366 C CA . VAL A 1 327 ? 8.504 20.875 -19.636 1.00 77.44 327 VAL A CA 1
ATOM 2367 C C . VAL A 1 327 ? 8.456 22.260 -20.262 1.00 77.44 327 VAL A C 1
ATOM 2369 O O . VAL A 1 327 ? 9.172 22.538 -21.227 1.00 77.44 327 VAL A O 1
ATOM 2372 N N . SER A 1 328 ? 7.636 23.141 -19.697 1.00 81.00 328 SER A N 1
ATOM 2373 C CA . SER A 1 328 ? 7.690 24.570 -19.990 1.00 81.00 328 SER A CA 1
ATOM 2374 C C . SER A 1 328 ? 8.702 25.213 -19.050 1.00 81.00 328 SER A C 1
ATOM 2376 O O . SER A 1 328 ? 8.454 25.368 -17.854 1.00 81.00 328 SER A O 1
ATOM 2378 N N . VAL A 1 329 ? 9.876 25.536 -19.588 1.00 77.25 329 VAL A N 1
ATOM 2379 C CA . VAL A 1 329 ? 11.020 26.017 -18.810 1.00 77.25 329 VAL A CA 1
ATOM 2380 C C . VAL A 1 329 ? 11.193 27.519 -19.009 1.00 77.25 329 VAL A C 1
ATOM 2382 O O . VAL A 1 329 ? 11.825 27.931 -19.983 1.00 77.25 329 VAL A O 1
ATOM 2385 N N . ASP A 1 330 ? 10.705 28.326 -18.066 1.00 89.06 330 ASP A N 1
ATOM 2386 C CA . ASP A 1 330 ? 11.209 29.694 -17.901 1.00 89.06 330 ASP A CA 1
ATOM 2387 C C . ASP A 1 330 ? 12.377 29.743 -16.887 1.00 89.06 330 ASP A C 1
ATOM 2389 O O . ASP A 1 330 ? 13.254 30.606 -16.982 1.00 89.06 330 ASP A O 1
ATOM 2393 N N . GLY A 1 331 ? 12.431 28.776 -15.959 1.00 92.19 331 GLY A N 1
ATOM 2394 C CA . GLY A 1 331 ? 13.484 28.604 -14.945 1.00 92.19 331 GLY A CA 1
ATOM 2395 C C . GLY A 1 331 ? 14.716 27.775 -15.363 1.00 92.19 331 GLY A C 1
ATOM 2396 O O . GLY A 1 331 ? 15.038 27.617 -16.540 1.00 92.19 331 GLY A O 1
ATOM 2397 N N . GLU A 1 332 ? 15.450 27.231 -14.384 1.00 96.25 332 GLU A N 1
ATOM 2398 C CA . GLU A 1 332 ? 16.604 26.341 -14.601 1.00 96.25 332 GLU A CA 1
ATOM 2399 C C . GLU A 1 332 ? 16.177 24.864 -14.562 1.00 96.25 332 GLU A C 1
ATOM 2401 O O . GLU A 1 332 ? 15.770 24.352 -13.522 1.00 96.25 332 GLU A O 1
ATOM 2406 N N . PHE A 1 333 ? 16.346 24.149 -15.674 1.00 95.44 333 PHE A N 1
ATOM 2407 C CA . PHE A 1 333 ? 16.173 22.696 -15.742 1.00 95.44 333 PHE A CA 1
ATOM 2408 C C . PHE A 1 333 ? 17.532 21.993 -15.859 1.00 95.44 333 PHE A C 1
ATOM 2410 O O . PHE A 1 333 ? 18.309 22.274 -16.776 1.00 95.44 333 PHE A O 1
ATOM 2417 N N . VAL A 1 334 ? 17.817 21.076 -14.934 1.00 96.50 334 VAL A N 1
ATOM 2418 C CA . VAL A 1 334 ? 19.036 20.262 -14.893 1.00 96.50 334 VAL A CA 1
ATOM 2419 C C . VAL A 1 334 ? 18.672 18.797 -15.112 1.00 96.50 334 VAL A C 1
ATOM 2421 O O . VAL A 1 334 ? 18.056 18.159 -14.262 1.00 96.50 334 VAL A O 1
ATOM 2424 N N . ASP A 1 335 ? 19.109 18.256 -16.244 1.00 95.31 335 ASP A N 1
ATOM 2425 C CA . ASP A 1 335 ? 19.046 16.825 -16.529 1.00 95.31 335 ASP A CA 1
ATOM 2426 C C . ASP A 1 335 ? 20.205 16.108 -15.818 1.00 95.31 335 ASP A C 1
ATOM 2428 O O . ASP A 1 335 ? 21.376 16.297 -16.160 1.00 95.31 335 ASP A O 1
ATOM 2432 N N . GLY A 1 336 ? 19.873 15.333 -14.789 1.00 97.06 336 GLY A N 1
ATOM 2433 C CA . GLY A 1 336 ? 20.795 14.520 -14.000 1.00 97.06 336 GLY A CA 1
ATOM 2434 C C . GLY A 1 336 ? 21.196 13.202 -14.666 1.00 97.06 336 GLY A C 1
ATOM 2435 O O . GLY A 1 336 ? 22.106 12.549 -14.162 1.00 97.06 336 GLY A O 1
ATOM 2436 N N . GLY A 1 337 ? 20.584 12.839 -15.800 1.00 97.25 337 GLY A N 1
ATOM 2437 C CA . GLY A 1 337 ? 20.790 11.558 -16.477 1.00 97.25 337 GLY A CA 1
ATOM 2438 C C . GLY A 1 337 ? 19.766 10.489 -16.084 1.00 97.25 337 GLY A C 1
ATOM 2439 O O . GLY A 1 337 ? 18.988 10.661 -15.148 1.00 97.25 337 GLY A O 1
ATOM 2440 N N . GLY A 1 338 ? 19.738 9.398 -16.853 1.00 97.38 338 GLY A N 1
ATOM 2441 C CA . GLY A 1 338 ? 18.851 8.252 -16.620 1.00 97.38 338 GLY A CA 1
ATOM 2442 C C . GLY A 1 338 ? 17.361 8.494 -16.898 1.00 97.38 338 GLY A C 1
ATOM 2443 O O . GLY A 1 338 ? 16.516 7.703 -16.503 1.00 97.38 338 GLY A O 1
ATOM 2444 N N . ASN A 1 339 ? 17.009 9.621 -17.519 1.00 97.25 339 ASN A N 1
ATOM 2445 C CA . ASN A 1 339 ? 15.616 10.006 -17.729 1.00 97.25 339 ASN A CA 1
ATOM 2446 C C . ASN A 1 339 ? 15.082 9.535 -19.082 1.00 97.25 339 ASN A C 1
ATOM 2448 O O . ASN A 1 339 ? 15.805 9.641 -20.074 1.00 97.25 339 ASN A O 1
ATOM 2452 N N . VAL A 1 340 ? 13.796 9.182 -19.139 1.00 96.00 340 VAL A N 1
ATOM 2453 C CA . VAL A 1 340 ? 13.044 8.936 -20.379 1.00 96.00 340 VAL A CA 1
ATOM 2454 C C . VAL A 1 340 ? 11.919 9.947 -20.501 1.00 96.00 340 VAL A C 1
ATOM 2456 O O . VAL A 1 340 ? 11.055 10.063 -19.635 1.00 96.00 340 VAL A O 1
ATOM 2459 N N . LEU A 1 341 ? 11.977 10.725 -21.574 1.00 93.31 341 LEU A N 1
ATOM 2460 C CA . LEU A 1 341 ? 11.280 11.990 -21.722 1.00 93.31 341 LEU A CA 1
ATOM 2461 C C . LEU A 1 341 ? 10.517 11.995 -23.057 1.00 93.31 341 LEU A C 1
ATOM 2463 O O . LEU A 1 341 ? 11.143 12.081 -24.113 1.00 93.31 341 LEU A O 1
ATOM 2467 N N . GLY A 1 342 ? 9.181 11.933 -23.020 1.00 88.12 342 GLY A N 1
ATOM 2468 C CA . GLY A 1 342 ? 8.316 11.716 -24.190 1.00 88.12 342 GLY A CA 1
ATOM 2469 C C . GLY A 1 342 ? 8.654 12.558 -25.429 1.00 88.12 342 GLY A C 1
ATOM 2470 O O . GLY A 1 342 ? 9.018 12.011 -26.471 1.00 88.12 342 GLY A O 1
ATOM 2471 N N . ASP A 1 343 ? 8.640 13.890 -25.314 1.00 82.56 343 ASP A N 1
ATOM 2472 C CA . ASP A 1 343 ? 8.938 14.802 -26.434 1.00 82.56 343 ASP A CA 1
ATOM 2473 C C . ASP A 1 343 ? 10.411 14.762 -26.876 1.00 82.56 343 ASP A C 1
ATOM 2475 O O . ASP A 1 343 ? 10.721 14.933 -28.060 1.00 82.56 343 ASP A O 1
ATOM 2479 N N . ARG A 1 344 ? 11.341 14.584 -25.926 1.00 87.81 344 ARG A N 1
ATOM 2480 C CA . 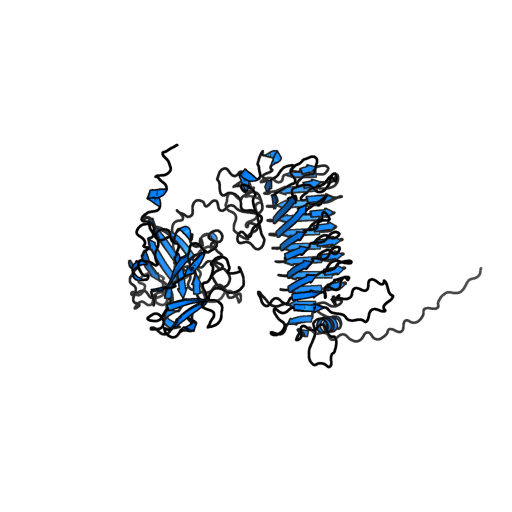ARG A 1 344 ? 12.789 14.590 -26.202 1.00 87.81 344 ARG A CA 1
ATOM 2481 C C . ARG A 1 344 ? 13.209 13.321 -26.938 1.00 87.81 344 ARG A C 1
ATOM 2483 O O . ARG A 1 344 ? 14.007 13.393 -27.874 1.00 87.81 344 ARG A O 1
ATOM 2490 N N . ASP A 1 345 ? 12.668 12.193 -26.499 1.00 88.31 345 ASP A N 1
ATOM 2491 C CA . ASP A 1 345 ? 13.089 10.858 -26.909 1.00 88.31 345 ASP A CA 1
ATOM 2492 C C . ASP A 1 345 ? 12.138 10.254 -27.961 1.00 88.31 345 ASP A C 1
ATOM 2494 O O . ASP A 1 345 ? 12.460 9.238 -28.576 1.00 88.31 345 ASP A O 1
ATOM 2498 N N . GLY A 1 346 ? 11.002 10.908 -28.240 1.00 89.19 346 GLY A N 1
ATOM 2499 C CA . GLY A 1 346 ? 9.989 10.431 -29.184 1.00 89.19 346 GLY A CA 1
ATOM 2500 C C . GLY A 1 346 ? 9.238 9.206 -28.663 1.00 89.19 346 GLY A C 1
ATOM 2501 O O . GLY A 1 346 ? 8.903 8.317 -29.446 1.00 89.19 346 GLY A O 1
ATOM 2502 N N . VAL A 1 347 ? 9.037 9.157 -27.346 1.00 90.69 347 VAL A N 1
ATOM 2503 C CA . VAL A 1 347 ? 8.430 8.047 -26.612 1.00 90.69 347 VAL A CA 1
ATOM 2504 C C . VAL A 1 347 ? 6.989 8.402 -26.265 1.00 90.69 347 VAL A C 1
ATOM 2506 O O . VAL A 1 347 ? 6.709 9.473 -25.734 1.00 90.69 347 VAL A O 1
ATOM 2509 N N . THR A 1 348 ? 6.068 7.499 -26.568 1.00 90.75 348 THR A N 1
ATOM 2510 C CA . THR A 1 348 ? 4.639 7.654 -26.275 1.00 90.75 348 THR A CA 1
ATOM 2511 C C . THR A 1 348 ? 4.247 6.885 -25.018 1.00 90.75 348 THR A C 1
ATOM 2513 O O . THR A 1 348 ? 4.944 5.960 -24.603 1.00 90.75 348 THR A O 1
ATOM 2516 N N . LEU A 1 349 ? 3.103 7.247 -24.432 1.00 89.75 349 LEU A N 1
ATOM 2517 C CA . LEU A 1 349 ? 2.521 6.519 -23.302 1.00 89.75 349 LEU A CA 1
ATOM 2518 C C . LEU A 1 349 ? 2.272 5.038 -23.652 1.00 89.75 349 LEU A C 1
ATOM 2520 O O . LEU A 1 349 ? 2.661 4.160 -22.887 1.00 89.75 349 LEU A O 1
ATOM 2524 N N . GLU A 1 350 ? 1.728 4.773 -24.847 1.00 91.62 350 GLU A N 1
ATOM 2525 C CA . GLU A 1 350 ? 1.438 3.424 -25.361 1.00 91.62 350 GLU A CA 1
ATOM 2526 C C . GLU A 1 350 ? 2.682 2.532 -25.412 1.00 91.62 350 GLU A C 1
ATOM 2528 O O . GLU A 1 350 ? 2.627 1.368 -25.032 1.00 91.62 350 GLU A O 1
ATOM 2533 N N . GLN A 1 351 ? 3.831 3.077 -25.820 1.00 93.38 351 GLN A N 1
ATOM 2534 C CA . GLN A 1 351 ? 5.081 2.313 -25.912 1.00 93.38 351 GLN A CA 1
ATOM 2535 C C . GLN A 1 351 ? 5.646 1.879 -24.558 1.00 93.38 351 GLN A C 1
ATOM 2537 O O . GLN A 1 351 ? 6.445 0.948 -24.517 1.00 93.38 351 GLN A O 1
ATOM 2542 N N . VAL A 1 352 ? 5.295 2.583 -23.482 1.00 94.38 352 VAL A N 1
ATOM 2543 C CA . VAL A 1 352 ? 5.903 2.375 -22.164 1.00 94.38 352 VAL A CA 1
ATOM 2544 C C . VAL A 1 352 ? 4.955 1.666 -21.205 1.00 94.38 352 VAL A C 1
ATOM 2546 O O . VAL A 1 352 ? 5.403 0.836 -20.419 1.00 94.38 352 VAL A O 1
ATOM 2549 N N . MET A 1 353 ? 3.659 1.972 -21.273 1.00 93.75 353 MET A N 1
ATOM 2550 C CA . MET A 1 353 ? 2.649 1.496 -20.319 1.00 93.75 353 MET A CA 1
ATOM 2551 C C . MET A 1 353 ? 1.435 0.832 -20.991 1.00 93.75 353 MET A C 1
ATOM 2553 O O . MET A 1 353 ? 0.583 0.286 -20.301 1.00 93.75 353 MET A O 1
ATOM 2557 N N . GLY A 1 354 ? 1.352 0.849 -22.324 1.00 89.62 354 GLY A N 1
ATOM 2558 C CA . GLY A 1 354 ? 0.252 0.253 -23.084 1.00 89.62 354 GLY A CA 1
ATOM 2559 C C . GLY A 1 354 ? -0.889 1.214 -23.386 1.00 89.62 354 GLY A C 1
ATOM 2560 O O . GLY A 1 354 ? -0.832 2.407 -23.083 1.00 89.62 354 GLY A O 1
ATOM 2561 N N . ASP A 1 355 ? -1.913 0.684 -24.052 1.00 85.94 355 ASP A N 1
ATOM 2562 C CA . ASP A 1 355 ? -3.119 1.433 -24.398 1.00 85.94 355 ASP A CA 1
ATOM 2563 C C . ASP A 1 355 ? -3.921 1.759 -23.132 1.00 85.94 355 ASP A C 1
ATOM 2565 O O . ASP A 1 355 ? -4.348 0.850 -22.426 1.00 85.94 355 ASP A O 1
ATOM 2569 N N . ASP A 1 356 ? -4.140 3.054 -22.882 1.00 82.88 356 ASP A N 1
ATOM 2570 C CA . ASP A 1 356 ? -4.881 3.592 -21.729 1.00 82.88 356 ASP A CA 1
ATOM 2571 C C . ASP A 1 356 ? -4.465 2.977 -20.379 1.00 82.88 356 ASP A C 1
ATOM 2573 O O . ASP A 1 356 ? -5.246 2.279 -19.733 1.00 82.88 356 ASP A O 1
ATOM 2577 N N . PRO A 1 357 ? -3.222 3.223 -19.929 1.00 89.00 357 PRO A N 1
ATOM 2578 C CA . PRO A 1 357 ? -2.731 2.608 -18.707 1.00 89.00 357 PRO A CA 1
ATOM 2579 C C . PRO A 1 357 ? -3.554 3.080 -17.508 1.00 89.00 357 PRO A C 1
ATOM 2581 O O . PRO A 1 357 ? -3.862 4.267 -17.390 1.00 89.00 357 PRO A O 1
ATOM 2584 N N . GLU A 1 358 ? -3.891 2.184 -16.589 1.00 89.12 358 GLU A N 1
ATOM 2585 C CA . GLU A 1 358 ? -4.611 2.528 -15.363 1.00 89.12 358 GLU A CA 1
ATOM 2586 C C . GLU A 1 358 ? -3.651 2.625 -14.179 1.00 89.12 358 GLU A C 1
ATOM 2588 O O . GLU A 1 358 ? -2.653 1.908 -14.095 1.00 89.12 358 GLU A O 1
ATOM 2593 N N . LEU A 1 359 ? -3.951 3.550 -13.270 1.00 90.69 359 LEU A N 1
ATOM 2594 C CA . LEU A 1 359 ? -3.261 3.644 -11.996 1.00 90.69 359 LEU A CA 1
ATOM 2595 C C . LEU A 1 359 ? -3.883 2.595 -11.070 1.00 90.69 359 LEU A C 1
ATOM 2597 O O . LEU A 1 359 ? -5.021 2.755 -10.634 1.00 90.69 359 LEU A O 1
ATOM 2601 N N . VAL A 1 360 ? -3.158 1.511 -10.812 1.00 89.56 360 VAL A N 1
ATOM 2602 C CA . VAL A 1 360 ? -3.673 0.349 -10.072 1.00 89.56 360 VAL A CA 1
ATOM 2603 C C . VAL A 1 360 ? -2.699 -0.085 -8.988 1.00 89.56 360 VAL A C 1
ATOM 2605 O O . VAL A 1 360 ? -1.535 0.325 -8.965 1.00 89.56 360 VAL A O 1
ATOM 2608 N N . ASP A 1 361 ? -3.183 -0.910 -8.068 1.00 87.19 361 ASP A N 1
ATOM 2609 C CA . ASP A 1 361 ? -2.316 -1.607 -7.129 1.00 87.19 361 ASP A CA 1
ATOM 2610 C C . ASP A 1 361 ? -1.479 -2.652 -7.882 1.00 87.19 361 ASP A C 1
ATOM 2612 O O . ASP A 1 361 ? -2.027 -3.532 -8.541 1.00 87.19 361 ASP A O 1
ATOM 2616 N N . ASN A 1 362 ? -0.154 -2.525 -7.806 1.00 83.50 362 ASN A N 1
ATOM 2617 C CA . ASN A 1 362 ? 0.798 -3.459 -8.410 1.00 83.50 362 ASN A CA 1
ATOM 2618 C C . ASN A 1 362 ? 1.661 -4.156 -7.338 1.00 83.50 362 ASN A C 1
ATOM 2620 O O . ASN A 1 362 ? 2.839 -4.418 -7.581 1.00 83.50 362 ASN A O 1
ATOM 2624 N N . GLY A 1 363 ? 1.117 -4.382 -6.136 1.00 75.06 363 GLY A N 1
ATOM 2625 C CA . GLY A 1 363 ? 1.806 -5.083 -5.042 1.00 75.06 363 GLY A CA 1
ATOM 2626 C C . GLY A 1 363 ? 2.661 -4.174 -4.153 1.00 75.06 363 GLY A C 1
ATOM 2627 O O . GLY A 1 363 ? 3.594 -4.636 -3.502 1.00 75.06 363 GLY A O 1
ATOM 2628 N N . GLY A 1 364 ? 2.376 -2.870 -4.147 1.00 83.69 364 GLY A N 1
ATOM 2629 C CA . GLY A 1 364 ? 3.105 -1.859 -3.378 1.00 83.69 364 GLY A CA 1
ATOM 2630 C C . GLY A 1 364 ? 2.244 -1.166 -2.319 1.00 83.69 364 GLY A C 1
ATOM 2631 O O . GLY A 1 364 ? 1.051 -1.431 -2.205 1.00 83.69 364 GLY A O 1
ATOM 2632 N N . PRO A 1 365 ? 2.811 -0.225 -1.544 1.00 82.75 365 PRO A N 1
ATOM 2633 C CA . PRO A 1 365 ? 2.043 0.535 -0.557 1.00 82.75 365 PRO A CA 1
ATOM 2634 C C . PRO A 1 365 ? 1.068 1.541 -1.187 1.00 82.75 365 PRO A C 1
ATOM 2636 O O . PRO A 1 365 ? 0.154 2.022 -0.517 1.00 82.75 365 PRO A O 1
ATOM 2639 N N . THR A 1 366 ? 1.288 1.903 -2.451 1.00 93.31 366 THR A N 1
ATOM 2640 C CA . THR A 1 366 ? 0.498 2.887 -3.192 1.00 93.31 366 THR A CA 1
ATOM 2641 C C . THR A 1 366 ? 0.310 2.449 -4.651 1.00 93.31 366 THR A C 1
ATOM 2643 O O . THR A 1 366 ? 1.175 1.753 -5.191 1.00 93.31 366 THR A O 1
ATOM 2646 N N . PRO A 1 367 ? -0.790 2.860 -5.316 1.00 93.75 367 PRO A N 1
ATOM 2647 C CA . PRO A 1 367 ? -1.013 2.569 -6.731 1.00 93.75 367 PRO A CA 1
ATOM 2648 C C . PRO A 1 367 ? 0.096 3.127 -7.628 1.00 93.75 367 PRO A C 1
ATOM 2650 O O . PRO A 1 367 ? 0.629 4.202 -7.364 1.00 93.75 367 PRO A O 1
ATOM 2653 N N . THR A 1 368 ? 0.424 2.445 -8.719 1.00 94.50 368 THR A N 1
ATOM 2654 C CA . THR A 1 368 ? 1.465 2.872 -9.669 1.00 94.50 368 THR A CA 1
ATOM 2655 C C . THR A 1 368 ? 1.106 2.466 -11.103 1.00 94.50 368 THR A C 1
ATOM 2657 O O . THR A 1 368 ? 0.084 1.818 -11.330 1.00 94.50 368 THR A O 1
ATOM 2660 N N . PHE A 1 369 ? 1.917 2.880 -12.077 1.00 94.88 369 PHE A N 1
ATOM 2661 C CA . PHE A 1 369 ? 1.822 2.409 -13.456 1.00 94.88 369 PHE A CA 1
ATOM 2662 C C . PHE A 1 369 ? 2.862 1.322 -13.698 1.00 94.88 369 PHE A C 1
ATOM 2664 O O . PHE A 1 369 ? 4.062 1.582 -13.594 1.00 94.88 369 PHE A O 1
ATOM 2671 N N . ALA A 1 370 ? 2.400 0.134 -14.077 1.00 92.25 370 ALA A N 1
ATOM 2672 C CA . ALA A 1 370 ? 3.285 -0.912 -14.555 1.00 92.25 370 ALA A CA 1
ATOM 2673 C C . ALA A 1 370 ? 3.865 -0.542 -15.929 1.00 92.25 370 ALA A C 1
ATOM 2675 O O . ALA A 1 370 ? 3.178 0.007 -16.797 1.00 92.25 370 ALA A O 1
ATOM 2676 N N . LEU A 1 371 ? 5.141 -0.863 -16.129 1.00 94.62 371 LEU A N 1
ATOM 2677 C CA . LEU A 1 371 ? 5.768 -0.814 -17.444 1.00 94.62 371 LEU A CA 1
ATOM 2678 C C . LEU A 1 371 ? 5.359 -2.050 -18.251 1.00 94.62 371 LEU A C 1
ATOM 2680 O O . LEU A 1 371 ? 5.254 -3.150 -17.708 1.00 94.62 371 LEU A O 1
ATOM 2684 N N . ILE A 1 372 ? 5.190 -1.901 -19.566 1.00 91.81 372 ILE A N 1
ATOM 2685 C CA . ILE A 1 372 ? 5.111 -3.069 -20.446 1.00 91.81 372 ILE A CA 1
ATOM 2686 C C . ILE A 1 372 ? 6.460 -3.783 -20.384 1.00 91.81 372 ILE A C 1
ATOM 2688 O O . ILE A 1 372 ? 7.477 -3.195 -20.758 1.00 91.81 372 ILE A O 1
ATOM 2692 N N . ALA A 1 373 ? 6.453 -5.054 -19.983 1.00 86.56 373 ALA A N 1
ATOM 2693 C CA . ALA A 1 373 ? 7.618 -5.936 -19.988 1.00 86.56 373 ALA A CA 1
ATOM 2694 C C . ALA A 1 373 ? 8.010 -6.359 -21.423 1.00 86.56 373 ALA A C 1
ATOM 2696 O O . ALA A 1 373 ? 7.961 -7.530 -21.798 1.00 86.56 373 ALA A O 1
ATOM 2697 N N . ASP A 1 374 ? 8.369 -5.383 -22.257 1.00 84.88 374 ASP A N 1
ATOM 2698 C CA . ASP A 1 374 ? 8.875 -5.568 -23.616 1.00 84.88 374 ASP A CA 1
ATOM 2699 C C . ASP A 1 374 ? 10.313 -5.027 -23.680 1.00 84.88 374 ASP A C 1
ATOM 2701 O O . ASP A 1 374 ? 10.530 -3.867 -23.337 1.00 84.88 374 ASP A O 1
ATOM 2705 N N . PRO A 1 375 ? 11.306 -5.797 -24.163 1.00 84.25 375 PRO A N 1
ATOM 2706 C CA . PRO A 1 375 ? 12.687 -5.319 -24.308 1.00 84.25 375 PRO A CA 1
ATOM 2707 C C . PRO A 1 375 ? 12.867 -4.082 -25.206 1.00 84.25 375 PRO A C 1
ATOM 2709 O O . PRO A 1 375 ? 13.953 -3.509 -25.267 1.00 84.25 375 PRO A O 1
ATOM 2712 N N . SER A 1 376 ? 11.851 -3.708 -25.985 1.00 90.81 376 SER A N 1
ATOM 2713 C CA . SER A 1 376 ? 11.820 -2.481 -26.783 1.00 90.81 376 SER A CA 1
ATOM 2714 C C . SER A 1 376 ? 11.244 -1.274 -26.042 1.00 90.81 376 SER A C 1
ATOM 2716 O O . SER A 1 376 ? 11.310 -0.164 -26.579 1.00 90.81 376 SER A O 1
ATOM 2718 N N . ASN A 1 377 ? 10.714 -1.468 -24.831 1.00 94.94 377 ASN A N 1
ATOM 2719 C CA . ASN A 1 377 ? 10.248 -0.394 -23.973 1.00 94.94 377 ASN A CA 1
ATOM 2720 C C . ASN A 1 377 ? 11.443 0.503 -23.601 1.00 94.94 377 ASN A C 1
ATOM 2722 O O . ASN A 1 377 ? 12.389 0.048 -22.961 1.00 94.94 377 ASN A O 1
ATOM 2726 N N . PRO A 1 378 ? 11.430 1.783 -23.994 1.00 96.56 378 PRO A N 1
ATOM 2727 C CA . PRO A 1 378 ? 12.570 2.671 -23.805 1.00 96.56 378 PRO A CA 1
ATOM 2728 C C . PRO A 1 378 ? 12.822 3.054 -22.344 1.00 96.56 378 PRO A C 1
ATOM 2730 O O . PRO A 1 378 ? 13.879 3.615 -22.078 1.00 96.56 378 PRO A O 1
ATOM 2733 N N . ALA A 1 379 ? 11.876 2.807 -21.428 1.00 96.94 379 ALA A N 1
ATOM 2734 C CA . ALA A 1 379 ? 12.065 3.019 -19.992 1.00 96.94 379 ALA A CA 1
ATOM 2735 C C . ALA A 1 379 ? 12.947 1.946 -19.345 1.00 96.94 379 ALA A C 1
ATOM 2737 O O . ALA A 1 379 ? 13.573 2.222 -18.322 1.00 96.94 379 ALA A O 1
ATOM 2738 N N . ILE A 1 380 ? 13.018 0.765 -19.959 1.00 95.88 380 ILE A N 1
ATOM 2739 C CA . ILE A 1 380 ? 13.704 -0.382 -19.383 1.00 95.88 380 ILE A CA 1
ATOM 2740 C C . ILE A 1 380 ? 15.219 -0.241 -19.523 1.00 95.88 380 ILE A C 1
ATOM 2742 O O . ILE A 1 380 ? 15.717 0.060 -20.613 1.00 95.88 380 ILE A O 1
ATOM 2746 N N . GLY A 1 381 ? 15.953 -0.429 -18.424 1.00 95.44 381 GLY A N 1
ATOM 2747 C CA . GLY A 1 381 ? 17.409 -0.259 -18.381 1.00 95.44 381 GLY A CA 1
ATOM 2748 C C . GLY A 1 381 ? 17.898 1.167 -18.616 1.00 95.44 381 GLY A C 1
ATOM 2749 O O . GLY A 1 381 ? 19.076 1.392 -18.913 1.00 95.44 381 GLY A O 1
ATOM 2750 N N . ALA A 1 382 ? 16.994 2.146 -18.560 1.00 97.19 382 ALA A N 1
ATOM 2751 C CA . ALA A 1 382 ? 17.298 3.517 -18.939 1.00 97.19 382 ALA A CA 1
ATOM 2752 C C . ALA A 1 382 ? 17.843 4.370 -17.789 1.00 97.19 382 ALA A C 1
ATOM 2754 O O . ALA A 1 382 ? 18.456 5.407 -18.070 1.00 97.19 382 ALA A O 1
ATOM 2755 N N . ALA A 1 383 ? 17.642 3.978 -16.525 1.00 97.94 383 ALA A N 1
ATOM 2756 C CA . ALA A 1 383 ? 18.174 4.721 -15.388 1.00 97.94 383 ALA A CA 1
ATOM 2757 C C . ALA A 1 383 ? 19.701 4.573 -15.278 1.00 97.94 383 ALA A C 1
ATOM 2759 O O . ALA A 1 383 ? 20.308 3.638 -15.792 1.00 97.94 383 ALA A O 1
ATOM 2760 N N . ASP A 1 384 ? 20.354 5.531 -14.615 1.00 97.75 384 ASP A N 1
ATOM 2761 C CA . ASP A 1 384 ? 21.780 5.458 -14.305 1.00 97.75 384 ASP A CA 1
ATOM 2762 C C . ASP A 1 384 ? 22.001 4.592 -13.049 1.00 97.75 384 ASP A C 1
ATOM 2764 O O . ASP A 1 384 ? 21.708 5.051 -11.936 1.00 97.75 384 ASP A O 1
ATOM 2768 N N . PRO A 1 385 ? 22.610 3.394 -13.172 1.00 95.44 385 PRO A N 1
ATOM 2769 C CA . PRO A 1 385 ? 22.823 2.502 -12.034 1.00 95.44 385 PRO A CA 1
ATOM 2770 C C . PRO A 1 385 ? 23.672 3.136 -10.923 1.00 95.44 385 PRO A C 1
ATOM 2772 O O . PRO A 1 385 ? 23.560 2.768 -9.756 1.00 95.44 385 PRO A O 1
ATOM 2775 N N . ALA A 1 386 ? 24.533 4.111 -11.251 1.00 95.50 386 ALA A N 1
ATOM 2776 C CA . ALA A 1 386 ? 25.409 4.752 -10.271 1.00 95.50 386 ALA A CA 1
ATOM 2777 C C . ALA A 1 386 ? 24.669 5.709 -9.321 1.00 95.50 386 ALA A C 1
ATOM 2779 O O . ALA A 1 386 ? 25.206 6.057 -8.264 1.00 95.50 386 ALA A O 1
ATOM 2780 N N . THR A 1 387 ? 23.477 6.164 -9.708 1.00 95.25 387 THR A N 1
ATOM 2781 C CA . THR A 1 387 ? 22.644 7.093 -8.929 1.00 95.25 387 THR A CA 1
ATOM 2782 C C . THR A 1 387 ? 21.258 6.532 -8.616 1.00 95.25 387 THR A C 1
ATOM 2784 O O . THR A 1 387 ? 20.468 7.203 -7.946 1.00 95.25 387 THR A O 1
ATOM 2787 N N . SER A 1 388 ? 20.982 5.306 -9.068 1.00 95.81 388 SER A N 1
ATOM 2788 C CA . SER A 1 388 ? 19.728 4.605 -8.835 1.00 95.81 388 SER A CA 1
ATOM 2789 C C . SER A 1 388 ? 19.495 4.316 -7.356 1.00 95.81 388 SER A C 1
ATOM 2791 O O . SER A 1 388 ? 20.428 4.086 -6.577 1.00 95.81 388 SER A O 1
ATOM 2793 N N . LEU A 1 389 ? 18.223 4.327 -6.968 1.00 93.50 389 LEU A N 1
ATOM 2794 C CA . LEU A 1 389 ? 17.792 3.851 -5.658 1.00 93.50 389 LEU A CA 1
ATOM 2795 C C . LEU A 1 389 ? 17.753 2.312 -5.659 1.00 93.50 389 LEU A C 1
ATOM 2797 O O . LEU A 1 389 ? 17.586 1.713 -6.718 1.00 93.50 389 LEU A O 1
ATOM 2801 N N . PRO A 1 390 ? 17.939 1.649 -4.502 1.00 86.62 390 PRO A N 1
ATOM 2802 C CA . PRO A 1 390 ? 17.995 0.186 -4.447 1.00 86.62 390 PRO A CA 1
ATOM 2803 C C . PRO A 1 390 ? 16.633 -0.491 -4.631 1.00 86.62 390 PRO A C 1
ATOM 2805 O O . PRO A 1 390 ? 16.596 -1.664 -4.984 1.00 86.62 390 PRO A O 1
ATOM 2808 N N . LEU A 1 391 ? 15.541 0.224 -4.349 1.00 87.69 391 LEU A N 1
ATOM 2809 C CA . LEU A 1 391 ? 14.174 -0.276 -4.440 1.00 87.69 391 LEU A CA 1
ATOM 2810 C C . LEU A 1 391 ? 13.346 0.629 -5.357 1.00 87.69 391 LEU A C 1
ATOM 2812 O O . LEU A 1 391 ? 13.658 1.818 -5.496 1.00 87.69 391 LEU A O 1
ATOM 2816 N N . ASP A 1 392 ? 12.292 0.080 -5.942 1.00 95.56 392 ASP A N 1
ATOM 2817 C CA . ASP A 1 392 ? 11.246 0.824 -6.637 1.00 95.56 392 ASP A CA 1
ATOM 2818 C C . ASP A 1 392 ? 10.136 1.299 -5.670 1.00 95.56 392 ASP A C 1
ATOM 2820 O O . ASP A 1 392 ? 10.248 1.157 -4.449 1.00 95.56 392 ASP A O 1
ATOM 2824 N N . GLN A 1 393 ? 9.065 1.897 -6.198 1.00 95.25 393 GLN A N 1
ATOM 2825 C CA . GLN A 1 393 ? 7.935 2.401 -5.406 1.00 95.25 393 GLN A CA 1
ATOM 2826 C C . GLN A 1 393 ? 7.214 1.314 -4.597 1.00 95.25 393 GLN A C 1
ATOM 2828 O O . GLN A 1 393 ? 6.681 1.603 -3.526 1.00 95.25 393 GLN A O 1
ATOM 2833 N N . ARG A 1 394 ? 7.194 0.070 -5.084 1.00 91.12 394 ARG A N 1
ATOM 2834 C CA . ARG A 1 394 ? 6.552 -1.064 -4.405 1.00 91.12 394 ARG A CA 1
ATOM 2835 C C . ARG A 1 394 ? 7.403 -1.596 -3.255 1.00 91.12 394 ARG A C 1
ATOM 2837 O O . ARG A 1 394 ? 6.917 -2.358 -2.426 1.00 91.12 394 ARG A O 1
ATOM 2844 N N . GLY A 1 395 ? 8.666 -1.176 -3.192 1.00 84.94 395 GLY A N 1
ATOM 2845 C CA . GLY A 1 395 ? 9.662 -1.732 -2.288 1.00 84.94 395 GLY A CA 1
ATOM 2846 C C . GLY A 1 395 ? 10.357 -2.966 -2.861 1.00 84.94 395 GLY A C 1
ATOM 2847 O O . GLY A 1 395 ? 11.028 -3.671 -2.105 1.00 84.94 395 GLY A O 1
ATOM 2848 N N . LEU A 1 396 ? 10.224 -3.229 -4.166 1.00 81.19 396 LEU A N 1
ATOM 2849 C CA . LEU A 1 396 ? 10.927 -4.324 -4.828 1.00 81.19 396 LEU A CA 1
ATOM 2850 C C . LEU A 1 396 ? 12.343 -3.897 -5.227 1.00 81.19 396 LEU A C 1
ATOM 2852 O O . LEU A 1 396 ? 12.546 -2.730 -5.571 1.00 81.19 396 LEU A O 1
ATOM 2856 N N . PRO A 1 397 ? 13.336 -4.804 -5.170 1.00 82.38 397 PRO A N 1
ATOM 2857 C CA . PRO A 1 397 ? 14.685 -4.513 -5.635 1.00 82.38 397 PRO A CA 1
ATOM 2858 C C . PRO A 1 397 ? 14.710 -4.108 -7.106 1.00 82.38 397 PRO A C 1
ATOM 2860 O O . PRO A 1 397 ? 14.018 -4.705 -7.923 1.00 82.38 397 PRO A O 1
ATOM 2863 N N . ARG A 1 398 ? 15.563 -3.137 -7.425 1.00 90.19 398 ARG A N 1
ATOM 2864 C CA . ARG A 1 398 ? 15.965 -2.862 -8.807 1.00 90.19 398 ARG A CA 1
ATOM 2865 C C . ARG A 1 398 ? 17.132 -3.749 -9.218 1.00 90.19 398 ARG A C 1
ATOM 2867 O O . ARG A 1 398 ? 17.931 -4.140 -8.357 1.00 90.19 398 ARG A O 1
ATOM 2874 N N . ASP A 1 399 ? 17.242 -4.044 -10.506 1.00 86.75 399 ASP A N 1
ATOM 2875 C CA . ASP A 1 399 ? 18.308 -4.890 -11.035 1.00 86.75 399 ASP A CA 1
ATOM 2876 C C . ASP A 1 399 ? 19.602 -4.098 -11.365 1.00 86.75 399 ASP A C 1
ATOM 2878 O O . ASP A 1 399 ? 19.837 -2.993 -10.861 1.00 86.75 399 ASP A O 1
ATOM 2882 N N . GLU A 1 400 ? 20.535 -4.706 -12.113 1.00 89.19 400 GLU A N 1
ATOM 2883 C CA . GLU A 1 400 ? 21.802 -4.054 -12.495 1.00 89.19 400 GLU A CA 1
ATOM 2884 C C . GLU A 1 400 ? 21.635 -2.976 -13.586 1.00 89.19 400 GLU A C 1
ATOM 2886 O O . GLU A 1 400 ? 22.493 -2.094 -13.720 1.00 89.19 400 GLU A O 1
ATOM 2891 N N . GLU A 1 401 ? 20.548 -3.046 -14.350 1.00 93.56 401 GLU A N 1
ATOM 2892 C CA . GLU A 1 401 ? 20.103 -2.125 -15.391 1.00 93.56 401 GLU A CA 1
ATOM 2893 C C . GLU A 1 401 ? 18.736 -1.534 -14.977 1.00 93.56 401 GLU A C 1
ATOM 2895 O O . GLU A 1 401 ? 17.725 -1.835 -15.600 1.00 93.56 401 GLU A O 1
ATOM 2900 N N . PRO A 1 402 ? 18.689 -0.673 -13.940 1.00 96.19 402 PRO A N 1
ATOM 2901 C CA . PRO A 1 402 ? 17.439 -0.160 -13.402 1.00 96.19 402 PRO A CA 1
ATOM 2902 C C . PRO A 1 402 ? 16.625 0.630 -14.426 1.00 96.19 402 PRO A C 1
ATOM 2904 O O . PRO A 1 402 ? 17.159 1.334 -15.298 1.00 96.19 402 PRO A O 1
ATOM 2907 N N . ASP A 1 403 ? 15.313 0.609 -14.235 1.00 97.56 403 ASP A N 1
ATOM 2908 C CA . ASP A 1 403 ? 14.375 1.284 -15.118 1.00 97.56 403 ASP A CA 1
ATOM 2909 C C . ASP A 1 403 ? 14.181 2.758 -14.757 1.00 97.56 403 ASP A C 1
ATOM 2911 O O . ASP A 1 403 ? 14.253 3.188 -13.597 1.00 97.56 403 ASP A O 1
ATOM 2915 N N . ALA A 1 404 ? 13.893 3.567 -15.777 1.00 98.12 404 ALA A N 1
ATOM 2916 C CA . ALA A 1 404 ? 13.487 4.948 -15.573 1.00 98.12 404 ALA A CA 1
ATOM 2917 C C . ALA A 1 404 ? 12.060 5.015 -15.009 1.00 98.12 404 ALA A C 1
ATOM 2919 O O . ALA A 1 404 ? 11.127 4.422 -15.550 1.00 98.12 404 ALA A O 1
ATOM 2920 N N . GLY A 1 405 ? 11.874 5.833 -13.973 1.00 97.75 405 GLY A N 1
ATOM 2921 C CA . GLY A 1 405 ? 10.589 6.024 -13.305 1.00 97.75 405 GLY A CA 1
ATOM 2922 C C . GLY A 1 405 ? 10.480 5.283 -11.975 1.00 97.75 405 GLY A C 1
ATOM 2923 O O . GLY A 1 405 ? 11.457 4.776 -11.425 1.00 97.75 405 GLY A O 1
ATOM 2924 N N . ALA A 1 406 ? 9.273 5.288 -11.421 1.00 97.56 406 ALA A N 1
ATOM 2925 C CA . ALA A 1 406 ? 8.967 4.783 -10.086 1.00 97.56 406 ALA A CA 1
ATOM 2926 C C . ALA A 1 406 ? 8.788 3.258 -10.017 1.00 97.56 406 ALA A C 1
ATOM 2928 O O . ALA A 1 406 ? 8.873 2.693 -8.932 1.00 97.56 406 ALA A O 1
ATOM 2929 N N . PHE A 1 407 ? 8.570 2.608 -11.158 1.00 96.56 407 PHE A N 1
ATOM 2930 C CA . PHE A 1 407 ? 8.340 1.171 -11.279 1.00 96.56 407 PHE A CA 1
ATOM 2931 C C . PHE A 1 407 ? 9.574 0.494 -11.876 1.00 96.56 407 PHE A C 1
ATOM 2933 O O . PHE A 1 407 ? 10.179 1.048 -12.793 1.00 96.56 407 PHE A O 1
ATOM 2940 N N . GLU A 1 408 ? 9.928 -0.681 -11.364 1.00 94.56 408 GLU A N 1
ATOM 2941 C CA . GLU A 1 408 ? 10.881 -1.585 -12.011 1.00 94.56 408 GLU A CA 1
ATOM 2942 C C . GLU A 1 408 ? 10.103 -2.663 -12.773 1.00 94.56 408 GLU A C 1
ATOM 2944 O O . GLU A 1 408 ? 9.360 -3.447 -12.177 1.00 94.56 408 GLU A O 1
ATOM 2949 N N . ALA A 1 409 ? 10.228 -2.706 -14.095 1.00 90.94 409 ALA A N 1
ATOM 2950 C CA . ALA A 1 409 ? 9.734 -3.833 -14.853 1.00 90.94 409 ALA A CA 1
ATOM 2951 C C . ALA A 1 409 ? 10.514 -5.061 -14.412 1.00 90.94 409 ALA A C 1
ATOM 2953 O O . ALA A 1 409 ? 11.724 -5.149 -14.598 1.00 90.94 409 ALA A O 1
ATOM 2954 N N . ASP A 1 410 ? 9.794 -6.057 -13.914 1.00 72.75 410 ASP A N 1
ATOM 2955 C CA . ASP A 1 410 ? 10.330 -7.403 -13.899 1.00 72.75 410 ASP A CA 1
ATOM 2956 C C . ASP A 1 410 ? 10.294 -7.905 -15.348 1.00 72.75 410 ASP A C 1
ATOM 2958 O O . ASP A 1 410 ? 9.503 -8.769 -15.733 1.00 72.75 410 ASP A O 1
ATOM 2962 N N . ILE A 1 411 ? 11.167 -7.353 -16.202 1.00 56.06 411 ILE A N 1
ATOM 2963 C CA . ILE A 1 411 ? 11.724 -8.170 -17.269 1.00 56.06 411 ILE A CA 1
ATOM 2964 C C . ILE A 1 411 ? 12.667 -9.101 -16.548 1.00 56.06 411 ILE A C 1
ATOM 2966 O O . ILE A 1 411 ? 13.887 -8.971 -16.594 1.00 56.06 411 ILE A O 1
ATOM 2970 N N . ALA A 1 412 ? 12.050 -10.075 -15.892 1.00 49.12 412 ALA A N 1
ATOM 2971 C CA . ALA A 1 412 ? 12.453 -11.440 -15.908 1.00 49.12 412 ALA A CA 1
ATOM 2972 C C . ALA A 1 412 ? 13.533 -11.614 -16.978 1.00 49.12 412 ALA A C 1
ATOM 2974 O O . ALA A 1 412 ? 13.256 -11.802 -18.171 1.00 49.12 412 ALA A O 1
ATOM 2975 N N . ILE A 1 413 ? 14.793 -11.608 -16.545 1.00 42.62 413 ILE A N 1
ATOM 2976 C CA . ILE A 1 413 ? 15.748 -12.527 -17.132 1.00 42.62 413 ILE A CA 1
ATOM 2977 C C . ILE A 1 413 ? 15.105 -13.879 -16.863 1.00 42.62 413 ILE A C 1
ATOM 2979 O O . ILE A 1 413 ? 15.301 -14.440 -15.796 1.00 42.62 413 ILE A O 1
ATOM 2983 N N . ASN A 1 414 ? 14.228 -14.286 -17.778 1.00 40.94 414 ASN A N 1
ATOM 2984 C CA . ASN A 1 414 ? 13.230 -15.325 -17.630 1.00 40.94 414 ASN A CA 1
ATOM 2985 C C . ASN A 1 414 ? 13.498 -16.269 -16.430 1.00 40.94 414 ASN A C 1
ATOM 2987 O O . ASN A 1 414 ? 14.405 -17.106 -16.550 1.00 40.94 414 ASN A O 1
ATOM 2991 N N . PRO A 1 415 ? 12.787 -16.157 -15.281 1.00 45.84 415 PRO A N 1
ATOM 2992 C CA . PRO A 1 415 ? 13.006 -17.042 -14.137 1.00 45.84 415 PRO A CA 1
ATOM 2993 C C . PRO A 1 415 ? 12.760 -18.513 -14.497 1.00 45.84 415 PRO A C 1
ATOM 2995 O O . PRO A 1 415 ? 13.213 -19.394 -13.770 1.00 45.84 415 PRO A O 1
ATOM 2998 N N . ASP A 1 416 ? 12.194 -18.794 -15.678 1.00 46.44 416 ASP A N 1
ATOM 2999 C CA . ASP A 1 416 ? 12.139 -20.109 -16.329 1.00 46.44 416 ASP A CA 1
ATOM 3000 C C . ASP A 1 416 ? 13.484 -20.847 -16.418 1.00 46.44 416 ASP A C 1
ATOM 3002 O O . ASP A 1 416 ? 13.509 -22.025 -16.770 1.00 46.44 416 ASP A O 1
ATOM 3006 N N . HIS A 1 417 ? 14.608 -20.188 -16.121 1.00 51.00 417 HIS A N 1
ATOM 3007 C CA . HIS A 1 417 ? 15.929 -20.812 -16.088 1.00 51.00 417 HIS A CA 1
ATOM 3008 C C . HIS A 1 417 ? 16.763 -20.475 -14.845 1.00 51.00 417 HIS A C 1
ATOM 3010 O O . HIS A 1 417 ? 17.970 -20.746 -14.842 1.00 51.00 417 HIS A O 1
ATOM 3016 N N . ALA A 1 418 ? 16.176 -19.910 -13.784 1.00 63.84 418 ALA A N 1
ATOM 3017 C CA . ALA A 1 418 ? 16.901 -19.800 -12.525 1.00 63.84 418 ALA A CA 1
ATOM 3018 C C . ALA A 1 418 ? 17.171 -21.221 -12.003 1.00 63.84 418 ALA A C 1
ATOM 3020 O O . ALA A 1 418 ? 16.254 -21.993 -11.713 1.00 63.84 418 ALA A O 1
ATOM 3021 N N . ALA A 1 419 ? 18.449 -21.599 -11.954 1.00 82.00 419 ALA A N 1
ATOM 3022 C CA . ALA A 1 419 ? 18.852 -22.880 -11.396 1.00 82.00 419 ALA A CA 1
ATOM 3023 C C . ALA A 1 419 ? 18.371 -22.956 -9.943 1.00 82.00 419 ALA A C 1
ATOM 3025 O O . ALA A 1 419 ? 18.602 -22.015 -9.178 1.00 82.00 419 ALA A O 1
ATOM 3026 N N . PHE A 1 420 ? 17.740 -24.074 -9.571 1.00 88.94 420 PHE A N 1
ATOM 3027 C CA . PHE A 1 420 ? 17.274 -24.280 -8.202 1.00 88.94 420 PHE A CA 1
ATOM 3028 C C . PHE A 1 420 ? 18.420 -24.014 -7.210 1.00 88.94 420 PHE A C 1
ATOM 3030 O O . PHE A 1 420 ? 19.518 -24.565 -7.385 1.00 88.94 420 PHE A O 1
ATOM 3037 N N . PRO A 1 421 ? 18.226 -23.131 -6.213 1.00 89.62 421 PRO A N 1
ATOM 3038 C CA . PRO A 1 421 ? 19.301 -22.760 -5.314 1.00 89.62 421 PRO A CA 1
ATOM 3039 C C . PRO A 1 421 ? 19.808 -23.972 -4.523 1.00 89.62 421 PRO A C 1
ATOM 3041 O O . PRO A 1 421 ? 19.031 -24.805 -4.076 1.00 89.62 421 PRO A O 1
ATOM 3044 N N . GLU A 1 422 ? 21.128 -24.078 -4.321 1.00 91.75 422 GLU A N 1
ATOM 3045 C CA . GLU A 1 422 ? 21.666 -25.049 -3.358 1.00 91.75 422 GLU A CA 1
ATOM 3046 C C . GLU A 1 422 ? 21.153 -24.703 -1.954 1.00 91.75 422 GLU A C 1
ATOM 3048 O O . GLU A 1 422 ? 21.454 -23.622 -1.438 1.00 91.75 422 GLU A O 1
ATOM 3053 N N . LEU A 1 423 ? 20.389 -25.626 -1.369 1.00 92.50 423 LEU A N 1
ATOM 3054 C CA . LEU A 1 423 ? 19.827 -25.511 -0.029 1.00 92.50 423 LEU A CA 1
ATOM 3055 C C . LEU A 1 423 ? 20.705 -26.259 0.971 1.00 92.50 423 LEU A C 1
ATOM 3057 O O . LEU A 1 423 ? 21.099 -27.406 0.734 1.00 92.50 423 LEU A O 1
ATOM 3061 N N . ILE A 1 424 ? 21.026 -25.613 2.089 1.00 90.75 424 ILE A N 1
ATOM 3062 C CA . ILE A 1 424 ? 21.858 -26.191 3.142 1.00 90.75 424 ILE A CA 1
ATOM 3063 C C . ILE A 1 424 ? 21.196 -25.907 4.482 1.00 90.75 424 ILE A C 1
ATOM 3065 O O . ILE A 1 424 ? 21.120 -24.753 4.887 1.00 90.75 424 ILE A O 1
ATOM 3069 N N . GLU A 1 425 ? 20.856 -26.976 5.198 1.00 89.69 425 GLU A N 1
ATOM 3070 C CA . GLU A 1 425 ? 20.367 -26.946 6.579 1.00 89.69 425 GLU A CA 1
ATOM 3071 C C . GLU A 1 425 ? 21.049 -25.866 7.437 1.00 89.69 425 GLU A C 1
ATOM 3073 O O . GLU A 1 425 ? 22.286 -25.835 7.559 1.00 89.69 425 GLU A O 1
ATOM 3078 N N . LYS A 1 426 ? 20.242 -25.033 8.093 1.00 87.50 426 LYS A N 1
ATOM 3079 C CA . LYS A 1 426 ? 20.611 -23.908 8.960 1.00 87.50 426 LYS A CA 1
ATOM 3080 C C . LYS A 1 426 ? 21.442 -22.820 8.293 1.00 87.50 426 LYS A C 1
ATOM 3082 O O . LYS A 1 426 ? 22.146 -22.070 8.984 1.00 87.50 426 LYS A O 1
ATOM 3087 N N . THR A 1 427 ? 21.421 -22.741 6.968 1.00 90.75 427 THR A N 1
ATOM 3088 C CA . THR A 1 427 ? 22.123 -21.708 6.207 1.00 90.75 427 THR A CA 1
ATOM 3089 C C . THR A 1 427 ? 21.108 -20.850 5.459 1.00 90.75 427 THR A C 1
ATOM 3091 O O . THR A 1 427 ? 20.617 -21.288 4.421 1.00 90.75 427 THR A O 1
ATOM 3094 N N . PRO A 1 428 ? 20.847 -19.616 5.932 1.00 89.62 428 PRO A N 1
ATOM 3095 C CA . PRO A 1 428 ? 19.863 -18.755 5.302 1.00 89.62 428 PRO A CA 1
ATOM 3096 C C . PRO A 1 428 ? 20.173 -18.493 3.826 1.00 89.62 428 PRO A C 1
ATOM 3098 O O . PRO A 1 428 ? 21.324 -18.206 3.467 1.00 89.62 428 PRO A O 1
ATOM 3101 N N . ILE A 1 429 ? 19.142 -18.517 2.988 1.00 85.19 429 ILE A N 1
ATOM 3102 C CA . ILE A 1 429 ? 19.212 -18.058 1.603 1.00 85.19 429 ILE A CA 1
ATOM 3103 C C . ILE A 1 429 ? 19.282 -16.527 1.586 1.00 85.19 429 ILE A C 1
ATOM 3105 O O . ILE A 1 429 ? 18.670 -15.832 2.398 1.00 85.19 429 ILE A O 1
ATOM 3109 N N . ALA A 1 430 ? 20.085 -15.984 0.670 1.00 80.81 430 ALA A N 1
ATOM 3110 C CA . ALA A 1 430 ? 20.148 -14.543 0.464 1.00 80.81 430 ALA A CA 1
ATOM 3111 C C . ALA A 1 430 ? 18.798 -14.039 -0.096 1.00 80.81 430 ALA A C 1
ATOM 3113 O O . ALA A 1 430 ? 18.252 -14.700 -0.977 1.00 80.81 430 ALA A O 1
ATOM 3114 N N . PRO A 1 431 ? 18.242 -12.908 0.383 1.00 75.00 431 PRO A N 1
ATOM 3115 C CA . PRO A 1 431 ? 16.894 -12.477 -0.002 1.00 75.00 431 PRO A CA 1
ATOM 3116 C C . PRO A 1 431 ? 16.651 -12.330 -1.511 1.00 75.00 431 PRO A C 1
ATOM 3118 O O . PRO A 1 431 ? 15.559 -12.613 -1.978 1.00 75.00 431 PRO A O 1
ATOM 3121 N N . ASP A 1 432 ? 17.677 -11.956 -2.276 1.00 74.75 432 ASP A N 1
ATOM 3122 C CA . ASP A 1 432 ? 17.667 -11.845 -3.743 1.00 74.75 432 ASP A CA 1
ATOM 3123 C C . ASP A 1 432 ? 17.544 -13.195 -4.472 1.00 74.75 432 ASP A C 1
ATOM 3125 O O . ASP A 1 432 ? 17.324 -13.242 -5.678 1.00 74.75 432 ASP A O 1
ATOM 3129 N N . ARG A 1 433 ? 17.695 -14.308 -3.750 1.00 80.56 433 ARG A N 1
ATOM 3130 C CA . ARG A 1 433 ? 17.502 -15.670 -4.261 1.00 80.56 433 ARG A CA 1
ATOM 3131 C C . ARG A 1 433 ? 16.165 -16.278 -3.841 1.00 80.56 433 ARG A C 1
ATOM 3133 O O . ARG A 1 433 ? 15.904 -17.423 -4.204 1.00 80.56 433 ARG A O 1
ATOM 3140 N N . ILE A 1 434 ? 15.351 -15.553 -3.070 1.00 83.12 434 ILE A N 1
ATOM 3141 C CA . ILE A 1 434 ? 13.995 -15.972 -2.718 1.00 83.12 434 ILE A CA 1
ATOM 3142 C C . ILE A 1 434 ? 13.068 -15.480 -3.825 1.00 83.12 434 ILE A C 1
ATOM 3144 O O . ILE A 1 434 ? 12.724 -14.305 -3.893 1.00 83.12 434 ILE A O 1
ATOM 3148 N N . ASN A 1 435 ? 12.724 -16.394 -4.725 1.00 78.94 435 ASN A N 1
ATOM 3149 C CA . ASN A 1 435 ? 12.038 -16.105 -5.981 1.00 78.94 435 ASN A CA 1
ATOM 3150 C C . ASN A 1 435 ? 10.596 -16.627 -6.029 1.00 78.94 435 ASN A C 1
ATOM 3152 O O . ASN A 1 435 ? 9.985 -16.589 -7.093 1.00 78.94 435 ASN A O 1
ATOM 3156 N N . GLY A 1 436 ? 10.050 -17.111 -4.908 1.00 85.56 436 GLY A N 1
ATOM 3157 C CA . GLY A 1 436 ? 8.673 -17.590 -4.849 1.00 85.56 436 GLY A CA 1
ATOM 3158 C C . GLY A 1 436 ? 8.425 -18.731 -5.836 1.00 85.56 436 GLY A C 1
ATOM 3159 O O . GLY A 1 436 ? 9.314 -19.538 -6.124 1.00 85.56 436 GLY A O 1
ATOM 3160 N N . ILE A 1 437 ? 7.206 -18.800 -6.360 1.00 82.06 437 ILE A N 1
ATOM 3161 C CA . ILE A 1 437 ? 6.849 -19.662 -7.486 1.00 82.06 437 ILE A CA 1
ATOM 3162 C C . ILE A 1 437 ? 5.821 -18.959 -8.363 1.00 82.06 437 ILE A C 1
ATOM 3164 O O . ILE A 1 437 ? 4.826 -18.441 -7.866 1.00 82.06 437 ILE A O 1
ATOM 3168 N N . ASP A 1 438 ? 6.048 -18.993 -9.673 1.00 76.75 438 ASP A N 1
ATOM 3169 C CA . ASP A 1 438 ? 5.082 -18.523 -10.660 1.00 76.75 438 ASP A CA 1
ATOM 3170 C C . ASP A 1 438 ? 3.851 -19.462 -10.691 1.00 76.75 438 ASP A C 1
ATOM 3172 O O . ASP A 1 438 ? 3.986 -20.644 -11.036 1.00 76.75 438 ASP A O 1
ATOM 3176 N N . PRO A 1 439 ? 2.635 -18.980 -10.373 1.00 78.69 439 PRO A N 1
ATOM 3177 C CA . PRO A 1 439 ? 1.398 -19.759 -10.416 1.00 78.69 439 PRO A CA 1
ATOM 3178 C C . PRO A 1 439 ? 1.078 -20.337 -11.790 1.00 78.69 439 PRO A C 1
ATOM 3180 O O . PRO A 1 439 ? 0.388 -21.355 -11.871 1.00 78.69 439 PRO A O 1
ATOM 3183 N N . ALA A 1 440 ? 1.600 -19.756 -12.876 1.00 78.31 440 ALA A N 1
ATOM 3184 C CA . ALA A 1 440 ? 1.465 -20.328 -14.213 1.00 78.31 440 ALA A CA 1
ATOM 3185 C C . ALA A 1 440 ? 2.145 -21.707 -14.335 1.00 78.31 440 ALA A C 1
ATOM 3187 O O . ALA A 1 440 ? 1.886 -22.448 -15.287 1.00 78.31 440 ALA A O 1
ATOM 3188 N N . ARG A 1 441 ? 2.987 -22.088 -13.363 1.00 81.75 441 ARG A N 1
ATOM 3189 C CA . ARG A 1 441 ? 3.579 -23.429 -13.234 1.00 81.75 441 ARG A CA 1
ATOM 3190 C C . ARG A 1 441 ? 2.674 -24.434 -12.537 1.00 81.75 441 ARG A C 1
ATOM 3192 O O . ARG A 1 441 ? 2.862 -25.634 -12.720 1.00 81.75 441 ARG A O 1
ATOM 3199 N N . PHE A 1 442 ? 1.660 -23.976 -11.813 1.00 88.31 442 PHE A N 1
ATOM 3200 C CA . PHE A 1 442 ? 0.635 -24.829 -11.225 1.00 88.31 442 PHE A CA 1
ATOM 3201 C C . PHE A 1 442 ? -0.601 -24.895 -12.115 1.00 88.31 442 PHE A C 1
ATOM 3203 O O . PHE A 1 442 ? -1.694 -24.477 -11.739 1.00 88.31 442 PHE A O 1
ATOM 3210 N N . VAL A 1 443 ? -0.421 -25.432 -13.317 1.00 89.19 443 VAL A N 1
ATOM 3211 C CA . VAL A 1 443 ? -1.499 -25.620 -14.289 1.00 89.19 443 VAL A CA 1
ATOM 3212 C C . VAL A 1 443 ? -1.580 -27.093 -14.652 1.00 89.19 443 VAL A C 1
ATOM 3214 O O . VAL A 1 443 ? -0.577 -27.691 -15.018 1.00 89.19 443 VAL A O 1
ATOM 3217 N N . ILE A 1 444 ? -2.772 -27.678 -14.558 1.00 89.75 444 ILE A N 1
ATOM 3218 C CA . ILE A 1 444 ? -3.027 -29.074 -14.917 1.00 89.75 444 ILE A CA 1
ATOM 3219 C C . ILE A 1 444 ? -2.699 -29.291 -16.399 1.00 89.75 444 ILE A C 1
ATOM 3221 O O . ILE A 1 444 ? -3.169 -28.546 -17.268 1.00 89.75 444 ILE A O 1
ATOM 3225 N N . GLY A 1 445 ? -1.912 -30.329 -16.688 1.00 84.81 445 GLY A N 1
ATOM 3226 C CA . GLY A 1 445 ? -1.487 -30.677 -18.039 1.00 84.81 445 GLY A CA 1
ATOM 3227 C C . GLY A 1 445 ? -2.658 -31.029 -18.963 1.00 84.81 445 GLY A C 1
ATOM 3228 O O . GLY A 1 445 ? -3.798 -31.232 -18.546 1.00 84.81 445 GLY A O 1
ATOM 3229 N N . ALA A 1 446 ? -2.404 -31.123 -20.270 1.00 85.19 446 ALA A N 1
ATOM 3230 C CA . ALA A 1 446 ? -3.435 -31.482 -21.248 1.00 85.19 446 ALA A CA 1
ATOM 3231 C C . ALA A 1 446 ? -3.933 -32.932 -21.130 1.00 85.19 446 ALA A C 1
ATOM 3233 O O . ALA A 1 446 ? -4.956 -33.279 -21.724 1.00 85.19 446 ALA A O 1
ATOM 3234 N N . ASP A 1 447 ? -3.207 -33.782 -20.410 1.00 87.62 447 ASP A N 1
ATOM 3235 C CA . ASP A 1 447 ? -3.653 -35.106 -19.985 1.00 87.62 447 ASP A CA 1
ATOM 3236 C C . ASP A 1 447 ? -4.679 -35.050 -18.840 1.00 87.62 447 ASP A C 1
ATOM 3238 O O . ASP A 1 447 ? -5.346 -36.054 -18.583 1.00 87.62 447 ASP A O 1
ATOM 3242 N N . GLY A 1 448 ? -4.878 -33.872 -18.241 1.00 90.06 448 GLY A N 1
ATOM 3243 C CA . GLY A 1 448 ? -5.821 -33.638 -17.154 1.00 90.06 448 GLY A CA 1
ATOM 3244 C C . GLY A 1 448 ? -5.257 -34.008 -15.786 1.00 90.06 448 GLY A C 1
ATOM 3245 O O . GLY A 1 448 ? -6.045 -34.304 -14.890 1.00 90.06 448 GLY A O 1
ATOM 3246 N N . ASP A 1 449 ? -3.930 -34.027 -15.626 1.00 93.19 449 ASP A N 1
ATOM 3247 C CA . ASP A 1 449 ? -3.287 -34.377 -14.361 1.00 93.19 449 ASP A CA 1
ATOM 3248 C C . ASP A 1 449 ? -2.074 -33.486 -14.034 1.00 93.19 449 ASP A C 1
ATOM 3250 O O . ASP A 1 449 ? -1.583 -32.713 -14.861 1.00 93.19 449 ASP A O 1
ATOM 3254 N N . ALA A 1 450 ? -1.611 -33.590 -12.791 1.00 92.69 450 ALA A N 1
ATOM 3255 C CA . ALA A 1 450 ? -0.318 -33.094 -12.337 1.00 92.69 450 ALA A CA 1
ATOM 3256 C C . ALA A 1 450 ? 0.214 -34.036 -11.250 1.00 92.69 450 ALA A C 1
ATOM 3258 O O . ALA A 1 450 ? -0.556 -34.599 -10.469 1.00 92.69 450 ALA A O 1
ATOM 3259 N N . THR A 1 451 ? 1.531 -34.220 -11.190 1.00 94.56 451 THR A N 1
ATOM 3260 C CA . THR A 1 451 ? 2.172 -35.115 -10.220 1.00 94.56 451 THR A CA 1
ATOM 3261 C C . THR A 1 451 ? 3.044 -34.328 -9.255 1.00 94.56 451 THR A C 1
ATOM 3263 O O . THR A 1 451 ? 3.910 -33.553 -9.659 1.00 94.56 451 THR A O 1
ATOM 3266 N N . ILE A 1 452 ? 2.827 -34.566 -7.963 1.00 95.75 452 ILE A N 1
ATOM 3267 C CA . ILE A 1 452 ? 3.618 -34.003 -6.872 1.00 95.75 452 ILE A CA 1
ATOM 3268 C C . ILE A 1 452 ? 4.540 -35.102 -6.358 1.00 95.75 452 ILE A C 1
ATOM 3270 O O . ILE A 1 452 ? 4.076 -36.166 -5.947 1.00 95.75 452 ILE A O 1
ATOM 3274 N N . THR A 1 453 ? 5.844 -34.843 -6.374 1.00 96.75 453 THR A N 1
ATOM 3275 C CA . THR A 1 453 ? 6.875 -35.783 -5.929 1.00 96.75 453 THR A CA 1
ATOM 3276 C C . THR A 1 453 ? 7.558 -35.254 -4.680 1.00 96.75 453 THR A C 1
ATOM 3278 O O . THR A 1 453 ? 8.082 -34.141 -4.680 1.00 96.75 453 THR A O 1
ATOM 3281 N N . PHE A 1 454 ? 7.606 -36.062 -3.627 1.00 97.44 454 PHE A N 1
ATOM 3282 C CA . PHE A 1 454 ? 8.424 -35.780 -2.455 1.00 97.44 454 PHE A CA 1
ATOM 3283 C C . PHE A 1 454 ? 9.909 -35.976 -2.793 1.00 97.44 454 PHE A C 1
ATOM 3285 O O . PHE A 1 454 ? 10.308 -37.055 -3.238 1.00 97.44 454 PHE A O 1
ATOM 3292 N N . VAL A 1 455 ? 10.734 -34.945 -2.595 1.00 95.88 455 VAL A N 1
ATOM 3293 C CA . VAL A 1 455 ? 12.173 -34.993 -2.908 1.00 95.88 455 VAL A CA 1
ATOM 3294 C C . VAL A 1 455 ? 12.992 -35.186 -1.641 1.00 95.88 455 VAL A C 1
ATOM 3296 O O . VAL A 1 455 ? 13.761 -36.144 -1.558 1.00 95.88 455 VAL A O 1
ATOM 3299 N N . ASP A 1 456 ? 12.840 -34.292 -0.665 1.00 94.69 456 ASP A N 1
ATOM 3300 C CA . ASP A 1 456 ? 13.525 -34.381 0.625 1.00 94.69 456 ASP A CA 1
ATOM 3301 C C . ASP A 1 456 ? 12.820 -33.523 1.690 1.00 94.69 456 ASP A C 1
ATOM 3303 O O . ASP A 1 456 ? 11.920 -32.743 1.380 1.00 94.69 456 ASP A O 1
ATOM 3307 N N . GLU A 1 457 ? 13.243 -33.671 2.944 1.00 93.75 457 GLU A N 1
ATOM 3308 C CA . GLU A 1 457 ? 12.775 -32.883 4.092 1.00 93.75 457 GLU A CA 1
ATOM 3309 C C . GLU A 1 457 ? 13.893 -32.793 5.139 1.00 93.75 457 GLU A C 1
ATOM 3311 O O . GLU A 1 457 ? 14.548 -33.795 5.458 1.00 93.75 457 GLU A O 1
ATOM 3316 N N . TYR A 1 458 ? 14.111 -31.584 5.659 1.00 90.56 458 TYR A N 1
ATOM 3317 C CA . TYR A 1 458 ? 15.025 -31.305 6.766 1.00 90.56 458 TYR A CA 1
ATOM 3318 C C . TYR A 1 458 ? 14.354 -30.536 7.915 1.00 90.56 458 TYR A C 1
ATOM 3320 O O . TYR A 1 458 ? 14.993 -29.773 8.633 1.00 90.56 458 TYR A O 1
ATOM 3328 N N . ALA A 1 459 ? 13.071 -30.796 8.148 1.00 84.69 459 ALA A N 1
ATOM 3329 C CA . ALA A 1 459 ? 12.313 -30.144 9.197 1.00 84.69 459 ALA A CA 1
ATOM 3330 C C . ALA A 1 459 ? 12.420 -30.866 10.552 1.00 84.69 459 ALA A C 1
ATOM 3332 O O . ALA A 1 459 ? 12.605 -32.079 10.680 1.00 84.69 459 ALA A O 1
ATOM 3333 N N . ALA A 1 460 ? 12.237 -30.098 11.626 1.00 80.00 460 ALA A N 1
ATOM 3334 C CA . ALA A 1 460 ? 11.937 -30.665 12.944 1.00 80.00 460 ALA A CA 1
ATOM 3335 C C . ALA A 1 460 ? 10.428 -30.875 13.164 1.00 80.00 460 ALA A C 1
ATOM 3337 O O . ALA A 1 460 ? 10.039 -31.455 14.184 1.00 80.00 460 ALA A O 1
ATOM 3338 N N . PHE A 1 461 ? 9.591 -30.344 12.272 1.00 85.25 461 PHE A N 1
ATOM 3339 C CA . PHE A 1 461 ? 8.141 -30.401 12.372 1.00 85.25 461 PHE A CA 1
ATOM 3340 C C . PHE A 1 461 ? 7.556 -31.512 11.518 1.00 85.25 461 PHE A C 1
ATOM 3342 O O . PHE A 1 461 ? 8.040 -31.820 10.440 1.00 85.25 461 PHE A O 1
ATOM 3349 N N . GLN A 1 462 ? 6.460 -32.085 12.011 1.00 91.38 462 GLN A N 1
ATOM 3350 C CA . GLN A 1 462 ? 5.707 -33.104 11.290 1.00 91.38 462 GLN A CA 1
ATOM 3351 C C . GLN A 1 462 ? 4.605 -32.405 10.497 1.00 91.38 462 GLN A C 1
ATOM 3353 O O . GLN A 1 462 ? 3.447 -32.337 10.920 1.00 91.38 462 GLN A O 1
ATOM 3358 N N . SER A 1 463 ? 4.999 -31.782 9.392 1.00 94.69 463 SER A N 1
ATOM 3359 C CA . SER A 1 463 ? 4.114 -30.950 8.576 1.00 94.69 463 SER A CA 1
ATOM 3360 C C . SER A 1 463 ? 3.155 -31.792 7.718 1.00 94.69 463 SER A C 1
ATOM 3362 O O . SER A 1 463 ? 3.326 -33.002 7.554 1.00 94.69 463 SER A O 1
ATOM 3364 N N . VAL A 1 464 ? 2.102 -31.157 7.198 1.00 96.38 464 VAL A N 1
ATOM 3365 C CA . VAL A 1 464 ? 1.105 -31.769 6.294 1.00 96.38 464 VAL A CA 1
ATOM 3366 C C . VAL A 1 464 ? 1.072 -30.977 4.998 1.00 96.38 464 VAL A C 1
ATOM 3368 O O . VAL A 1 464 ? 0.957 -29.755 5.048 1.00 96.38 464 VAL A O 1
ATOM 3371 N N . LEU A 1 465 ? 1.133 -31.651 3.849 1.00 97.44 465 LEU A N 1
ATOM 3372 C CA . LEU A 1 465 ? 1.015 -31.010 2.538 1.00 97.44 465 LEU A CA 1
ATOM 3373 C C . LEU A 1 465 ? -0.392 -31.216 1.996 1.00 97.44 465 LEU A C 1
ATOM 3375 O O . LEU A 1 465 ? -0.875 -32.347 1.926 1.00 97.44 465 LEU A O 1
ATOM 3379 N N . GLY A 1 466 ? -1.015 -30.140 1.540 1.00 97.56 466 GLY A N 1
ATOM 3380 C CA . GLY A 1 466 ? -2.258 -30.182 0.796 1.00 97.56 466 GLY A CA 1
ATOM 3381 C C . GLY A 1 466 ? -2.189 -29.447 -0.537 1.00 97.56 466 GLY A C 1
ATOM 3382 O O . GLY A 1 466 ? -1.231 -28.746 -0.856 1.00 97.56 466 GLY A O 1
ATOM 3383 N N . VAL A 1 467 ? -3.243 -29.638 -1.319 1.00 97.38 467 VAL A N 1
ATOM 3384 C CA . VAL A 1 467 ? -3.471 -29.035 -2.633 1.00 97.38 467 VAL A CA 1
ATOM 3385 C C . VAL A 1 467 ? -4.898 -28.505 -2.699 1.00 97.38 467 VAL A C 1
ATOM 3387 O O . VAL A 1 467 ? -5.796 -29.076 -2.081 1.00 97.38 467 VAL A O 1
ATOM 3390 N N . TYR A 1 468 ? -5.128 -27.438 -3.450 1.00 96.44 468 TYR A N 1
ATOM 3391 C CA . TYR A 1 468 ? -6.453 -26.931 -3.802 1.00 96.44 468 TYR A CA 1
ATOM 3392 C C . TYR A 1 468 ? -6.506 -26.580 -5.287 1.00 96.44 468 TYR A C 1
ATOM 3394 O O . TYR A 1 468 ? -5.476 -26.348 -5.915 1.00 96.44 468 TYR A O 1
ATOM 3402 N N . LEU A 1 469 ? -7.711 -26.530 -5.844 1.00 94.75 469 LEU A N 1
ATOM 3403 C CA . LEU A 1 469 ? -7.942 -26.076 -7.213 1.00 94.75 469 LEU A CA 1
ATOM 3404 C C . LEU A 1 469 ? -8.290 -24.588 -7.210 1.00 94.75 469 LEU A C 1
ATOM 3406 O O . LEU A 1 469 ? -8.949 -24.111 -6.284 1.00 94.75 469 LEU A O 1
ATOM 3410 N N . ILE A 1 470 ? -7.871 -23.876 -8.250 1.00 91.69 470 ILE A N 1
ATOM 3411 C CA . ILE A 1 470 ? -8.190 -22.466 -8.470 1.00 91.69 470 ILE A CA 1
ATOM 3412 C C . ILE A 1 470 ? -9.083 -22.410 -9.709 1.00 91.69 470 ILE A C 1
ATOM 3414 O O . ILE A 1 470 ? -8.681 -22.802 -10.807 1.00 91.69 470 ILE A O 1
ATOM 3418 N N . ALA A 1 471 ? -10.335 -21.999 -9.524 1.00 87.56 471 ALA A N 1
ATOM 3419 C CA . ALA A 1 471 ? -11.269 -21.863 -10.633 1.00 87.56 471 ALA A CA 1
ATOM 3420 C C . ALA A 1 471 ? -10.930 -20.642 -11.510 1.00 87.56 471 ALA A C 1
ATOM 3422 O O . ALA A 1 471 ? -10.104 -19.803 -11.162 1.00 87.56 471 ALA A O 1
ATOM 3423 N N . SER A 1 472 ? -11.564 -20.534 -12.681 1.00 83.31 472 SER A N 1
ATOM 3424 C CA . SER A 1 472 ? -11.332 -19.416 -13.612 1.00 83.31 472 SER A CA 1
ATOM 3425 C C . SER A 1 472 ? -11.766 -18.054 -13.063 1.00 83.31 472 SER A C 1
ATOM 3427 O O . SER A 1 472 ? -11.336 -17.026 -13.570 1.00 83.31 472 SER A O 1
ATOM 3429 N N . ASP A 1 473 ? -12.659 -18.054 -12.074 1.00 81.06 473 ASP A N 1
ATOM 3430 C CA . ASP A 1 473 ? -13.051 -16.884 -11.283 1.00 81.06 473 ASP A CA 1
ATOM 3431 C C . ASP A 1 473 ? -12.118 -16.660 -10.085 1.00 81.06 473 ASP A C 1
ATOM 3433 O O . ASP A 1 473 ? -12.455 -15.891 -9.199 1.00 81.06 473 ASP A O 1
ATOM 3437 N N . LYS A 1 474 ? -10.965 -17.343 -10.061 1.00 83.38 474 LYS A N 1
ATOM 3438 C CA . LYS A 1 474 ? -9.936 -17.283 -9.022 1.00 83.38 474 LYS A CA 1
ATOM 3439 C C . LYS A 1 474 ? -10.395 -17.765 -7.644 1.00 83.38 474 LYS A C 1
ATOM 3441 O O . LYS A 1 474 ? -9.687 -17.633 -6.656 1.00 83.38 474 LYS A O 1
ATOM 3446 N N . VAL A 1 475 ? -11.530 -18.442 -7.540 1.00 86.31 475 VAL A N 1
ATOM 3447 C CA . VAL A 1 475 ? -11.961 -18.975 -6.249 1.00 86.31 475 VAL A CA 1
ATOM 3448 C C . VAL A 1 475 ? -11.208 -20.269 -5.908 1.00 86.31 475 VAL A C 1
ATOM 3450 O O . VAL A 1 475 ? -11.104 -21.192 -6.722 1.00 86.31 475 VAL A O 1
ATOM 3453 N N . ILE A 1 476 ? -10.699 -20.351 -4.673 1.00 89.56 476 ILE A N 1
ATOM 3454 C CA . ILE A 1 476 ? -10.064 -21.545 -4.109 1.00 89.56 476 ILE A CA 1
ATOM 3455 C C . ILE A 1 476 ? -11.132 -22.580 -3.770 1.00 89.56 476 ILE A C 1
ATOM 3457 O O . ILE A 1 476 ? -12.046 -22.350 -2.967 1.00 89.56 476 ILE A O 1
ATOM 3461 N N . HIS A 1 477 ? -10.962 -23.780 -4.311 1.00 89.25 477 HIS A N 1
ATOM 3462 C CA . HIS A 1 477 ? -11.893 -24.873 -4.120 1.00 89.25 477 HIS A CA 1
ATOM 3463 C C . HIS A 1 477 ? -11.230 -26.180 -3.709 1.00 89.25 477 HIS A C 1
ATOM 3465 O O . HIS A 1 477 ? -10.079 -26.479 -4.015 1.00 89.25 477 HIS A O 1
ATOM 3471 N N . ALA A 1 478 ? -12.054 -26.983 -3.035 1.00 90.81 478 ALA A N 1
ATOM 3472 C CA . ALA A 1 478 ? -11.843 -28.404 -2.817 1.00 90.81 478 ALA A CA 1
ATOM 3473 C C . ALA A 1 478 ? -10.457 -28.789 -2.260 1.00 90.81 478 ALA A C 1
ATOM 3475 O O . ALA A 1 478 ? -9.875 -29.729 -2.786 1.00 90.81 478 ALA A O 1
ATOM 3476 N N . PRO A 1 479 ? -9.949 -28.172 -1.173 1.00 96.56 479 PRO A N 1
ATOM 3477 C CA . PRO A 1 479 ? -8.665 -28.584 -0.618 1.00 96.56 479 PRO A CA 1
ATOM 3478 C C . PRO A 1 479 ? -8.638 -30.089 -0.289 1.00 96.56 479 PRO A C 1
ATOM 3480 O O . PRO A 1 479 ? -9.629 -30.663 0.189 1.00 96.56 479 PRO A O 1
ATOM 3483 N N . ARG A 1 480 ? -7.504 -30.732 -0.576 1.00 97.38 480 ARG A N 1
ATOM 3484 C CA . ARG A 1 480 ? -7.194 -32.149 -0.332 1.00 97.38 480 ARG A CA 1
ATOM 3485 C C . ARG A 1 480 ? -5.806 -32.271 0.285 1.00 97.38 480 ARG A C 1
ATOM 3487 O O . ARG A 1 480 ? -4.968 -31.397 0.095 1.00 97.38 480 ARG A O 1
ATOM 3494 N N . ILE A 1 481 ? -5.568 -33.358 1.011 1.00 97.81 481 ILE A N 1
ATOM 3495 C CA . ILE A 1 481 ? -4.248 -33.671 1.562 1.00 97.81 481 ILE A CA 1
ATOM 3496 C C . ILE A 1 481 ? -3.477 -34.520 0.554 1.00 97.81 481 ILE A C 1
ATOM 3498 O O . ILE A 1 481 ? -4.000 -35.514 0.058 1.00 97.81 481 ILE A O 1
ATOM 3502 N N . VAL A 1 482 ? -2.249 -34.101 0.261 1.00 97.44 482 VAL A N 1
ATOM 3503 C CA . VAL A 1 482 ? -1.281 -34.822 -0.573 1.00 97.44 482 VAL A CA 1
ATOM 3504 C C . VAL A 1 482 ? -0.480 -35.777 0.311 1.00 97.44 482 VAL A C 1
ATOM 3506 O O . VAL A 1 482 ? -0.466 -36.979 0.071 1.00 97.44 482 VAL A O 1
ATOM 3509 N N . PHE A 1 483 ? 0.121 -35.248 1.382 1.00 96.94 483 PHE A N 1
ATOM 3510 C CA . PHE A 1 483 ? 0.853 -36.017 2.388 1.00 96.94 483 PHE A CA 1
ATOM 3511 C C . PHE A 1 483 ? 0.359 -35.615 3.778 1.00 96.94 483 PHE A C 1
ATOM 3513 O O . PHE A 1 483 ? 0.565 -34.482 4.208 1.00 96.94 483 PHE A O 1
ATOM 3520 N N . ASP A 1 484 ? -0.294 -36.539 4.480 1.00 95.88 484 ASP A N 1
ATOM 3521 C CA . ASP A 1 484 ? -0.874 -36.333 5.818 1.00 95.88 484 ASP A CA 1
ATOM 3522 C C . ASP A 1 484 ? 0.160 -36.348 6.952 1.00 95.88 484 ASP A C 1
ATOM 3524 O O . ASP A 1 484 ? -0.153 -36.005 8.091 1.00 95.88 484 ASP A O 1
ATOM 3528 N N . HIS A 1 485 ? 1.390 -36.742 6.633 1.00 95.31 485 HIS A N 1
ATOM 3529 C CA . HIS A 1 485 ? 2.529 -36.721 7.530 1.00 95.31 485 HIS A CA 1
ATOM 3530 C C . HIS A 1 485 ? 3.815 -36.687 6.704 1.00 95.31 485 HIS A C 1
ATOM 3532 O O . HIS A 1 485 ? 4.244 -37.704 6.145 1.00 95.31 485 HIS A O 1
ATOM 3538 N N . ILE A 1 486 ? 4.415 -35.502 6.626 1.00 95.12 486 ILE A N 1
ATOM 3539 C CA . ILE A 1 486 ? 5.723 -35.285 6.021 1.00 95.12 486 ILE A CA 1
ATOM 3540 C C . ILE A 1 486 ? 6.772 -35.589 7.080 1.00 95.12 486 ILE A C 1
ATOM 3542 O O . ILE A 1 486 ? 6.934 -34.846 8.039 1.00 95.12 486 ILE A O 1
ATOM 3546 N N . GLU A 1 487 ? 7.433 -36.726 6.914 1.00 93.50 487 GLU A N 1
ATOM 3547 C CA . GLU A 1 487 ? 8.632 -37.085 7.660 1.00 93.50 487 GLU A CA 1
ATOM 3548 C C . GLU A 1 487 ? 9.396 -38.099 6.806 1.00 93.50 487 GLU A C 1
ATOM 3550 O O . GLU A 1 487 ? 8.843 -39.121 6.366 1.00 93.50 487 GLU A O 1
ATOM 3555 N N . HIS A 1 488 ? 10.673 -37.833 6.551 1.00 91.94 488 HIS A N 1
ATOM 3556 C CA . HIS A 1 488 ? 11.471 -38.722 5.729 1.00 91.94 488 HIS A CA 1
ATOM 3557 C C . HIS A 1 488 ? 11.661 -40.084 6.427 1.00 91.94 488 HIS A C 1
ATOM 3559 O O . HIS A 1 488 ? 12.022 -40.192 7.598 1.00 91.94 488 HIS A O 1
ATOM 3565 N N . ALA A 1 489 ? 11.527 -41.184 5.686 1.00 91.69 489 ALA A N 1
ATOM 3566 C CA . ALA A 1 489 ? 11.704 -42.550 6.183 1.00 91.69 489 ALA A CA 1
ATOM 3567 C C . ALA A 1 489 ? 13.124 -42.872 6.693 1.00 91.69 489 ALA A C 1
ATOM 3569 O O . ALA A 1 489 ? 13.324 -43.832 7.443 1.00 91.69 489 ALA A O 1
ATOM 3570 N N . ARG A 1 490 ? 14.138 -42.082 6.316 1.00 88.62 490 ARG A N 1
ATOM 3571 C CA . ARG A 1 490 ? 15.552 -42.339 6.615 1.00 88.62 490 ARG A CA 1
ATOM 3572 C C . ARG A 1 490 ? 16.130 -41.205 7.438 1.00 88.62 490 ARG A C 1
ATOM 3574 O O . ARG A 1 490 ? 15.930 -40.041 7.117 1.00 88.62 490 ARG A O 1
ATOM 3581 N N . THR A 1 491 ? 16.912 -41.570 8.449 1.00 85.69 491 THR A N 1
ATOM 3582 C CA . THR A 1 491 ? 17.772 -40.633 9.181 1.00 85.69 491 THR A CA 1
ATOM 3583 C C . THR A 1 491 ? 18.780 -40.006 8.223 1.00 85.69 491 THR A C 1
ATOM 3585 O O . THR A 1 491 ? 19.349 -40.749 7.417 1.00 85.69 491 THR A O 1
ATOM 3588 N N . SER A 1 492 ? 19.083 -38.713 8.365 1.00 79.88 492 SER A N 1
ATOM 3589 C CA . SER A 1 492 ? 20.137 -38.085 7.553 1.00 79.88 492 SER A CA 1
ATOM 3590 C C . SER A 1 492 ? 21.479 -38.818 7.696 1.00 79.88 492 SER A C 1
ATOM 3592 O O . SER A 1 492 ? 21.966 -39.061 8.807 1.00 79.88 492 SER A O 1
ATOM 3594 N N . ASP A 1 493 ? 22.078 -39.177 6.560 1.00 73.75 493 ASP A N 1
ATOM 3595 C CA . ASP A 1 493 ? 23.459 -39.646 6.441 1.00 73.75 493 ASP A CA 1
ATOM 3596 C C . ASP A 1 493 ? 24.416 -38.535 5.969 1.00 73.75 493 ASP A C 1
ATOM 3598 O O . ASP A 1 493 ? 25.626 -38.766 5.848 1.00 73.75 493 ASP A O 1
ATOM 3602 N N . LEU A 1 494 ? 23.898 -37.318 5.765 1.00 76.31 494 LEU A N 1
ATOM 3603 C CA . LEU A 1 494 ? 24.673 -36.167 5.327 1.00 76.31 494 LEU A CA 1
ATOM 3604 C C . LEU A 1 494 ? 25.556 -35.634 6.454 1.00 76.31 494 LEU A C 1
ATOM 3606 O O . LEU A 1 494 ? 25.122 -35.330 7.568 1.00 76.31 494 LEU A O 1
ATOM 3610 N N . SER A 1 495 ? 26.843 -35.477 6.151 1.00 72.62 495 SER A N 1
ATOM 3611 C CA . SER A 1 495 ? 27.794 -34.883 7.084 1.00 72.62 495 SER A CA 1
ATOM 3612 C C . SER A 1 495 ? 27.476 -33.403 7.300 1.00 72.62 495 SER A C 1
ATOM 3614 O O . SER A 1 495 ? 27.648 -32.610 6.381 1.00 72.62 495 SER A O 1
ATOM 3616 N N . GLY A 1 496 ? 27.093 -33.029 8.520 1.00 71.94 496 GLY A N 1
ATOM 3617 C CA . GLY A 1 496 ? 26.824 -31.634 8.894 1.00 71.94 496 GLY A CA 1
ATOM 3618 C C . GLY A 1 496 ? 25.361 -31.351 9.220 1.00 71.94 496 GLY A C 1
ATOM 3619 O O . GLY A 1 496 ? 25.098 -30.421 9.975 1.00 71.94 496 GLY A O 1
ATOM 3620 N N . VAL A 1 497 ? 24.439 -32.205 8.774 1.00 75.69 497 VAL A N 1
ATOM 3621 C CA . VAL A 1 497 ? 23.030 -32.145 9.173 1.00 75.69 497 VAL A CA 1
ATOM 3622 C C . VAL A 1 497 ? 22.882 -32.818 10.535 1.00 75.69 497 VAL A C 1
ATOM 3624 O O . VAL A 1 497 ? 23.385 -33.921 10.773 1.00 75.69 497 VAL A O 1
ATOM 3627 N N . SER A 1 498 ? 22.235 -32.142 11.482 1.00 74.31 498 SER A N 1
ATOM 3628 C CA . SER A 1 498 ? 21.988 -32.742 12.793 1.00 74.31 498 SER A CA 1
ATOM 3629 C C . SER A 1 498 ? 20.977 -33.884 12.657 1.00 74.31 498 SER A C 1
ATOM 3631 O O . SER A 1 498 ? 19.989 -33.733 11.951 1.00 74.31 498 SER A O 1
ATOM 3633 N N . GLN A 1 499 ? 21.153 -34.997 13.381 1.00 72.44 499 GLN A N 1
ATOM 3634 C CA . GLN A 1 499 ? 20.136 -36.066 13.410 1.00 72.44 499 GLN A CA 1
ATOM 3635 C C . GLN A 1 499 ? 18.746 -35.562 13.835 1.00 72.44 499 GLN A C 1
ATOM 3637 O O . GLN A 1 499 ? 17.764 -36.230 13.562 1.00 72.44 499 GLN A O 1
ATOM 3642 N N . GLY A 1 500 ? 18.660 -34.411 14.508 1.00 75.50 500 GLY A N 1
ATOM 3643 C CA . GLY A 1 500 ? 17.387 -33.799 14.881 1.00 75.50 500 GLY A CA 1
ATOM 3644 C C . GLY A 1 500 ? 16.667 -33.057 13.751 1.00 75.50 500 GLY A C 1
ATOM 3645 O O . GLY A 1 500 ? 15.490 -32.797 13.923 1.00 75.50 500 GLY A O 1
ATOM 3646 N N . ALA A 1 501 ? 17.346 -32.727 12.647 1.00 77.12 501 ALA A N 1
ATOM 3647 C CA . ALA A 1 501 ? 16.741 -32.080 11.473 1.00 77.12 501 ALA A CA 1
ATOM 3648 C C . ALA A 1 501 ? 16.161 -33.096 10.479 1.00 77.12 501 ALA A C 1
ATOM 3650 O O . ALA A 1 501 ? 15.389 -32.762 9.607 1.00 77.12 501 ALA A O 1
ATOM 3651 N N . ARG A 1 502 ? 16.562 -34.364 10.594 1.00 83.69 502 ARG A N 1
ATOM 3652 C CA . ARG A 1 502 ? 15.974 -35.466 9.832 1.00 83.69 502 ARG A CA 1
ATOM 3653 C C . ARG A 1 502 ? 16.061 -36.726 10.685 1.00 83.69 502 ARG A C 1
ATOM 3655 O O . ARG A 1 502 ? 16.987 -37.537 10.506 1.00 83.69 502 ARG A O 1
ATOM 3662 N N . PRO A 1 503 ? 15.173 -36.844 11.688 1.00 81.88 503 PRO A N 1
ATOM 3663 C CA . PRO A 1 503 ? 15.201 -37.934 12.657 1.00 81.88 503 PRO A CA 1
ATOM 3664 C C . PRO A 1 503 ? 14.960 -39.295 12.006 1.00 81.88 503 PRO A C 1
ATOM 3666 O O . PRO A 1 503 ? 15.446 -40.301 12.529 1.00 81.88 503 PRO A O 1
ATOM 3669 N N . GLY A 1 504 ? 14.310 -39.325 10.841 1.00 83.06 504 GLY A N 1
ATOM 3670 C CA . GLY A 1 504 ? 13.985 -40.552 10.136 1.00 83.06 504 GLY A CA 1
ATOM 3671 C C . GLY A 1 504 ? 12.866 -41.346 10.814 1.00 83.06 504 GLY A C 1
ATOM 3672 O O . GLY A 1 504 ? 12.581 -41.173 11.994 1.00 83.06 504 GLY A O 1
ATOM 3673 N N . GLY A 1 505 ? 12.316 -42.329 10.101 1.00 84.88 505 GLY A N 1
ATOM 3674 C CA . GLY A 1 505 ? 11.258 -43.199 10.628 1.00 84.88 505 GLY A CA 1
ATOM 3675 C C . GLY A 1 505 ? 9.840 -42.780 10.244 1.00 84.88 505 GLY A C 1
ATOM 3676 O O . GLY A 1 505 ? 8.903 -43.488 10.619 1.00 84.88 505 GLY A O 1
ATOM 3677 N N . GLY A 1 506 ? 9.707 -41.708 9.461 1.00 88.88 506 GLY A N 1
ATOM 3678 C CA . GLY A 1 506 ? 8.472 -41.345 8.779 1.00 88.88 506 GLY A CA 1
ATOM 3679 C C . GLY A 1 506 ? 8.116 -42.280 7.621 1.00 88.88 506 GLY A C 1
ATOM 3680 O O . GLY A 1 506 ? 8.738 -43.328 7.416 1.00 88.88 506 GLY A O 1
ATOM 3681 N N . GLN A 1 507 ? 7.075 -41.914 6.876 1.00 94.31 507 GLN A N 1
ATOM 3682 C CA . GLN A 1 507 ? 6.486 -42.770 5.841 1.00 94.31 507 GLN A CA 1
ATOM 3683 C C . GLN A 1 507 ? 6.988 -42.495 4.420 1.00 94.31 507 GLN A C 1
ATOM 3685 O O . GLN A 1 507 ? 6.760 -43.339 3.559 1.00 94.31 507 GLN A O 1
ATOM 3690 N N . LEU A 1 508 ? 7.668 -41.366 4.185 1.00 96.25 508 LEU A N 1
ATOM 3691 C CA . LEU A 1 508 ? 8.028 -40.921 2.837 1.00 96.25 508 LEU A CA 1
ATOM 3692 C C . LEU A 1 508 ? 9.472 -41.292 2.470 1.00 96.25 508 LEU A C 1
ATOM 3694 O O . LEU A 1 508 ? 10.423 -40.951 3.181 1.00 96.25 508 LEU A O 1
ATOM 3698 N N . ASP A 1 509 ? 9.667 -41.970 1.346 1.00 95.88 509 ASP A N 1
ATOM 3699 C CA . ASP A 1 509 ? 10.962 -42.081 0.673 1.00 95.88 509 ASP A CA 1
ATOM 3700 C C . ASP A 1 509 ? 11.034 -41.047 -0.469 1.00 95.88 509 ASP A C 1
ATOM 3702 O O . ASP A 1 509 ? 10.049 -40.772 -1.151 1.00 95.88 509 ASP A O 1
ATOM 3706 N N . ALA A 1 510 ? 12.224 -40.490 -0.717 1.00 95.12 510 ALA A N 1
ATOM 3707 C CA . ALA A 1 510 ? 12.462 -39.638 -1.882 1.00 95.12 510 ALA A CA 1
ATOM 3708 C C . ALA A 1 510 ? 12.001 -40.333 -3.180 1.00 95.12 510 ALA A C 1
ATOM 3710 O O . ALA A 1 510 ? 12.426 -41.459 -3.475 1.00 95.12 510 ALA A O 1
ATOM 3711 N N . GLY A 1 511 ? 11.166 -39.644 -3.958 1.00 95.25 511 GLY A N 1
ATOM 3712 C CA . GLY A 1 511 ? 10.520 -40.159 -5.163 1.00 95.25 511 GLY A CA 1
ATOM 3713 C C . GLY A 1 511 ? 9.102 -40.697 -4.954 1.00 95.25 511 GLY A C 1
ATOM 3714 O O . GLY A 1 511 ? 8.493 -41.128 -5.932 1.00 95.25 511 GLY A O 1
ATOM 3715 N N . ASP A 1 512 ? 8.566 -40.686 -3.731 1.00 97.44 512 ASP A N 1
ATOM 3716 C CA . ASP A 1 512 ? 7.142 -40.942 -3.509 1.00 97.44 512 ASP A CA 1
ATOM 3717 C C . ASP A 1 512 ? 6.302 -39.864 -4.206 1.00 97.44 512 ASP A C 1
ATOM 3719 O O . ASP A 1 512 ? 6.624 -38.675 -4.162 1.00 97.44 512 ASP A O 1
ATOM 3723 N N . THR A 1 513 ? 5.238 -40.291 -4.886 1.00 97.12 513 THR A N 1
ATOM 3724 C CA . THR A 1 513 ? 4.429 -39.436 -5.764 1.00 97.12 513 THR A CA 1
ATOM 3725 C C . THR A 1 513 ? 2.950 -39.540 -5.443 1.00 97.12 513 THR A C 1
ATOM 3727 O O . THR A 1 513 ? 2.470 -40.596 -5.027 1.00 97.12 513 THR A O 1
ATOM 3730 N N . VAL A 1 514 ? 2.234 -38.444 -5.675 1.00 97.69 514 VAL A N 1
ATOM 3731 C CA . VAL A 1 514 ? 0.772 -38.384 -5.675 1.00 97.69 514 VAL A CA 1
ATOM 3732 C C . VAL A 1 514 ? 0.338 -37.614 -6.914 1.00 97.69 514 VAL A C 1
ATOM 3734 O O . VAL A 1 514 ? 0.771 -36.478 -7.125 1.00 97.69 514 VAL A O 1
ATOM 3737 N N . SER A 1 515 ? -0.506 -38.231 -7.735 1.00 97.25 515 SER A N 1
ATOM 3738 C CA . SER A 1 515 ? -1.140 -37.559 -8.868 1.00 97.25 515 SER A CA 1
ATOM 3739 C C . SER A 1 515 ? -2.432 -36.882 -8.413 1.00 97.25 515 SER A C 1
ATOM 3741 O O . SER A 1 515 ? -3.130 -37.386 -7.530 1.00 97.25 515 SER A O 1
ATOM 3743 N N . LEU A 1 516 ? -2.791 -35.741 -9.004 1.00 96.69 516 LEU A N 1
ATOM 3744 C CA . LEU A 1 516 ? -4.048 -35.067 -8.662 1.00 96.69 516 LEU A CA 1
ATOM 3745 C C . LEU A 1 516 ? -5.257 -35.944 -9.000 1.00 96.69 516 LEU A C 1
ATOM 3747 O O . LEU A 1 516 ? -6.242 -35.930 -8.262 1.00 96.69 516 LEU A O 1
ATOM 3751 N N . SER A 1 517 ? -5.167 -36.770 -10.043 1.00 96.62 517 SER A N 1
ATOM 3752 C CA . SER A 1 517 ? -6.212 -37.742 -10.385 1.00 96.62 517 SER A CA 1
ATOM 3753 C C . SER A 1 517 ? -6.440 -38.839 -9.330 1.00 96.62 517 SER A C 1
ATOM 3755 O O . SER A 1 517 ? -7.489 -39.486 -9.351 1.00 96.62 517 SER A O 1
ATOM 3757 N N . ASP A 1 518 ? -5.519 -39.024 -8.375 1.00 97.06 518 ASP A N 1
ATOM 3758 C CA . ASP A 1 518 ? -5.725 -39.892 -7.207 1.00 97.06 518 ASP A CA 1
ATOM 3759 C C . ASP A 1 518 ? -6.502 -39.184 -6.077 1.00 97.06 518 ASP A C 1
ATOM 3761 O O . ASP A 1 518 ? -7.106 -39.847 -5.228 1.00 97.06 518 ASP A O 1
ATOM 3765 N N . LEU A 1 519 ? -6.494 -37.844 -6.053 1.00 96.94 519 LEU A N 1
ATOM 3766 C CA . LEU A 1 519 ? -7.098 -37.010 -5.003 1.00 96.94 519 LEU A CA 1
ATOM 3767 C C . LEU A 1 519 ? -8.472 -36.438 -5.382 1.00 96.94 519 LEU A C 1
ATOM 3769 O O . LEU A 1 519 ? -9.285 -36.138 -4.498 1.00 96.94 519 LEU A O 1
ATOM 3773 N N . TYR A 1 520 ? -8.718 -36.267 -6.678 1.00 96.81 520 TYR A N 1
ATOM 3774 C CA . TYR A 1 520 ? -9.901 -35.612 -7.228 1.00 96.81 520 TYR A CA 1
ATOM 3775 C C . TYR A 1 520 ? -10.687 -36.543 -8.148 1.00 96.81 520 TYR A C 1
ATOM 3777 O O . TYR A 1 520 ? -10.127 -37.396 -8.838 1.00 96.81 520 TYR A O 1
ATOM 3785 N N . ASP A 1 521 ? -12.008 -36.366 -8.187 1.00 96.44 521 ASP A N 1
ATOM 3786 C CA . ASP A 1 521 ? -12.833 -37.102 -9.140 1.00 96.44 521 ASP A CA 1
ATOM 3787 C C . ASP A 1 521 ? -12.520 -36.637 -10.582 1.00 96.44 521 ASP A C 1
ATOM 3789 O O . ASP A 1 521 ? -12.285 -35.450 -10.806 1.00 96.44 521 ASP A O 1
ATOM 3793 N N . PRO A 1 522 ? -12.623 -37.503 -11.615 1.00 92.12 522 PRO A N 1
ATOM 3794 C CA . PRO A 1 522 ? -12.306 -37.141 -13.008 1.00 92.12 522 PRO A CA 1
ATOM 3795 C C . PRO A 1 522 ? -13.105 -35.979 -13.628 1.00 92.12 522 PRO A C 1
ATOM 3797 O O . PRO A 1 522 ? -12.875 -35.642 -14.783 1.00 92.12 522 PRO A O 1
ATOM 3800 N N . GLY A 1 523 ? -14.112 -35.444 -12.934 1.00 93.00 523 GLY A N 1
ATOM 3801 C CA . GLY A 1 523 ? -14.874 -34.266 -13.361 1.00 93.00 523 GLY A CA 1
ATOM 3802 C C . GLY A 1 523 ? -14.534 -32.990 -12.588 1.00 93.00 523 GLY A C 1
ATOM 3803 O O . GLY A 1 523 ? -15.184 -31.978 -12.825 1.00 93.00 523 GLY A O 1
ATOM 3804 N N . GLU A 1 524 ? -13.597 -33.055 -11.639 1.00 94.62 524 GLU A N 1
ATOM 3805 C CA . GLU A 1 524 ? -13.089 -31.902 -10.888 1.00 94.62 524 GLU A CA 1
ATOM 3806 C C . GLU A 1 524 ? -11.804 -31.326 -11.506 1.00 94.62 524 GLU A C 1
ATOM 3808 O O . GLU A 1 524 ? -11.482 -30.181 -11.208 1.00 94.62 524 GLU A O 1
ATOM 3813 N N . LEU A 1 525 ? -11.097 -32.094 -12.349 1.00 95.00 525 LEU A N 1
ATOM 3814 C CA . LEU A 1 525 ? -9.854 -31.690 -13.011 1.00 95.00 525 LEU A CA 1
ATOM 3815 C C . LEU A 1 525 ? -10.104 -31.360 -14.484 1.00 95.00 525 LEU A C 1
ATOM 3817 O O . LEU A 1 525 ? -10.533 -32.222 -15.255 1.00 95.00 525 LEU A O 1
ATOM 3821 N N . ASP A 1 526 ? -9.770 -30.137 -14.879 1.00 92.56 526 ASP A N 1
ATOM 3822 C CA . ASP A 1 526 ? -9.782 -29.694 -16.269 1.00 92.56 526 ASP A CA 1
ATOM 3823 C C . ASP A 1 526 ? -8.357 -29.383 -16.750 1.00 92.56 526 ASP A C 1
ATOM 3825 O O . ASP A 1 526 ? -7.561 -28.751 -16.059 1.00 92.56 526 ASP A O 1
ATOM 3829 N N . ALA A 1 527 ? -8.025 -29.791 -17.977 1.00 91.31 527 ALA A N 1
ATOM 3830 C CA . ALA A 1 527 ? -6.771 -29.393 -18.614 1.00 91.31 527 ALA A CA 1
ATOM 3831 C C . ALA A 1 527 ? -6.666 -27.860 -18.696 1.00 91.31 527 ALA A C 1
ATOM 3833 O O . ALA A 1 527 ? -7.583 -27.198 -19.191 1.00 91.31 527 ALA A O 1
ATOM 3834 N N . GLY A 1 528 ? -5.537 -27.301 -18.261 1.00 88.00 528 GLY A N 1
ATOM 3835 C CA . GLY A 1 528 ? -5.327 -25.856 -18.184 1.00 88.00 528 GLY A CA 1
ATOM 3836 C C . GLY A 1 528 ? -5.894 -25.192 -16.924 1.00 88.00 528 GLY A C 1
ATOM 3837 O O . GLY A 1 528 ? -5.736 -23.984 -16.771 1.00 88.00 528 GLY A O 1
ATOM 3838 N N . GLN A 1 529 ? -6.547 -25.938 -16.030 1.00 92.38 529 GLN A N 1
ATOM 3839 C CA . GLN A 1 529 ? -7.001 -25.417 -14.742 1.00 92.38 529 GLN A CA 1
ATOM 3840 C C . GLN A 1 529 ? -5.813 -25.180 -13.809 1.00 92.38 529 GLN A C 1
ATOM 3842 O O . GLN A 1 529 ? -4.898 -26.001 -13.736 1.00 92.38 529 GLN A O 1
ATOM 3847 N N . SER A 1 530 ? -5.845 -24.075 -13.069 1.00 92.56 530 SER A N 1
ATOM 3848 C CA . SER A 1 530 ? -4.826 -23.766 -12.073 1.00 92.56 530 SER A CA 1
ATOM 3849 C C . SER A 1 530 ? -5.062 -24.521 -10.765 1.00 92.56 530 SER A C 1
ATOM 3851 O O . SER A 1 530 ? -6.195 -24.821 -10.378 1.00 92.56 530 SER A O 1
ATOM 3853 N N . PHE A 1 531 ? -3.985 -24.805 -10.048 1.00 94.56 531 PHE A N 1
ATOM 3854 C CA . PHE A 1 531 ? -4.028 -25.347 -8.696 1.00 94.56 531 PHE A CA 1
ATOM 3855 C C . PHE A 1 531 ? -3.022 -24.618 -7.804 1.00 94.56 531 PHE A C 1
ATOM 3857 O O . PHE A 1 531 ? -2.232 -23.804 -8.267 1.00 94.56 531 PHE A O 1
ATOM 3864 N N . GLY A 1 532 ? -3.068 -24.877 -6.506 1.00 93.75 532 GLY A N 1
ATOM 3865 C CA . GLY A 1 532 ? -2.084 -24.362 -5.565 1.00 93.75 532 GLY A CA 1
ATOM 3866 C C . GLY A 1 532 ? -1.825 -25.358 -4.453 1.00 93.75 532 GLY A C 1
ATOM 3867 O O . GLY A 1 532 ? -2.640 -26.243 -4.187 1.00 93.75 532 GLY A O 1
ATOM 3868 N N . LEU A 1 533 ? -0.673 -25.228 -3.807 1.00 95.69 533 LEU A N 1
ATOM 3869 C CA . LEU A 1 533 ? -0.302 -26.051 -2.661 1.00 95.69 533 LEU A CA 1
ATOM 3870 C C . LEU A 1 533 ? -0.402 -25.241 -1.368 1.00 95.69 533 LEU A C 1
ATOM 3872 O O . LEU A 1 533 ? -0.303 -24.009 -1.375 1.00 95.69 533 LEU A O 1
ATOM 3876 N N . PHE A 1 534 ? -0.589 -25.942 -0.255 1.00 95.75 534 PHE A N 1
ATOM 3877 C CA . PHE A 1 534 ? -0.483 -25.369 1.080 1.00 95.75 534 PHE A CA 1
ATOM 3878 C C . PHE A 1 534 ? 0.201 -26.339 2.039 1.00 95.75 534 PHE A C 1
ATOM 3880 O O . PHE A 1 534 ? 0.013 -27.552 1.951 1.00 95.75 534 PHE A O 1
ATOM 3887 N N . LEU A 1 535 ? 0.964 -25.798 2.978 1.00 95.62 535 LEU A N 1
ATOM 3888 C CA . LEU A 1 535 ? 1.584 -26.528 4.072 1.00 95.62 535 LEU A CA 1
ATOM 3889 C C . LEU A 1 535 ? 0.857 -26.200 5.376 1.00 95.62 535 LEU A C 1
ATOM 3891 O O . LEU A 1 535 ? 0.534 -25.044 5.632 1.00 95.62 535 LEU A O 1
ATOM 3895 N N . ILE A 1 536 ? 0.621 -27.208 6.210 1.00 94.88 536 ILE A N 1
ATOM 3896 C CA . ILE A 1 536 ? 0.198 -27.036 7.601 1.00 94.88 536 ILE A CA 1
ATOM 3897 C C . ILE A 1 536 ? 1.421 -27.296 8.472 1.00 94.88 536 ILE A C 1
ATOM 3899 O O . ILE A 1 536 ? 1.801 -28.455 8.685 1.00 94.88 536 ILE A O 1
ATOM 3903 N N . ALA A 1 537 ? 2.039 -26.225 8.959 1.00 91.88 537 ALA A N 1
ATOM 3904 C CA . ALA A 1 537 ? 3.243 -26.296 9.772 1.00 91.88 537 ALA A CA 1
ATOM 3905 C C . ALA A 1 537 ? 2.976 -27.074 11.069 1.00 91.88 537 ALA A C 1
ATOM 3907 O O . ALA A 1 537 ? 2.141 -26.680 11.902 1.00 91.88 537 ALA A O 1
ATOM 3908 N N . ASP A 1 538 ? 3.699 -28.187 11.239 1.00 92.00 538 ASP A N 1
ATOM 3909 C CA . ASP A 1 538 ? 3.533 -29.124 12.360 1.00 92.00 538 ASP A CA 1
ATOM 3910 C C . ASP A 1 538 ? 2.108 -29.723 12.449 1.00 92.00 538 ASP A C 1
ATOM 3912 O O . ASP A 1 538 ? 1.607 -30.076 13.520 1.00 92.00 538 ASP A O 1
ATOM 3916 N N . GLY A 1 539 ? 1.410 -29.802 11.311 1.00 94.25 539 GLY A N 1
ATOM 3917 C CA . GLY A 1 539 ? 0.009 -30.208 11.243 1.00 94.25 539 GLY A CA 1
ATOM 3918 C C . GLY A 1 539 ? -0.255 -31.640 11.717 1.00 94.25 539 GLY A C 1
ATOM 3919 O O . GLY A 1 539 ? -1.282 -31.884 12.350 1.00 94.25 539 GLY A O 1
ATOM 3920 N N . ALA A 1 540 ? 0.652 -32.588 11.475 1.00 94.69 540 ALA A N 1
ATOM 3921 C CA . ALA A 1 540 ? 0.436 -33.991 11.830 1.00 94.69 540 ALA A CA 1
ATOM 3922 C C . ALA A 1 540 ? 0.540 -34.223 13.346 1.00 94.69 540 ALA A C 1
ATOM 3924 O O . ALA A 1 540 ? -0.103 -35.126 13.881 1.00 94.69 540 ALA A O 1
ATOM 3925 N N . SER A 1 541 ? 1.311 -33.392 14.056 1.00 93.38 541 SER A N 1
ATOM 3926 C CA . SER A 1 541 ? 1.448 -33.484 15.514 1.00 93.38 541 SER A CA 1
ATOM 3927 C C . SER A 1 541 ? 0.339 -32.732 16.265 1.00 93.38 541 SER A C 1
ATOM 3929 O O . SER A 1 541 ? -0.027 -33.122 17.380 1.00 93.38 541 SER A O 1
ATOM 3931 N N . LYS A 1 542 ? -0.213 -31.671 15.655 1.00 95.06 542 LYS A N 1
ATOM 3932 C CA . LYS A 1 542 ? -1.263 -30.821 16.241 1.00 95.06 542 LYS A CA 1
ATOM 3933 C C . LYS A 1 542 ? -2.681 -31.343 16.010 1.00 95.06 542 LYS A C 1
ATOM 3935 O O . LYS A 1 542 ? -3.572 -31.051 16.802 1.00 95.06 542 LYS A O 1
ATOM 3940 N N . ASN A 1 543 ? -2.909 -32.132 14.963 1.00 96.50 543 ASN A N 1
ATOM 3941 C CA . ASN A 1 543 ? -4.239 -32.632 14.617 1.00 96.50 543 ASN A CA 1
ATOM 3942 C C . ASN A 1 543 ? -4.411 -34.122 14.953 1.00 96.50 543 ASN A C 1
ATOM 3944 O O . ASN A 1 543 ? -3.448 -34.875 15.075 1.00 96.50 543 ASN A O 1
ATOM 3948 N N . ASP A 1 544 ? -5.663 -34.569 15.112 1.00 94.38 544 ASP A N 1
ATOM 3949 C CA . ASP A 1 544 ? -5.961 -36.004 15.213 1.00 94.38 544 ASP A CA 1
ATOM 3950 C C . ASP A 1 544 ? -5.537 -36.692 13.909 1.00 94.38 544 ASP A C 1
ATOM 3952 O O . ASP A 1 544 ? -5.870 -36.213 12.826 1.00 94.38 544 ASP A O 1
ATOM 3956 N N . SER A 1 545 ? -4.851 -37.834 13.998 1.00 87.81 545 SER A N 1
ATOM 3957 C CA . SER A 1 545 ? -4.369 -38.558 12.816 1.00 87.81 545 SER A CA 1
ATOM 3958 C C . SER A 1 545 ? -5.490 -38.971 11.859 1.00 87.81 545 SER A C 1
ATOM 3960 O O . SER A 1 545 ? -5.227 -39.205 10.692 1.00 87.81 545 SER A O 1
ATOM 3962 N N . ASN A 1 546 ? -6.736 -39.071 12.337 1.00 92.12 546 ASN A N 1
ATOM 3963 C CA . ASN A 1 546 ? -7.898 -39.405 11.510 1.00 92.12 546 ASN A CA 1
ATOM 3964 C C . ASN A 1 546 ? -8.676 -38.162 11.039 1.00 92.12 546 ASN A C 1
ATOM 3966 O O . ASN A 1 546 ? -9.729 -38.311 10.411 1.00 92.12 546 ASN A O 1
ATOM 3970 N N . LEU A 1 547 ? -8.228 -36.941 11.372 1.00 94.00 547 LEU A N 1
ATOM 3971 C CA . LEU A 1 547 ? -8.911 -35.705 10.973 1.00 94.00 547 LEU A CA 1
ATOM 3972 C C . LEU A 1 547 ? -9.009 -35.619 9.447 1.00 94.00 547 LEU A C 1
ATOM 3974 O O . LEU A 1 547 ? -10.058 -35.271 8.913 1.00 94.00 547 LEU A O 1
ATOM 3978 N N . PHE A 1 548 ? -7.940 -36.004 8.753 1.00 94.38 548 PHE A N 1
ATOM 3979 C CA . PHE A 1 548 ? -7.846 -35.929 7.297 1.00 94.38 548 PHE A CA 1
ATOM 3980 C C . PHE A 1 548 ? -8.427 -37.157 6.572 1.00 94.38 548 PHE A C 1
ATOM 3982 O O . PHE A 1 548 ? -8.693 -37.086 5.376 1.00 94.38 548 PHE A O 1
ATOM 3989 N N . ASP A 1 549 ? -8.729 -38.242 7.294 1.00 93.31 549 ASP A N 1
ATOM 3990 C CA . ASP A 1 549 ? -9.265 -39.496 6.734 1.00 93.31 549 ASP A CA 1
ATOM 3991 C C . ASP A 1 549 ? -10.772 -39.450 6.416 1.00 93.31 549 ASP A C 1
ATOM 3993 O O . ASP A 1 549 ? -11.352 -40.411 5.897 1.00 93.31 549 ASP A O 1
ATOM 3997 N N . SER A 1 550 ? -11.469 -38.377 6.796 1.00 92.88 550 SER A N 1
ATOM 3998 C CA . SER A 1 550 ? -12.925 -38.285 6.662 1.00 92.88 550 SER A CA 1
ATOM 3999 C C . SER A 1 550 ? -13.403 -36.856 6.429 1.00 92.88 550 SER A C 1
ATOM 4001 O O . SER A 1 550 ? -12.673 -35.906 6.671 1.00 92.88 550 SER A O 1
ATOM 4003 N N . GLY A 1 551 ? -14.660 -36.687 6.006 1.00 94.19 551 GLY A N 1
ATOM 4004 C CA . GLY A 1 551 ? -15.241 -35.360 5.773 1.00 94.19 551 GLY A CA 1
ATOM 4005 C C . GLY A 1 551 ? -14.680 -34.681 4.522 1.00 94.19 551 GLY A C 1
ATOM 4006 O O . GLY A 1 551 ? -14.341 -35.350 3.548 1.00 94.19 551 GLY A O 1
ATOM 4007 N N . ARG A 1 552 ? -14.643 -33.347 4.532 1.00 95.38 552 ARG A N 1
ATOM 4008 C CA . ARG A 1 552 ? -13.982 -32.527 3.506 1.00 95.38 552 ARG A CA 1
ATOM 4009 C C . ARG A 1 552 ? -13.235 -31.375 4.162 1.00 95.38 552 ARG A C 1
ATOM 4011 O O . ARG A 1 552 ? -13.618 -30.947 5.246 1.00 95.38 552 ARG A O 1
ATOM 4018 N N . LEU A 1 553 ? -12.242 -30.827 3.478 1.00 96.50 553 LEU A N 1
ATOM 4019 C CA . LEU A 1 553 ? -11.593 -29.590 3.893 1.00 96.50 553 LEU A CA 1
ATOM 4020 C C . LEU A 1 553 ? -12.250 -28.376 3.220 1.00 96.50 553 LEU A C 1
ATOM 4022 O O . LEU A 1 553 ? -12.881 -28.492 2.162 1.00 96.50 553 LEU A O 1
ATOM 4026 N N . ALA A 1 554 ? -12.118 -27.210 3.843 1.00 94.50 554 ALA A N 1
ATOM 4027 C CA . ALA A 1 554 ? -12.541 -25.930 3.292 1.00 94.50 554 ALA A CA 1
ATOM 4028 C C . ALA A 1 554 ? -11.712 -24.792 3.881 1.00 94.50 554 ALA A C 1
ATOM 4030 O O . ALA A 1 554 ? -11.428 -24.804 5.077 1.00 94.50 554 ALA A O 1
ATOM 4031 N N . PHE A 1 555 ? -11.376 -23.798 3.067 1.00 93.19 555 PHE A N 1
ATOM 4032 C CA . PHE A 1 555 ? -10.879 -22.531 3.588 1.00 93.19 555 PHE A CA 1
ATOM 4033 C C . PHE A 1 555 ? -12.044 -21.648 4.063 1.00 93.19 555 PHE A C 1
ATOM 4035 O O . PHE A 1 555 ? -13.193 -21.875 3.681 1.00 93.19 555 PHE A O 1
ATOM 4042 N N . GLY A 1 556 ? -11.767 -20.686 4.943 1.00 87.69 556 GLY A N 1
ATOM 4043 C CA . GLY A 1 556 ? -12.760 -19.744 5.458 1.00 87.69 556 GLY A CA 1
ATOM 4044 C C . GLY A 1 556 ? -12.155 -18.634 6.318 1.00 87.69 556 GLY A C 1
ATOM 4045 O O . GLY A 1 556 ? -10.956 -18.627 6.611 1.00 87.69 556 GLY A O 1
ATOM 4046 N N . HIS A 1 557 ? -12.997 -17.704 6.771 1.00 81.00 557 HIS A N 1
ATOM 4047 C CA . HIS A 1 557 ? -12.559 -16.522 7.519 1.00 81.00 557 HIS A CA 1
ATOM 4048 C C . HIS A 1 557 ? -12.716 -16.696 9.036 1.00 81.00 557 HIS A C 1
ATOM 4050 O O . HIS A 1 557 ? -13.767 -16.447 9.627 1.00 81.00 557 HIS A O 1
ATOM 4056 N N . GLY A 1 558 ? -11.621 -17.047 9.711 1.00 74.56 558 GLY A N 1
ATOM 4057 C CA . GLY A 1 558 ? -11.443 -16.772 11.140 1.00 74.56 558 GLY A CA 1
ATOM 4058 C C . GLY A 1 558 ? -12.162 -17.699 12.131 1.00 74.56 558 GLY A C 1
ATOM 4059 O O . GLY A 1 558 ? -11.500 -18.208 13.042 1.00 74.56 558 GLY A O 1
ATOM 4060 N N . THR A 1 559 ? -13.477 -17.902 11.992 1.00 77.19 559 THR A N 1
ATOM 4061 C CA . THR A 1 559 ? -14.338 -18.571 12.990 1.00 77.19 559 THR A CA 1
ATOM 4062 C C . THR A 1 559 ? -15.156 -19.728 12.398 1.00 77.19 559 THR A C 1
ATOM 4064 O O . THR A 1 559 ? -15.553 -19.651 11.240 1.00 77.19 559 THR A O 1
ATOM 4067 N N . PRO A 1 560 ? -15.440 -20.809 13.151 1.00 76.25 560 PRO A N 1
ATOM 4068 C CA . PRO A 1 560 ? -16.301 -21.894 12.669 1.00 76.25 560 PRO A CA 1
ATOM 4069 C C . PRO A 1 560 ? -17.683 -21.394 12.215 1.00 76.25 560 PRO A C 1
ATOM 4071 O O . PRO A 1 560 ? -18.291 -20.553 12.877 1.00 76.25 560 PRO A O 1
ATOM 4074 N N . GLY A 1 561 ? -18.194 -21.941 11.114 1.00 75.25 561 GLY A N 1
ATOM 4075 C CA . GLY A 1 561 ? -19.394 -21.486 10.404 1.00 75.25 561 GLY A CA 1
ATOM 4076 C C . GLY A 1 561 ? -19.108 -20.484 9.278 1.00 75.25 561 GLY A C 1
ATOM 4077 O O . GLY A 1 561 ? -20.049 -19.911 8.723 1.00 75.25 561 GLY A O 1
ATOM 4078 N N . SER A 1 562 ? -17.828 -20.260 8.962 1.00 73.50 562 SER A N 1
ATOM 4079 C CA . SER A 1 562 ? -17.353 -19.343 7.916 1.00 73.50 562 SER A CA 1
ATOM 4080 C C . SER A 1 562 ? -16.631 -20.049 6.767 1.00 73.50 562 SER A C 1
ATOM 4082 O O . SER A 1 562 ? -15.946 -19.381 5.993 1.00 73.50 562 SER A O 1
ATOM 4084 N N . ALA A 1 563 ? -16.769 -21.376 6.641 1.00 71.94 563 ALA A N 1
ATOM 4085 C CA . ALA A 1 563 ? -16.242 -22.124 5.505 1.00 71.94 563 ALA A CA 1
ATOM 4086 C C . ALA A 1 563 ? -16.996 -21.750 4.215 1.00 71.94 563 ALA A C 1
ATOM 4088 O O . ALA A 1 563 ? -17.919 -22.441 3.770 1.00 71.94 563 ALA A O 1
ATOM 4089 N N . TYR A 1 564 ? -16.605 -20.626 3.631 1.00 75.25 564 TYR A N 1
ATOM 4090 C CA . TYR A 1 564 ? -17.052 -20.135 2.340 1.00 75.25 564 TYR A CA 1
ATOM 4091 C C . TYR A 1 564 ? -15.893 -20.224 1.347 1.00 75.25 564 TYR A C 1
ATOM 4093 O O . TYR A 1 564 ? -14.735 -20.256 1.764 1.00 75.25 564 TYR A O 1
ATOM 4101 N N . PRO A 1 565 ? -16.184 -20.299 0.040 1.00 74.19 565 PRO A N 1
ATOM 4102 C CA . PRO A 1 565 ? -15.139 -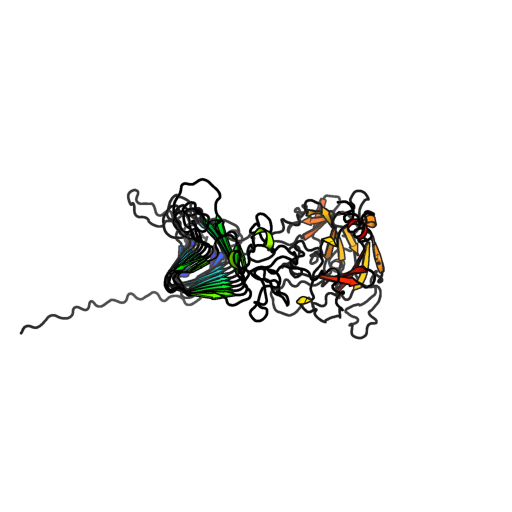20.201 -0.965 1.00 74.19 565 PRO A CA 1
ATOM 4103 C C . PRO A 1 565 ? -14.329 -18.919 -0.740 1.00 74.19 565 PRO A C 1
ATOM 4105 O O . PRO A 1 565 ? -14.917 -17.866 -0.502 1.00 74.19 565 PRO A O 1
ATOM 4108 N N . VAL A 1 566 ? -13.005 -19.041 -0.763 1.00 74.31 566 VAL A N 1
ATOM 4109 C CA . VAL A 1 566 ? -12.084 -17.906 -0.648 1.00 74.31 566 VAL A CA 1
ATOM 4110 C C . VAL A 1 566 ? -11.723 -17.491 -2.062 1.00 74.31 566 VAL A C 1
ATOM 4112 O O . VAL A 1 566 ? -11.256 -18.330 -2.829 1.00 74.31 566 VAL A O 1
ATOM 4115 N N . ASP A 1 567 ? -11.980 -16.240 -2.413 1.00 75.94 567 ASP A N 1
ATOM 4116 C CA . ASP A 1 567 ? -11.560 -15.660 -3.687 1.00 75.94 567 ASP A CA 1
ATOM 4117 C C . ASP A 1 567 ? -10.090 -15.215 -3.576 1.00 75.94 567 ASP A C 1
ATOM 4119 O O . ASP A 1 567 ? -9.723 -14.587 -2.581 1.00 75.94 567 ASP A O 1
ATOM 4123 N N . PHE A 1 568 ? -9.241 -15.593 -4.543 1.00 65.31 568 PHE A N 1
ATOM 4124 C CA . PHE A 1 568 ? -7.817 -15.216 -4.583 1.00 65.31 568 PHE A CA 1
ATOM 4125 C C . PHE A 1 568 ? -7.612 -13.698 -4.641 1.00 65.31 568 PHE A C 1
ATOM 4127 O O . PHE A 1 568 ? -6.570 -13.235 -4.185 1.00 65.31 568 PHE A O 1
ATOM 4134 N N . ASP A 1 569 ? -8.564 -12.940 -5.195 1.00 65.75 569 ASP A N 1
ATOM 4135 C CA . ASP A 1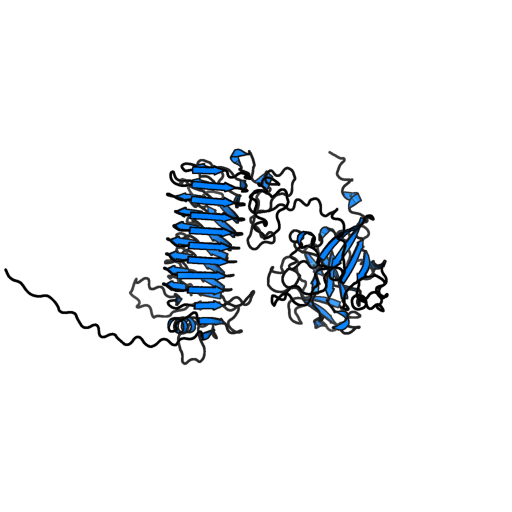 569 ? -8.440 -11.487 -5.369 1.00 65.75 569 ASP A CA 1
ATOM 4136 C C . ASP A 1 569 ? -9.051 -10.692 -4.196 1.00 65.75 569 ASP A C 1
ATOM 4138 O O . ASP A 1 569 ? -8.632 -9.567 -3.930 1.00 65.75 569 ASP A O 1
ATOM 4142 N N . ASP A 1 570 ? -10.011 -11.263 -3.455 1.00 62.38 570 ASP A N 1
ATOM 4143 C CA . ASP A 1 570 ? -10.719 -10.554 -2.372 1.00 62.38 570 ASP A CA 1
ATOM 4144 C C . ASP A 1 570 ? -10.025 -10.658 -1.003 1.00 62.38 570 ASP A C 1
ATOM 4146 O O . ASP A 1 570 ? -10.581 -10.190 -0.006 1.00 62.38 570 ASP A O 1
ATOM 4150 N N . VAL A 1 571 ? -8.840 -11.275 -0.894 1.00 55.88 571 VAL A N 1
ATOM 4151 C CA . VAL A 1 571 ? -8.071 -11.261 0.362 1.00 55.88 571 VAL A CA 1
ATOM 4152 C C . VAL A 1 571 ? -7.366 -9.907 0.452 1.00 55.88 571 VAL A C 1
ATOM 4154 O O . VAL A 1 571 ? -6.339 -9.718 -0.197 1.00 55.88 571 VAL A O 1
ATOM 4157 N N . PRO A 1 572 ? -7.868 -8.931 1.238 1.00 55.19 572 PRO A N 1
ATOM 4158 C CA . PRO A 1 572 ? -7.230 -7.627 1.299 1.00 55.19 572 PRO A CA 1
ATOM 4159 C C . PRO A 1 572 ? -5.843 -7.838 1.893 1.00 55.19 572 PRO A C 1
ATOM 4161 O O . PRO A 1 572 ? -5.747 -8.523 2.918 1.00 55.19 572 PRO A O 1
ATOM 4164 N N . LEU A 1 573 ? -4.823 -7.204 1.300 1.00 49.16 573 LEU A N 1
ATOM 4165 C CA . LEU A 1 573 ? -3.381 -7.344 1.580 1.00 49.16 573 LEU A CA 1
ATOM 4166 C C . LEU A 1 573 ? -2.972 -7.359 3.073 1.00 49.16 573 LEU A C 1
ATOM 4168 O O . LEU A 1 573 ? -1.835 -7.688 3.395 1.00 49.16 573 LEU A O 1
ATOM 4172 N N . TYR A 1 574 ? -3.875 -7.026 4.004 1.00 48.28 574 TYR A N 1
ATOM 4173 C CA . TYR A 1 574 ? -3.574 -6.831 5.419 1.00 48.28 574 TYR A CA 1
ATOM 4174 C C . TYR A 1 574 ? -4.617 -7.308 6.438 1.00 48.28 574 TYR A C 1
ATOM 4176 O O . TYR A 1 574 ? -4.493 -6.906 7.594 1.00 48.28 574 TYR A O 1
ATOM 4184 N N . SER A 1 575 ? -5.644 -8.107 6.100 1.00 56.34 575 SER A N 1
ATOM 4185 C CA . SER A 1 575 ? -6.668 -8.410 7.129 1.00 56.34 575 SER A CA 1
ATOM 4186 C C . SER A 1 575 ? -6.763 -9.841 7.651 1.00 56.34 575 SER A C 1
ATOM 4188 O O . SER A 1 575 ? -6.648 -9.967 8.864 1.00 56.34 575 SER A O 1
ATOM 4190 N N . PHE A 1 576 ? -6.891 -10.924 6.876 1.00 69.12 576 PHE A N 1
ATOM 4191 C CA . PHE A 1 576 ? -6.892 -12.277 7.475 1.00 69.12 576 PHE A CA 1
ATOM 4192 C C . PHE A 1 576 ? -6.480 -13.357 6.464 1.00 69.12 576 PHE A C 1
ATOM 4194 O O . PHE A 1 576 ? -7.273 -13.620 5.558 1.00 69.12 576 PHE A O 1
ATOM 4201 N N . PRO A 1 577 ? -5.326 -14.041 6.626 1.00 78.88 577 PRO A N 1
ATOM 4202 C CA . PRO A 1 577 ? -5.023 -15.201 5.795 1.00 78.88 577 PRO A CA 1
ATOM 4203 C C . PRO A 1 577 ? -6.118 -16.266 5.983 1.00 78.88 577 PRO A C 1
ATOM 4205 O O . PRO A 1 577 ? -6.649 -16.424 7.098 1.00 78.88 577 PRO A O 1
ATOM 4208 N N . PRO A 1 578 ? -6.509 -16.974 4.911 1.00 86.81 578 PRO A N 1
ATOM 4209 C CA . PRO A 1 578 ? -7.566 -17.968 4.981 1.00 86.81 578 PRO A CA 1
ATOM 4210 C C . PRO A 1 578 ? -7.213 -19.070 5.984 1.00 86.81 578 PRO A C 1
ATOM 4212 O O . PRO A 1 578 ? -6.110 -19.609 6.008 1.00 86.81 578 PRO A O 1
ATOM 4215 N N . LYS A 1 579 ? -8.177 -19.428 6.835 1.00 91.00 579 LYS A N 1
ATOM 4216 C CA . LYS A 1 579 ? -8.028 -20.545 7.774 1.00 91.00 579 LYS A CA 1
ATOM 4217 C C . LYS A 1 579 ? -8.560 -21.823 7.157 1.00 91.00 579 LYS A C 1
ATOM 4219 O O . LYS A 1 579 ? -9.554 -21.790 6.438 1.00 91.00 579 LYS A O 1
ATOM 4224 N N . LEU A 1 580 ? -7.948 -22.953 7.496 1.00 94.25 580 LEU A N 1
ATOM 4225 C CA . LEU A 1 580 ? -8.390 -24.266 7.044 1.00 94.25 580 LEU A CA 1
ATOM 4226 C C . LEU A 1 580 ? -9.324 -24.918 8.071 1.00 94.25 580 LEU A C 1
ATOM 4228 O O . LEU A 1 580 ? -9.016 -25.003 9.259 1.00 94.25 580 LEU A O 1
ATOM 4232 N N . PHE A 1 581 ? -10.456 -25.424 7.599 1.00 95.38 581 PHE A N 1
ATOM 4233 C CA . PHE A 1 581 ? -11.452 -26.129 8.393 1.00 95.38 581 PHE A CA 1
ATOM 4234 C C . PHE A 1 581 ? -11.662 -27.543 7.860 1.00 95.38 581 PHE A C 1
ATOM 4236 O O . PHE A 1 581 ? -11.780 -27.770 6.655 1.00 95.38 581 PHE A O 1
ATOM 4243 N N . HIS A 1 582 ? -11.789 -28.492 8.780 1.00 96.25 582 HIS A N 1
ATOM 4244 C CA . HIS A 1 582 ? -12.385 -29.796 8.533 1.00 96.25 582 HIS A CA 1
ATOM 4245 C C . HIS A 1 582 ? -13.901 -29.705 8.685 1.00 96.25 582 HIS A C 1
ATOM 4247 O O . HIS A 1 582 ? -14.398 -29.211 9.694 1.00 96.25 582 HIS A O 1
ATOM 4253 N N . VAL A 1 583 ? -14.640 -30.194 7.694 1.00 95.38 583 VAL A N 1
ATOM 4254 C CA . VAL A 1 583 ? -16.103 -30.228 7.681 1.00 95.38 583 VAL A CA 1
ATOM 4255 C C . VAL A 1 583 ? -16.564 -31.682 7.696 1.00 95.38 583 VAL A C 1
ATOM 4257 O O . VAL A 1 583 ? -16.457 -32.406 6.700 1.00 95.38 583 VAL A O 1
ATOM 4260 N N . ALA A 1 584 ? -17.100 -32.117 8.834 1.00 95.50 584 ALA A N 1
ATOM 4261 C CA . ALA A 1 584 ? -17.631 -33.461 9.014 1.00 95.50 584 ALA A CA 1
ATOM 4262 C C . ALA A 1 584 ? -18.907 -33.698 8.181 1.00 95.50 584 ALA A C 1
ATOM 4264 O O . ALA A 1 584 ? -19.555 -32.773 7.691 1.00 95.50 584 ALA A O 1
ATOM 4265 N N . ALA A 1 585 ? -19.324 -34.963 8.052 1.00 95.12 585 ALA A N 1
ATOM 4266 C CA . ALA A 1 585 ? -20.505 -35.342 7.266 1.00 95.12 585 ALA A CA 1
ATOM 4267 C C . ALA A 1 585 ? -21.833 -34.746 7.784 1.00 95.12 585 ALA A C 1
ATOM 4269 O O . ALA A 1 585 ? -22.803 -34.665 7.032 1.00 95.12 585 ALA A O 1
ATOM 4270 N N . ASP A 1 586 ? -21.893 -34.346 9.057 1.00 94.62 586 ASP A N 1
ATOM 4271 C CA . ASP A 1 586 ? -23.044 -33.655 9.651 1.00 94.62 586 ASP A CA 1
ATOM 4272 C C . ASP A 1 586 ? -22.976 -32.121 9.519 1.00 94.62 586 ASP A C 1
ATOM 4274 O O . ASP A 1 586 ? -23.881 -31.430 9.988 1.00 94.62 586 ASP A O 1
ATOM 4278 N N . GLY A 1 587 ? -21.941 -31.600 8.849 1.00 93.69 587 GLY A N 1
ATOM 4279 C CA . GLY A 1 587 ? -21.690 -30.174 8.654 1.00 93.69 587 GLY A CA 1
ATOM 4280 C C . GLY A 1 587 ? -20.927 -29.506 9.797 1.00 93.69 587 GLY A C 1
ATOM 4281 O O . GLY A 1 587 ? -20.726 -28.298 9.740 1.00 93.69 587 GLY A O 1
ATOM 4282 N N . THR A 1 588 ? -20.509 -30.247 10.829 1.00 94.06 588 THR A N 1
ATOM 4283 C CA . THR A 1 588 ? -19.692 -29.686 11.913 1.00 94.06 588 THR A CA 1
ATOM 4284 C C . THR A 1 588 ? -18.333 -29.250 11.379 1.00 94.06 588 THR A C 1
ATOM 4286 O O . THR A 1 588 ? -17.617 -30.056 10.786 1.00 94.06 588 THR A O 1
ATOM 4289 N N . GLU A 1 589 ? -17.974 -27.992 11.628 1.00 94.50 589 GLU A N 1
ATOM 4290 C CA . GLU A 1 589 ? -16.676 -27.427 11.265 1.00 94.50 589 GLU A CA 1
ATOM 4291 C C . GLU A 1 589 ? -15.709 -27.474 12.453 1.00 94.50 589 GLU A C 1
ATOM 4293 O O . GLU A 1 589 ? -16.035 -27.022 13.554 1.00 94.50 589 GLU A O 1
ATOM 4298 N N . THR A 1 590 ? -14.510 -27.999 12.217 1.00 94.62 590 THR A N 1
ATOM 4299 C CA . THR A 1 590 ? -13.391 -28.020 13.164 1.00 94.62 590 THR A CA 1
ATOM 4300 C C . THR A 1 590 ? -12.228 -27.267 12.538 1.00 94.62 590 THR A C 1
ATOM 4302 O O . THR A 1 590 ? -11.830 -27.578 11.419 1.00 94.62 590 THR A O 1
ATOM 4305 N N . LEU A 1 591 ? -11.696 -26.261 13.233 1.00 94.44 591 LEU A N 1
ATOM 4306 C CA . LEU A 1 591 ? -10.497 -25.558 12.778 1.00 94.44 591 LEU A CA 1
ATOM 4307 C C . LEU A 1 591 ? -9.321 -26.543 12.753 1.00 94.44 591 LEU A C 1
ATOM 4309 O O . LEU A 1 591 ? -9.107 -27.246 13.739 1.00 94.44 591 LEU A O 1
ATOM 4313 N N . VAL A 1 592 ? -8.584 -26.585 11.645 1.00 95.81 592 VAL A N 1
ATOM 4314 C CA . VAL A 1 592 ? -7.345 -27.362 11.551 1.00 95.81 592 VAL A CA 1
ATOM 4315 C C . VAL A 1 592 ? -6.242 -26.587 12.267 1.00 95.81 592 VAL A C 1
ATOM 4317 O O . VAL A 1 592 ? -6.052 -25.398 12.015 1.00 95.81 592 VAL A O 1
ATOM 4320 N N . GLU A 1 593 ? -5.554 -27.237 13.203 1.00 94.88 593 GLU A N 1
ATOM 4321 C CA . GLU A 1 593 ? -4.500 -26.606 13.997 1.00 94.88 593 GLU A CA 1
ATOM 4322 C C . GLU A 1 593 ? -3.166 -26.586 13.235 1.00 94.88 593 GLU A C 1
ATOM 4324 O O . GLU A 1 593 ? -2.792 -27.565 12.594 1.00 94.88 593 GLU A O 1
ATOM 4329 N N . GLY A 1 594 ? -2.426 -25.482 13.343 1.00 91.31 594 GLY A N 1
ATOM 4330 C CA . GLY A 1 594 ? -1.172 -25.259 12.620 1.00 91.31 594 GLY A CA 1
ATOM 4331 C C . GLY A 1 594 ? -1.213 -23.974 11.802 1.00 91.31 594 GLY A C 1
ATOM 4332 O O . GLY A 1 594 ? -2.292 -23.457 11.505 1.00 91.31 594 GLY A O 1
ATOM 4333 N N . ASP A 1 595 ? -0.034 -23.452 11.477 1.00 88.94 595 ASP A N 1
ATOM 4334 C CA . ASP A 1 595 ? 0.077 -22.290 10.599 1.00 88.94 595 ASP A CA 1
ATOM 4335 C C . ASP A 1 595 ? -0.044 -22.775 9.155 1.00 88.94 595 ASP A C 1
ATOM 4337 O O . ASP A 1 595 ? 0.550 -23.792 8.786 1.00 88.94 595 ASP A O 1
ATOM 4341 N N . ILE A 1 596 ? -0.868 -22.092 8.363 1.00 91.19 596 ILE A N 1
ATOM 4342 C CA . ILE A 1 596 ? -1.094 -22.441 6.963 1.00 91.19 596 ILE A CA 1
ATOM 4343 C C . ILE A 1 596 ? -0.201 -21.561 6.100 1.00 91.19 596 ILE A C 1
ATOM 4345 O O . ILE A 1 596 ? -0.295 -20.336 6.164 1.00 91.19 596 ILE A O 1
ATOM 4349 N N . ILE A 1 597 ? 0.640 -22.199 5.291 1.00 91.50 597 ILE A N 1
ATOM 4350 C CA . ILE A 1 597 ? 1.530 -21.541 4.337 1.00 91.50 597 ILE A CA 1
ATOM 4351 C C . ILE A 1 597 ? 1.061 -21.916 2.937 1.00 91.50 597 ILE A C 1
ATOM 4353 O O . ILE A 1 597 ? 1.194 -23.060 2.507 1.00 91.50 597 ILE A O 1
ATOM 4357 N N . HIS A 1 598 ? 0.491 -20.960 2.225 1.00 91.75 598 HIS A N 1
ATOM 4358 C CA . HIS A 1 598 ? 0.154 -21.056 0.817 1.00 91.75 598 HIS A CA 1
ATOM 4359 C C . HIS A 1 598 ? 1.419 -20.900 -0.026 1.00 91.75 598 HIS A C 1
ATOM 4361 O O . HIS A 1 598 ? 2.228 -19.993 0.174 1.00 91.75 598 HIS A O 1
ATOM 4367 N N . ILE A 1 599 ? 1.588 -21.833 -0.958 1.00 89.88 599 ILE A N 1
ATOM 4368 C CA . ILE A 1 599 ? 2.757 -21.908 -1.837 1.00 89.88 599 ILE A CA 1
ATOM 4369 C C . ILE A 1 599 ? 2.473 -21.172 -3.143 1.00 89.88 599 ILE A C 1
ATOM 4371 O O . ILE A 1 599 ? 3.354 -20.493 -3.650 1.00 89.88 599 ILE A O 1
ATOM 4375 N N . ALA A 1 600 ? 1.252 -21.283 -3.678 1.00 81.50 600 ALA A N 1
ATOM 4376 C CA . ALA A 1 600 ? 0.848 -20.470 -4.820 1.00 81.50 600 ALA A CA 1
ATOM 4377 C C . ALA A 1 600 ? 0.717 -19.007 -4.384 1.00 81.50 600 ALA A C 1
ATOM 4379 O O . ALA A 1 600 ? 0.059 -18.718 -3.380 1.00 81.50 600 ALA A O 1
ATOM 4380 N N . ASP A 1 601 ? 1.368 -18.121 -5.129 1.00 74.69 601 ASP A N 1
ATOM 4381 C CA . ASP A 1 601 ? 1.297 -16.677 -4.946 1.00 74.69 601 ASP A CA 1
ATOM 4382 C C . ASP A 1 601 ? 0.138 -16.110 -5.769 1.00 74.69 601 ASP A C 1
ATOM 4384 O O . ASP A 1 601 ? -0.062 -16.520 -6.905 1.00 74.69 601 ASP A O 1
ATOM 4388 N N . ASN A 1 602 ? -0.666 -15.198 -5.233 1.00 69.06 602 ASN A N 1
ATOM 4389 C CA . ASN A 1 602 ? -1.631 -14.479 -6.069 1.00 69.06 602 ASN A CA 1
ATOM 4390 C C . ASN A 1 602 ? -1.000 -13.285 -6.800 1.00 69.06 602 ASN A C 1
ATOM 4392 O O . ASN A 1 602 ? -1.618 -12.761 -7.726 1.00 69.06 602 ASN A O 1
ATOM 4396 N N . HIS A 1 603 ? 0.240 -12.943 -6.437 1.00 65.06 603 HIS A N 1
ATOM 4397 C CA . HIS A 1 603 ? 1.047 -11.858 -6.980 1.00 65.06 603 HIS A CA 1
ATOM 4398 C C . HIS A 1 603 ? 2.465 -12.361 -7.314 1.00 65.06 603 HIS A C 1
ATOM 4400 O O . HIS A 1 603 ? 3.413 -12.045 -6.593 1.00 65.06 603 HIS A O 1
ATOM 4406 N N . PRO A 1 604 ? 2.657 -13.169 -8.381 1.00 60.94 604 PRO A N 1
ATOM 4407 C CA . PRO A 1 604 ? 3.981 -13.682 -8.768 1.00 60.94 604 PRO A CA 1
ATOM 4408 C C . PRO A 1 604 ? 5.057 -12.604 -8.942 1.00 60.94 604 PRO A C 1
ATOM 4410 O O . PRO A 1 604 ? 6.243 -12.891 -8.805 1.00 60.94 604 PRO A O 1
ATOM 4413 N N . GLU A 1 605 ? 4.645 -11.375 -9.239 1.00 58.88 605 GLU A N 1
ATOM 4414 C CA . GLU A 1 605 ? 5.488 -10.187 -9.328 1.00 58.88 605 GLU A CA 1
ATOM 4415 C C . GLU A 1 605 ? 6.121 -9.759 -7.991 1.00 58.88 605 GLU A C 1
ATOM 4417 O O . GLU A 1 605 ? 7.075 -8.981 -7.987 1.00 58.88 605 GLU A O 1
ATOM 4422 N N . THR A 1 606 ? 5.632 -10.258 -6.852 1.00 62.94 606 THR A N 1
ATOM 4423 C CA . THR A 1 606 ? 6.190 -9.990 -5.523 1.00 62.94 606 THR A CA 1
ATOM 4424 C C . THR A 1 606 ? 6.567 -11.288 -4.808 1.00 62.94 606 THR A C 1
ATOM 4426 O O . THR A 1 606 ? 5.986 -11.613 -3.785 1.00 62.94 606 THR A O 1
ATOM 4429 N N . PRO A 1 607 ? 7.603 -12.023 -5.237 1.00 65.06 607 PRO A N 1
ATOM 4430 C CA . PRO A 1 607 ? 7.921 -13.352 -4.692 1.00 65.06 607 PRO A CA 1
ATOM 4431 C C . PRO A 1 607 ? 8.280 -13.382 -3.193 1.00 65.06 607 PRO A C 1
ATOM 4433 O O . PRO A 1 607 ? 8.274 -14.436 -2.552 1.00 65.06 607 PRO A O 1
ATOM 4436 N N . LEU A 1 608 ? 8.618 -12.223 -2.619 1.00 68.75 608 LEU A N 1
ATOM 4437 C CA . LEU A 1 608 ? 8.847 -12.039 -1.185 1.00 68.75 608 LEU A CA 1
ATOM 4438 C C . LEU A 1 608 ? 7.556 -11.787 -0.397 1.00 68.75 608 LEU A C 1
ATOM 4440 O O . LEU A 1 608 ? 7.611 -11.760 0.835 1.00 68.75 608 LEU A O 1
ATOM 4444 N N . PHE A 1 609 ? 6.426 -11.611 -1.079 1.00 73.56 609 PHE A N 1
ATOM 4445 C CA . PHE A 1 609 ? 5.132 -11.279 -0.515 1.00 73.56 609 PHE A CA 1
ATOM 4446 C C . PHE A 1 609 ? 4.014 -12.131 -1.117 1.00 73.56 609 PHE A C 1
ATOM 4448 O O . PHE A 1 609 ? 3.626 -11.947 -2.257 1.00 73.56 609 PHE A O 1
ATOM 4455 N N . ASN A 1 610 ? 3.435 -13.010 -0.298 1.00 80.75 610 ASN A N 1
ATOM 4456 C CA . ASN A 1 610 ? 2.245 -13.770 -0.663 1.00 80.75 610 ASN A CA 1
ATOM 4457 C C . ASN A 1 610 ? 1.107 -13.395 0.289 1.00 80.75 610 ASN A C 1
ATOM 4459 O O . ASN A 1 610 ? 1.158 -13.729 1.477 1.00 80.75 610 ASN A O 1
ATOM 4463 N N . SER A 1 611 ? 0.084 -12.710 -0.223 1.00 79.38 611 SER A N 1
ATOM 4464 C CA . SER A 1 611 ? -1.027 -12.172 0.580 1.00 79.38 611 SER A CA 1
ATOM 4465 C C . SER A 1 611 ? -1.868 -13.247 1.288 1.00 79.38 611 SER A C 1
ATOM 4467 O O . SER A 1 611 ? -2.538 -12.964 2.285 1.00 79.38 611 SER A O 1
ATOM 4469 N N . LEU A 1 612 ? -1.801 -14.498 0.820 1.00 82.31 612 LEU A N 1
ATOM 4470 C CA . LEU A 1 612 ? -2.470 -15.639 1.444 1.00 82.31 612 LEU A CA 1
ATOM 4471 C C . LEU A 1 612 ? -1.752 -16.107 2.717 1.00 82.31 612 LEU A C 1
ATOM 4473 O O . LEU A 1 612 ? -2.332 -16.848 3.512 1.00 82.31 612 LEU A O 1
ATOM 4477 N N . ASN A 1 613 ? -0.509 -15.668 2.930 1.00 83.56 613 ASN A N 1
ATOM 4478 C CA . ASN A 1 613 ? 0.295 -16.004 4.098 1.00 83.56 613 ASN A CA 1
ATOM 4479 C C . ASN A 1 613 ? 0.196 -14.932 5.182 1.00 83.56 613 ASN A C 1
ATOM 4481 O O . ASN A 1 613 ? 0.074 -13.733 4.924 1.00 83.56 613 ASN A O 1
ATOM 4485 N N . ALA A 1 614 ? 0.299 -15.362 6.439 1.00 73.44 614 ALA A N 1
ATOM 4486 C CA . ALA A 1 614 ? 0.339 -14.443 7.566 1.00 73.44 614 ALA A CA 1
ATOM 4487 C C . ALA A 1 614 ? 1.522 -13.466 7.437 1.00 73.44 614 ALA A C 1
ATOM 4489 O O . ALA A 1 614 ? 2.678 -13.866 7.318 1.00 73.44 614 ALA A O 1
ATOM 4490 N N . GLY A 1 615 ? 1.231 -12.162 7.468 1.00 65.06 615 GLY A N 1
ATOM 4491 C CA . GLY A 1 615 ? 2.246 -11.119 7.313 1.00 65.06 615 GLY A CA 1
ATOM 4492 C C . GLY A 1 615 ? 2.792 -10.964 5.892 1.00 65.06 615 GLY A C 1
ATOM 4493 O O . GLY A 1 615 ? 3.790 -10.263 5.737 1.00 65.06 615 GLY A O 1
ATOM 4494 N N . GLY A 1 616 ? 2.162 -11.602 4.897 1.00 63.41 616 GLY A N 1
ATOM 4495 C CA . GLY A 1 616 ? 2.465 -11.399 3.489 1.00 63.41 616 GLY A CA 1
ATOM 4496 C C . GLY A 1 616 ? 3.902 -11.750 3.140 1.00 63.41 616 GLY A C 1
ATOM 4497 O O . GLY A 1 616 ? 4.593 -10.926 2.570 1.00 63.41 616 GLY A O 1
ATOM 4498 N N . LYS A 1 617 ? 4.427 -12.905 3.561 1.00 71.00 617 LYS A N 1
ATOM 4499 C CA . LYS A 1 617 ? 5.821 -13.273 3.263 1.00 71.00 617 LYS A CA 1
ATOM 4500 C C . LYS A 1 617 ? 5.912 -14.453 2.309 1.00 71.00 617 LYS A C 1
ATOM 4502 O O . LYS A 1 617 ? 5.086 -15.365 2.348 1.00 71.00 617 LYS A O 1
ATOM 4507 N N . GLY A 1 618 ? 6.937 -14.424 1.466 1.00 75.75 618 GLY A N 1
ATOM 4508 C CA . GLY A 1 618 ? 7.352 -15.541 0.632 1.00 75.75 618 GLY A CA 1
ATOM 4509 C C . GLY A 1 618 ? 8.016 -16.619 1.486 1.00 75.75 618 GLY A C 1
ATOM 4510 O O . GLY A 1 618 ? 8.987 -16.355 2.191 1.00 75.75 618 GLY A O 1
ATOM 4511 N N . HIS A 1 619 ? 7.483 -17.835 1.418 1.00 85.62 619 HIS A N 1
ATOM 4512 C CA . HIS A 1 619 ? 8.010 -19.030 2.094 1.00 85.62 619 HIS A CA 1
ATOM 4513 C C . HIS A 1 619 ? 8.580 -20.042 1.100 1.00 85.62 619 HIS A C 1
ATOM 4515 O O . HIS A 1 619 ? 8.785 -21.203 1.439 1.00 85.62 619 HIS A O 1
ATOM 4521 N N . VAL A 1 620 ? 8.798 -19.610 -0.143 1.00 89.69 620 VAL A N 1
ATOM 4522 C CA . VAL A 1 620 ? 9.097 -20.494 -1.260 1.00 89.69 620 VAL A CA 1
ATOM 4523 C C . VAL A 1 620 ? 10.322 -20.004 -2.018 1.00 89.69 620 VAL A C 1
ATOM 4525 O O . VAL A 1 620 ? 10.446 -18.820 -2.332 1.00 89.69 620 VAL A O 1
ATOM 4528 N N . VAL A 1 621 ? 11.196 -20.947 -2.352 1.00 91.38 621 VAL A N 1
ATOM 4529 C CA . VAL A 1 621 ? 12.155 -20.814 -3.447 1.00 91.38 621 VAL A CA 1
ATOM 4530 C C . VAL A 1 621 ? 11.851 -21.867 -4.498 1.00 91.38 621 VAL A C 1
ATOM 4532 O O . VAL A 1 621 ? 11.451 -22.986 -4.174 1.00 91.38 621 VAL A O 1
ATOM 4535 N N . SER A 1 622 ? 12.048 -21.536 -5.764 1.00 91.44 622 SER A N 1
ATOM 4536 C CA . SER A 1 622 ? 11.805 -22.457 -6.867 1.00 91.44 622 SER A CA 1
ATOM 4537 C C . SER A 1 622 ? 12.904 -22.397 -7.919 1.00 91.44 622 SER A C 1
ATOM 4539 O O . SER A 1 622 ? 13.769 -21.519 -7.922 1.00 91.44 622 SER A O 1
ATOM 4541 N N . GLY A 1 623 ? 12.918 -23.385 -8.804 1.00 89.31 623 GLY A N 1
ATOM 4542 C CA . GLY A 1 623 ? 13.849 -23.429 -9.922 1.00 89.31 623 GLY A CA 1
ATOM 4543 C C . GLY A 1 623 ? 13.764 -24.741 -10.678 1.00 89.31 623 GLY A C 1
ATOM 4544 O O . GLY A 1 623 ? 13.246 -25.739 -10.176 1.00 89.31 623 GLY A O 1
ATOM 4545 N N . MET A 1 624 ? 14.288 -24.741 -11.897 1.00 83.75 624 MET A N 1
ATOM 4546 C CA . MET A 1 624 ? 14.254 -25.912 -12.767 1.00 83.75 624 MET A CA 1
ATOM 4547 C C . MET A 1 624 ? 15.511 -26.769 -12.577 1.00 83.75 624 MET A C 1
ATOM 4549 O O . MET A 1 624 ? 16.622 -26.251 -12.418 1.00 83.75 624 MET A O 1
ATOM 4553 N N . THR A 1 625 ? 15.350 -28.089 -12.602 1.00 78.94 625 THR A N 1
ATOM 4554 C CA . THR A 1 625 ? 16.462 -29.047 -12.672 1.00 78.94 625 THR A CA 1
ATOM 4555 C C . THR A 1 625 ? 16.919 -29.269 -14.110 1.00 78.94 625 THR A C 1
ATOM 4557 O O . THR A 1 625 ? 16.212 -28.976 -15.072 1.00 78.94 625 THR A O 1
ATOM 4560 N N . ASP A 1 626 ? 18.101 -29.870 -14.273 1.00 76.50 626 ASP A N 1
ATOM 4561 C CA . ASP A 1 626 ? 18.654 -30.231 -15.588 1.00 76.50 626 ASP A CA 1
ATOM 4562 C C . ASP A 1 626 ? 17.744 -31.173 -16.409 1.00 76.50 626 ASP A C 1
ATOM 4564 O O . ASP A 1 626 ? 17.903 -31.275 -17.627 1.00 76.50 626 ASP A O 1
ATOM 4568 N N . ASP A 1 627 ? 16.824 -31.895 -15.759 1.00 75.06 627 ASP A N 1
ATOM 4569 C CA . ASP A 1 627 ? 15.855 -32.786 -16.407 1.00 75.06 627 ASP A CA 1
ATOM 4570 C C . ASP A 1 627 ? 14.505 -32.121 -16.728 1.00 75.06 627 ASP A C 1
ATOM 4572 O O . ASP A 1 627 ? 13.638 -32.778 -17.301 1.00 75.06 627 ASP A O 1
ATOM 4576 N N . GLY A 1 628 ? 14.355 -30.825 -16.435 1.00 74.06 628 GLY A N 1
ATOM 4577 C CA . GLY A 1 628 ? 13.154 -30.041 -16.727 1.00 74.06 628 GLY A CA 1
ATOM 4578 C C . GLY A 1 628 ? 12.073 -30.095 -15.647 1.00 74.06 628 GLY A C 1
ATOM 4579 O O . GLY A 1 628 ? 11.033 -29.459 -15.814 1.00 74.06 628 GLY A O 1
ATOM 4580 N N . SER A 1 629 ? 12.304 -30.818 -14.547 1.00 80.88 629 SER A N 1
ATOM 4581 C CA . SER A 1 629 ? 11.394 -30.815 -13.398 1.00 80.88 629 SER A CA 1
ATOM 4582 C C . SER A 1 629 ? 11.470 -29.476 -12.659 1.00 80.88 629 SER A C 1
ATOM 4584 O O . SER A 1 629 ? 12.539 -28.873 -12.541 1.00 80.88 629 SER A O 1
ATOM 4586 N N . TRP A 1 630 ? 10.343 -29.012 -12.122 1.00 87.69 630 TRP A N 1
ATOM 4587 C CA . TRP A 1 630 ? 10.320 -27.844 -11.243 1.00 87.69 630 TRP A CA 1
ATOM 4588 C C . TRP A 1 630 ? 10.499 -28.278 -9.800 1.00 87.69 630 TRP A C 1
ATOM 4590 O O . TRP A 1 630 ? 9.704 -29.069 -9.299 1.00 87.69 630 TRP A O 1
ATOM 4600 N N . LEU A 1 631 ? 11.526 -27.754 -9.135 1.00 93.50 631 LEU A N 1
ATOM 4601 C CA . LEU A 1 631 ? 11.734 -27.933 -7.707 1.00 93.50 631 LEU A CA 1
ATOM 4602 C C . LEU A 1 631 ? 11.189 -26.747 -6.922 1.00 93.50 631 LEU A C 1
ATOM 4604 O O . LEU A 1 631 ? 11.280 -25.599 -7.357 1.00 93.50 631 LEU A O 1
ATOM 4608 N N . ILE A 1 632 ? 10.665 -27.057 -5.742 1.00 94.31 632 ILE A N 1
ATOM 4609 C CA . ILE A 1 632 ? 10.139 -26.107 -4.769 1.00 94.31 632 ILE A CA 1
ATOM 4610 C C . ILE A 1 632 ? 10.786 -26.432 -3.427 1.00 94.31 632 ILE A C 1
ATOM 4612 O O . ILE A 1 632 ? 10.684 -27.570 -2.975 1.00 94.31 632 ILE A O 1
ATOM 4616 N N . GLY A 1 633 ? 11.450 -25.454 -2.816 1.00 95.06 633 GLY A N 1
ATOM 4617 C CA . GLY A 1 633 ? 11.918 -25.488 -1.432 1.00 95.06 633 GLY A CA 1
ATOM 4618 C C . GLY A 1 633 ? 11.040 -24.584 -0.575 1.00 95.06 633 GLY A C 1
ATOM 4619 O O . GLY A 1 633 ? 10.692 -23.482 -1.005 1.00 95.06 633 GLY A O 1
ATOM 4620 N N . ILE A 1 634 ? 10.641 -25.061 0.598 1.00 94.19 634 ILE A N 1
ATOM 4621 C CA . ILE A 1 634 ? 9.698 -24.377 1.484 1.00 94.19 634 ILE A CA 1
ATOM 4622 C C . ILE A 1 634 ? 10.337 -24.196 2.856 1.00 94.19 634 ILE A C 1
ATOM 4624 O O . ILE A 1 634 ? 10.955 -25.126 3.368 1.00 94.19 634 ILE A O 1
ATOM 4628 N N . GLU A 1 635 ? 10.145 -23.017 3.442 1.00 91.00 635 GLU A N 1
ATOM 4629 C CA . GLU A 1 635 ? 10.397 -22.745 4.860 1.00 91.00 635 GLU A CA 1
ATOM 4630 C C . GLU A 1 635 ? 9.090 -22.947 5.644 1.00 91.00 635 GLU A C 1
ATOM 4632 O O . GLU A 1 635 ? 8.102 -22.245 5.399 1.00 91.00 635 GLU A O 1
ATOM 4637 N N . ASP A 1 636 ? 9.068 -23.880 6.597 1.00 75.44 636 ASP A N 1
ATOM 4638 C CA . ASP A 1 636 ? 7.857 -24.301 7.315 1.00 75.44 636 ASP A CA 1
ATOM 4639 C C . ASP A 1 636 ? 7.542 -23.484 8.576 1.00 75.44 636 ASP A C 1
ATOM 4641 O O . ASP A 1 636 ? 6.597 -23.786 9.315 1.00 75.44 636 ASP A O 1
ATOM 4645 N N . ARG A 1 637 ? 8.311 -22.418 8.819 1.00 77.00 637 ARG A N 1
ATOM 4646 C CA . ARG A 1 637 ? 8.216 -21.591 10.020 1.00 77.00 637 ARG A CA 1
ATOM 4647 C C . ARG A 1 637 ? 7.831 -20.150 9.768 1.00 77.00 637 ARG A C 1
ATOM 4649 O O . ARG A 1 637 ? 8.305 -19.483 8.858 1.00 77.00 637 ARG A O 1
ATOM 4656 N N . ASP A 1 638 ? 6.982 -19.670 10.669 1.00 62.47 638 ASP A N 1
ATOM 4657 C CA . ASP A 1 638 ? 6.367 -18.357 10.615 1.00 62.47 638 ASP A CA 1
ATOM 4658 C C . ASP A 1 638 ? 7.386 -17.209 10.759 1.00 62.47 638 ASP A C 1
ATOM 4660 O O . ASP A 1 638 ? 8.132 -17.103 11.743 1.00 62.47 638 ASP A O 1
ATOM 4664 N N . PHE A 1 639 ? 7.360 -16.298 9.785 1.00 56.78 639 PHE A N 1
ATOM 4665 C CA . PHE A 1 639 ? 8.104 -15.045 9.805 1.00 56.78 639 PHE A CA 1
ATOM 4666 C C . PHE A 1 639 ? 7.305 -13.870 10.408 1.00 56.78 639 PHE A C 1
ATOM 4668 O O . PHE A 1 639 ? 7.819 -12.743 10.432 1.00 56.78 639 PHE A O 1
ATOM 4675 N N . SER A 1 640 ? 6.059 -14.068 10.848 1.00 46.72 640 SER A N 1
ATOM 4676 C CA . SER A 1 640 ? 5.122 -12.998 11.215 1.00 46.72 640 SER A CA 1
ATOM 4677 C C . SER A 1 640 ? 5.356 -12.400 12.603 1.00 46.72 640 SER A C 1
ATOM 4679 O O . SER A 1 640 ? 4.725 -11.396 12.949 1.00 46.72 640 SER A O 1
ATOM 4681 N N . THR A 1 641 ? 6.257 -12.946 13.427 1.00 48.53 641 THR A N 1
ATOM 4682 C CA . THR A 1 641 ? 6.539 -12.319 14.724 1.00 48.53 641 THR A CA 1
ATOM 4683 C C . THR A 1 641 ? 7.433 -11.085 14.549 1.00 48.53 641 THR A C 1
ATOM 4685 O O . THR A 1 641 ? 8.640 -11.155 14.341 1.00 48.53 641 THR A O 1
ATOM 4688 N N . THR A 1 642 ? 6.841 -9.902 14.724 1.00 42.44 642 THR A N 1
ATOM 4689 C CA . THR A 1 642 ? 7.544 -8.613 14.896 1.00 42.44 642 THR A CA 1
ATOM 4690 C C . THR A 1 642 ? 8.398 -8.557 16.179 1.00 42.44 642 THR A C 1
ATOM 4692 O O . THR A 1 642 ? 9.053 -7.554 16.473 1.00 42.44 642 THR A O 1
ATOM 4695 N N . ALA A 1 643 ? 8.428 -9.637 16.966 1.00 37.97 643 ALA A N 1
ATOM 4696 C CA . ALA A 1 643 ? 9.061 -9.724 18.272 1.00 37.97 643 ALA A CA 1
ATOM 4697 C C . ALA A 1 643 ? 10.476 -10.334 18.210 1.00 37.97 643 ALA A C 1
ATOM 4699 O O . ALA A 1 643 ? 10.680 -11.463 18.632 1.00 37.97 643 ALA A O 1
ATOM 4700 N N . ALA A 1 644 ? 11.466 -9.521 17.818 1.00 34.19 644 ALA A N 1
ATOM 4701 C CA . ALA A 1 644 ? 12.913 -9.764 17.968 1.00 34.19 644 ALA A CA 1
ATOM 4702 C C . ALA A 1 644 ? 13.509 -10.988 17.203 1.00 34.19 644 ALA A C 1
ATOM 4704 O O . ALA A 1 644 ? 12.853 -12.000 17.005 1.00 34.19 644 ALA A O 1
ATOM 4705 N N . PRO A 1 645 ? 14.793 -10.936 16.783 1.00 35.22 645 PRO A N 1
ATOM 4706 C CA . PRO A 1 645 ? 15.388 -11.865 15.807 1.00 35.22 645 PRO A CA 1
ATOM 4707 C C . PRO A 1 645 ? 15.784 -13.238 16.389 1.00 35.22 645 PRO A C 1
ATOM 4709 O O . PRO A 1 645 ? 16.882 -13.734 16.146 1.00 35.22 645 PRO A O 1
ATOM 4712 N N . ALA A 1 646 ? 14.931 -13.862 17.200 1.00 39.53 646 ALA A N 1
ATOM 4713 C CA . ALA A 1 646 ? 15.193 -15.193 17.726 1.00 39.53 646 ALA A CA 1
ATOM 4714 C C . ALA A 1 646 ? 13.917 -16.039 17.786 1.00 39.53 646 ALA A C 1
ATOM 4716 O O . ALA A 1 646 ? 13.053 -15.794 18.621 1.00 39.53 646 ALA A O 1
ATOM 4717 N N . ALA A 1 647 ? 13.939 -17.106 16.982 1.00 45.28 647 ALA A N 1
ATOM 4718 C CA . ALA A 1 647 ? 13.058 -18.269 16.972 1.00 45.28 647 ALA A CA 1
ATOM 4719 C C . ALA A 1 647 ? 11.760 -18.128 16.161 1.00 45.28 647 ALA A C 1
ATOM 4721 O O . ALA A 1 647 ? 10.691 -17.945 16.727 1.00 45.28 647 ALA A O 1
ATOM 4722 N N . SER A 1 648 ? 11.824 -18.454 14.869 1.00 56.62 648 SER A N 1
ATOM 4723 C CA . SER A 1 648 ? 11.517 -19.851 14.555 1.00 56.62 648 SER A CA 1
ATOM 4724 C C . SER A 1 648 ? 12.150 -20.306 13.230 1.00 56.62 648 SER A C 1
ATOM 4726 O O . SER A 1 648 ? 12.833 -21.325 13.289 1.00 56.62 648 SER A O 1
ATOM 4728 N N . GLY A 1 649 ? 12.027 -19.588 12.112 1.00 69.19 649 GLY A N 1
ATOM 4729 C CA . GLY A 1 649 ? 12.659 -19.990 10.842 1.00 69.19 649 GLY A CA 1
ATOM 4730 C C . GLY A 1 649 ? 14.170 -19.739 10.804 1.00 69.19 649 GLY A C 1
ATOM 4731 O O . GLY A 1 649 ? 14.643 -18.740 11.364 1.00 69.19 649 GLY A O 1
ATOM 4732 N N . ASP A 1 650 ? 14.939 -20.646 10.210 1.00 83.62 650 ASP A N 1
ATOM 4733 C CA . ASP A 1 650 ? 16.363 -20.454 9.903 1.00 83.62 650 ASP A CA 1
ATOM 4734 C C . ASP A 1 650 ? 16.611 -20.040 8.445 1.00 83.62 650 ASP A C 1
ATOM 4736 O O . ASP A 1 650 ? 17.742 -19.666 8.115 1.00 83.62 650 ASP A O 1
ATOM 4740 N N . GLY A 1 651 ? 15.546 -19.928 7.645 1.00 86.31 651 GLY A N 1
ATOM 4741 C CA . GLY A 1 651 ? 15.537 -19.266 6.343 1.00 86.31 651 GLY A CA 1
ATOM 4742 C C . GLY A 1 651 ? 16.299 -20.037 5.275 1.00 86.31 651 GLY A C 1
ATOM 4743 O O . GLY A 1 651 ? 16.841 -19.415 4.357 1.00 86.31 651 GLY A O 1
ATOM 4744 N N . ASP A 1 652 ? 16.423 -21.350 5.428 1.00 89.44 652 ASP A N 1
ATOM 4745 C CA . ASP A 1 652 ? 17.168 -22.229 4.533 1.00 89.44 652 ASP A CA 1
ATOM 4746 C C . ASP A 1 652 ? 16.280 -22.934 3.490 1.00 89.44 652 ASP A C 1
ATOM 4748 O O . ASP A 1 652 ? 16.820 -23.479 2.521 1.00 89.44 652 ASP A O 1
ATOM 4752 N N . PHE A 1 653 ? 14.949 -22.848 3.641 1.00 92.19 653 PHE A N 1
ATOM 4753 C CA . PHE A 1 653 ? 13.923 -23.334 2.712 1.00 92.19 653 PHE A CA 1
ATOM 4754 C C . PHE A 1 653 ? 14.057 -24.820 2.337 1.00 92.19 653 PHE A C 1
ATOM 4756 O O . PHE A 1 653 ? 13.619 -25.232 1.257 1.00 92.19 653 PHE A O 1
ATOM 4763 N N . ASN A 1 654 ? 14.685 -25.642 3.184 1.00 92.94 654 ASN A N 1
ATOM 4764 C CA . ASN A 1 654 ? 14.807 -27.086 2.960 1.00 92.94 654 ASN A CA 1
ATOM 4765 C C . ASN A 1 654 ? 13.939 -27.926 3.911 1.00 92.94 654 ASN A C 1
ATOM 4767 O O . ASN A 1 654 ? 14.055 -29.158 3.890 1.00 92.94 654 ASN A O 1
ATOM 4771 N N . ASP A 1 655 ? 13.045 -27.290 4.674 1.00 92.75 655 ASP A N 1
ATOM 4772 C CA . ASP A 1 655 ? 12.071 -27.968 5.533 1.00 92.75 655 ASP A CA 1
ATOM 4773 C C . ASP A 1 655 ? 11.188 -28.921 4.718 1.00 92.75 655 ASP A C 1
ATOM 4775 O O . ASP A 1 655 ? 10.880 -30.027 5.156 1.00 92.75 655 ASP A O 1
ATOM 4779 N N . LEU A 1 656 ? 10.850 -28.549 3.481 1.00 95.50 656 LEU A N 1
ATOM 4780 C CA . LEU A 1 656 ? 10.239 -29.446 2.505 1.00 95.50 656 LEU A CA 1
ATOM 4781 C C . LEU A 1 656 ? 10.728 -29.131 1.092 1.00 95.50 656 LEU A C 1
ATOM 4783 O O . LEU A 1 656 ? 10.659 -27.986 0.649 1.00 95.50 656 LEU A O 1
ATOM 4787 N N . ILE A 1 657 ? 11.154 -30.167 0.364 1.00 96.44 657 ILE A N 1
ATOM 4788 C CA . ILE A 1 657 ? 11.505 -30.079 -1.053 1.00 96.44 657 ILE A CA 1
ATOM 4789 C C . ILE A 1 657 ? 10.567 -30.968 -1.872 1.00 96.44 657 ILE A C 1
ATOM 4791 O O . ILE A 1 657 ? 10.450 -32.174 -1.630 1.00 96.44 657 ILE A O 1
ATOM 4795 N N . LEU A 1 658 ? 9.927 -30.375 -2.876 1.00 96.38 658 LEU A N 1
ATOM 4796 C CA . LEU A 1 658 ? 9.012 -31.046 -3.798 1.00 96.38 658 LEU A CA 1
ATOM 4797 C C . LEU A 1 658 ? 9.495 -30.899 -5.237 1.00 96.38 658 LEU A C 1
ATOM 4799 O O . LEU A 1 658 ? 10.106 -29.891 -5.584 1.00 96.38 658 LEU A O 1
ATOM 4803 N N . ALA A 1 659 ? 9.159 -31.875 -6.077 1.00 94.75 659 ALA A N 1
ATOM 4804 C CA . ALA A 1 659 ? 9.179 -31.716 -7.523 1.00 94.75 659 ALA A CA 1
ATOM 4805 C C . ALA A 1 659 ? 7.749 -31.741 -8.062 1.00 94.75 659 ALA A C 1
ATOM 4807 O O . ALA A 1 659 ? 6.950 -32.591 -7.659 1.00 94.75 659 ALA A O 1
ATOM 4808 N N . ILE A 1 660 ? 7.440 -30.828 -8.977 1.00 91.69 660 ILE A N 1
ATOM 4809 C CA . ILE A 1 660 ? 6.140 -30.741 -9.637 1.00 91.69 660 ILE A CA 1
ATOM 4810 C C . ILE A 1 660 ? 6.329 -31.041 -11.115 1.00 91.69 660 ILE A C 1
ATOM 4812 O O . ILE A 1 660 ? 7.105 -30.374 -11.802 1.00 91.69 660 ILE A O 1
ATOM 4816 N N . ASP A 1 661 ? 5.600 -32.044 -11.589 1.00 89.44 661 ASP A N 1
ATOM 4817 C CA . ASP A 1 661 ? 5.487 -32.357 -13.006 1.00 89.44 661 ASP A CA 1
ATOM 4818 C C . ASP A 1 661 ? 4.050 -32.097 -13.458 1.00 89.44 661 ASP A C 1
ATOM 4820 O O . ASP A 1 661 ? 3.113 -32.804 -13.079 1.00 89.44 661 ASP A O 1
ATOM 4824 N N . ALA A 1 662 ? 3.887 -31.035 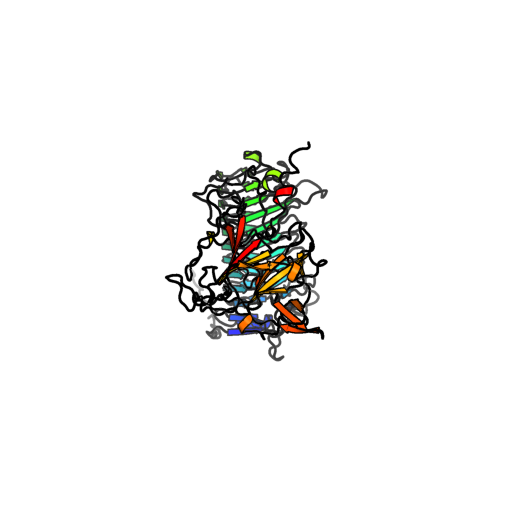-14.238 1.00 73.06 662 ALA A N 1
ATOM 4825 C CA . ALA A 1 662 ? 2.621 -30.639 -14.844 1.00 73.06 662 ALA A CA 1
ATOM 4826 C C . ALA A 1 662 ? 2.783 -30.332 -16.349 1.00 73.06 662 ALA A C 1
ATOM 4828 O O . ALA A 1 662 ? 1.871 -29.830 -17.008 1.00 73.06 662 ALA A O 1
ATOM 4829 N N . THR A 1 663 ? 3.972 -30.586 -16.913 1.00 56.81 663 THR A N 1
ATOM 4830 C CA . THR A 1 663 ? 4.469 -29.903 -18.118 1.00 56.81 663 THR A CA 1
ATOM 4831 C C . THR A 1 663 ? 4.464 -30.735 -19.396 1.00 56.81 663 THR A C 1
ATOM 4833 O O . THR A 1 663 ? 4.959 -30.245 -20.412 1.00 56.81 663 THR A O 1
ATOM 4836 N N . GLU A 1 664 ? 3.827 -31.910 -19.462 1.00 53.00 664 GLU A N 1
ATOM 4837 C CA . GLU A 1 664 ? 3.819 -32.695 -20.713 1.00 53.00 664 GLU A CA 1
ATOM 4838 C C . GLU A 1 664 ? 3.146 -31.994 -21.930 1.00 53.00 664 GLU A C 1
ATOM 4840 O O . GLU A 1 664 ? 3.110 -32.576 -23.014 1.00 53.00 664 GLU A O 1
ATOM 4845 N N . THR A 1 665 ? 2.651 -30.742 -21.856 1.00 44.00 665 THR A N 1
ATOM 4846 C CA . THR A 1 665 ? 1.938 -30.123 -23.003 1.00 44.00 665 THR A CA 1
ATOM 4847 C C . THR A 1 665 ? 2.024 -28.617 -23.286 1.00 44.00 665 THR A C 1
ATOM 4849 O O . THR A 1 665 ? 1.471 -28.205 -24.311 1.00 44.00 665 THR A O 1
ATOM 4852 N N . LEU A 1 666 ? 2.750 -27.782 -22.535 1.00 44.81 666 LEU A N 1
ATOM 4853 C CA . LEU A 1 666 ? 2.849 -26.352 -22.908 1.00 44.81 666 LEU A CA 1
ATOM 4854 C C . LEU A 1 666 ? 3.793 -26.087 -24.103 1.00 44.81 666 LEU A C 1
ATOM 4856 O O . LEU A 1 666 ? 3.499 -25.232 -24.942 1.00 44.81 666 LEU A O 1
ATOM 4860 N N . ASP A 1 667 ? 4.837 -26.900 -24.296 1.00 46.47 667 ASP A N 1
ATOM 4861 C CA . ASP A 1 667 ? 5.766 -26.758 -25.435 1.00 46.47 667 ASP A CA 1
ATOM 4862 C C . ASP A 1 667 ? 5.138 -27.079 -26.806 1.00 46.47 667 ASP A C 1
ATOM 4864 O O . ASP A 1 667 ? 5.633 -26.650 -27.854 1.00 46.47 667 ASP A O 1
ATOM 4868 N N . ALA A 1 668 ? 4.011 -27.797 -26.840 1.00 40.94 668 ALA A N 1
ATOM 4869 C CA . ALA A 1 668 ? 3.327 -28.123 -28.092 1.00 40.94 668 ALA A CA 1
ATOM 4870 C C . ALA A 1 668 ? 2.522 -26.940 -28.673 1.00 40.94 668 ALA A C 1
ATOM 4872 O O . ALA A 1 668 ? 2.214 -26.942 -29.869 1.00 40.94 668 ALA A O 1
ATOM 4873 N N . LEU A 1 669 ? 2.196 -25.926 -27.861 1.00 40.38 669 LEU A N 1
ATOM 4874 C CA . LEU A 1 669 ? 1.396 -24.767 -28.278 1.00 40.38 669 LEU A CA 1
ATOM 4875 C C . LEU A 1 669 ? 2.249 -23.566 -28.715 1.00 40.38 669 LEU A C 1
ATOM 4877 O O . LEU A 1 669 ? 1.833 -22.841 -29.621 1.00 40.38 669 LEU A O 1
ATOM 4881 N N . SER A 1 670 ? 3.464 -23.399 -28.182 1.00 42.78 670 SER A N 1
ATOM 4882 C CA . SER A 1 670 ? 4.355 -22.280 -28.538 1.00 42.78 670 SER A CA 1
ATOM 4883 C C . SER A 1 670 ? 5.025 -22.427 -29.917 1.00 42.78 670 SER A C 1
ATOM 4885 O O . SER A 1 670 ? 5.387 -21.429 -30.538 1.00 42.78 670 SER A O 1
ATOM 4887 N N . TRP A 1 671 ? 5.113 -23.644 -30.474 1.00 36.59 671 TRP A N 1
ATOM 4888 C CA . TRP A 1 671 ? 5.673 -23.883 -31.819 1.00 36.59 671 TRP A CA 1
ATOM 4889 C C . TRP A 1 671 ? 4.632 -23.956 -32.950 1.00 36.59 671 TRP A C 1
ATOM 4891 O O . TRP A 1 671 ? 4.997 -23.888 -34.127 1.00 36.59 671 TRP A O 1
ATOM 4901 N N . ALA A 1 672 ? 3.338 -24.086 -32.637 1.00 35.09 672 ALA A N 1
ATOM 4902 C CA . ALA A 1 672 ? 2.286 -24.258 -33.646 1.00 35.09 672 ALA A CA 1
ATOM 4903 C C . ALA A 1 672 ? 1.688 -22.935 -34.168 1.00 35.09 672 ALA A C 1
ATOM 4905 O O . ALA A 1 672 ? 1.086 -22.922 -35.243 1.00 35.09 672 ALA A O 1
ATOM 4906 N N . SER A 1 673 ? 1.878 -21.815 -33.465 1.00 40.06 673 SER A N 1
ATOM 4907 C CA . SER A 1 673 ? 1.336 -20.496 -33.838 1.00 40.06 673 SER A CA 1
ATOM 4908 C C . SER A 1 673 ? 2.257 -19.658 -34.745 1.00 40.06 673 SER A C 1
ATOM 4910 O O . SER A 1 673 ? 1.833 -18.628 -35.262 1.00 40.06 673 SER A O 1
ATOM 4912 N N . GLY A 1 674 ? 3.484 -20.115 -35.030 1.00 36.69 674 GLY A N 1
ATOM 4913 C CA . GLY A 1 674 ? 4.500 -19.356 -35.779 1.00 36.69 674 GLY A CA 1
ATOM 4914 C C . GLY A 1 674 ? 4.566 -19.551 -37.305 1.00 36.69 674 GLY A C 1
ATOM 4915 O O . GLY A 1 674 ? 5.524 -19.088 -37.921 1.00 36.69 674 GLY A O 1
ATOM 4916 N N . LEU A 1 675 ? 3.619 -20.244 -37.955 1.00 36.22 675 LEU A N 1
ATOM 4917 C CA . LEU A 1 675 ? 3.698 -20.537 -39.402 1.00 36.22 675 LEU A CA 1
ATOM 4918 C C . LEU A 1 675 ? 2.334 -20.518 -40.121 1.00 36.22 675 LEU A C 1
ATOM 4920 O O . LEU A 1 675 ? 1.971 -21.484 -40.787 1.00 36.22 675 LEU A O 1
ATOM 4924 N N . ALA A 1 676 ? 1.590 -19.409 -40.029 1.00 33.97 676 ALA A N 1
ATOM 4925 C CA . ALA A 1 676 ? 0.583 -19.035 -41.036 1.00 33.97 676 ALA A CA 1
ATOM 4926 C C . ALA A 1 676 ? 0.086 -17.576 -40.907 1.00 33.97 676 ALA A C 1
ATOM 4928 O O . ALA A 1 676 ? -1.071 -17.376 -40.550 1.00 33.97 676 ALA A O 1
ATOM 4929 N N . VAL A 1 677 ? 0.908 -16.583 -41.282 1.00 34.53 677 VAL A N 1
ATOM 4930 C CA . VAL A 1 677 ? 0.489 -15.368 -42.028 1.00 34.53 677 VAL A CA 1
ATOM 4931 C C . VAL A 1 677 ? 1.611 -14.970 -42.978 1.00 34.53 677 VAL A C 1
ATOM 4933 O O . VAL A 1 677 ? 2.757 -14.833 -42.498 1.00 34.53 677 VAL A O 1
#

Foldseek 3Di:
DDDDDDDDPDPPPPPPDPPADADAEEAEAEDLEQDPDPPPPGAHPLNVQVVQLRHADEHEYEYDQVQFLHENEQAQPPPPPPPDPPQPQRREREHEHHYEYERDDDSRAGEYEYNLPAHAAAHYEAELYEYEYERHEYYEAGQDDEANYEHAQYEYEYELYEYEYLYAAYAHYHYAAHEYEAYLYEFHYAYQHYANYEHHAYAYEYELYEFEYEYPNQHANYDDEHHYEYALYEFEYAGDDAHAVYAYEAEEEYELYEFEHADDDDDDDDDDAHQEPEEYDDQYEYEYEQAEYDPGDADVRRHANYEYALNYEYEYFLAEHAHPHHYHDNYHYHDPFLYHTCVVNVDHPCLFQRDPFDQADQQASGTDGATPLDPSRCQWLSGDQVPHDQAASRRHGADSSAGRHRDGHPPPVPLQADAFDDFDPLAADDPVQLQFDAQLLQFAAQVLKKKKFFAAAQALAFKWKWKWWQDPQRWTDFIATPGLTDAEQDQDPDPPRDSSRRVHNDDDHGGDMDMVCNTDPSVVTDGGTTMWMKMFQNQNVQDDSCLRVAATKAWAPDDWVGRDTDHQPPLPLPDTQTWMWGQHPVRGTDTRDGAMDIRHASNSVCQQARSNHQVGGHQWGWRADPVGWIKIFGFSDDPNDPPDDDDDTSNSSRNTMMTMGNPPPPVVPVPPPPPDD

Sequence (677 aa):
MNDDDHDAHASSTSVPQPSHATGHATLVVTTTEDIVDASDGVLSLREAVTAANLRVGADRIAFADGVRGETVILTRLEPKEPDSYDDDVIDTLSVTGDLRIDGGEGAERTEIRTSGDAGIGRIFEFESVSAELNNLYLDGNAHYGPDLVTSTDSHLTLQNVALRNDGVAAGGIDLVGGSARFVGISIDVASYYGPALRIEGAVVQMVDSHVQGSGEGGEVAIAGHGLLTMESSTIEAAACCSSSAIRFEGRLDIANSTLVASVHDEDYFSVSSGKDVLLLEGESVATLNHVTIAKAPTSPEDGAAIILSDASKLTLSNSLIVGDGMVSVDGEFVDGGGNVLGDRDGVTLEQVMGDDPELVDNGGPTPTFALIADPSNPAIGAADPATSLPLDQRGLPRDEEPDAGAFEADIAINPDHAAFPELIEKTPIAPDRINGIDPARFVIGADGDATITFVDEYAAFQSVLGVYLIASDKVIHAPRIVFDHIEHARTSDLSGVSQGARPGGGQLDAGDTVSLSDLYDPGELDAGQSFGLFLIADGASKNDSNLFDSGRLAFGHGTPGSAYPVDFDDVPLYSFPPKLFHVAADGTETLVEGDIIHIADNHPETPLFNSLNAGGKGHVVSGMTDDGSWLIGIEDRDFSTTAAPAASGDGDFNDLILAIDATETLDALSWASGLAV

Mean predicted aligned error: 13.04 Å

Secondary structure (DSSP, 8-state):
---------------------BSPPEEEE--SB----TTSS---HHHHHHHHHTSBS-EEEEE-TTTTTSEEEE-------TT------SS-EEE-S-EEEE--SGGGPEEEEE--SSS----EEEES-EEEEESEEEEE--SSSS-SEEEES-EEEEES-EEEE--SS--SEEEESSEEEEES-EEEE--SSS-SEEEEEEEEEEES-EEEE--TTT--SEEEEEEEEEES-EEEEEE-TT-EEEEEEEEEEEEEEEEEEEE--S-S------EEEEEE-TT-EEEEEEEEEEEE-S-TTTEEEEEE-TT-EEEEES-EEEES--EEESSEEEE-S--EEHHHHT--HHHHH-SS---B--SSSS-BPPPP--TT-TTTT-S-TTT--SB-TTSPBP-SSPPSSS------S-GGG-BPPPP-TT-PPPGGG-----GGGSB--TTS--EEEEEE---SS-EEEEEEEE-TT-EEEEEEEEEEEE-BSS---STTS-TTTS---SSBPTT-EEEHHHHS-TTT--TT-EEEEEEEETHHHHS-TTSTTSSEEEEESSSTT---PEESSSS-TTS-PPEEEEE-TT--EEEPPSEEEE-S-S-TT-TT--TTSTTS---EEEEE-TTSPEEEEE--S-----S-S-SS--S---SEEEEEE--TTSHHHHTTSSS--

Radius of gyration: 29.98 Å; Cα contacts (8 Å, |Δi|>4): 1933; chains: 1; bounding box: 59×116×82 Å